Protein 3RAO (pdb70)

Radius of gyration: 28.13 Å; Cα contacts (8 Å, |Δi|>4): 1265; chains: 2; bounding box: 98×68×53 Å

Foldseek 3Di:
DLAFAAEEAEQDFQQAFFLADAHQDGNDLVVSLVLVQVCVVLRHAEYEYEAAPARPRDGRVGGGDHFPVSLQVSLQNHAGHAYGEDELQLDDLVVVLLLQVSLVNNVRRYAYEYELDDDPVRCVVRVGDDDPPVCSLVSSLQSLVSSQQQLQDQFDFDDDDPDTDGRDGHPDHGNPPNGHAYEYEDDDPSRVVCCLARHLAYEFDAELVVLLVVVVVLVSNVVYDDDGRPFYEYEAEAAADQFLVVLVVVLVSLLPHVPPDPVRSQVPQVSCCNGGPSSRCRLPNTGHLLVNLVSSLSSRVSPHRYYHYDYTVNSVVSVCSVRVVNNSVVVPDD/DDFAAEEAEQQFQQDFFQQDDHLPDNDLVVSLVQVQVCVVLRHAEYEYEAAPARPRHGRPGGGDHFPVSLLVSLQNHAGHQYYEDELQLDDLVVVLLLQVSLVSSVRRYAYEYELDDDPVRCVVRVRDDDDPLCSLVSVLQSLVSSQQQLADQFDFDDDDPDTDGRDGHPDHGNDNNGHAYEYEDDDPSRVLSCLQRHQAYEFAAELVVLLVVVVVLVSNVVPDPRGRPFYEYEAEAQADAFLVVLVVVLCVQLVNAPPVDCDPPNDADPVNSQPPQVSCCSGGDRSRCNLPNTGHLLVNLVSVVSSSVSGHHYYHYDYTVGSVVSVCSVRVVSNVVVVVVD

CATH classification: 3.20.20.30

InterPro domains:
  IPR011251 Luciferase-like domain [PF00296] (19-317)
  IPR036661 Luciferase-like domain superfamily [G3DSA:3.20.20.30] (1-350)
  IPR036661 Luciferase-like domain superfamily [SSF51679] (1-342)
  IPR050172 SsuD/RutA monooxygenase [PTHR42847] (2-346)

Nearest PDB structures (foldseek):
  3rao-assembly2_B  TM=1.003E+00  e=5.787E-72  Bacillus cereus ATCC 10987
  7jv3-assembly1_A  TM=8.880E-01  e=3.080E-25  Pseudomonas fluorescens Pf0-1
  1nqk-assembly1_A  TM=8.577E-01  e=1.229E-25  Escherichia coli
  7k64-assembly2_H  TM=8.560E-01  e=4.183E-25  Pseudomonas fluorescens Pf0-1
  7k64-assembly2_F  TM=8.497E-01  e=5.344E-25  Pseudomonas fluorescens Pf0-1

Structure (mmCIF, N/CA/C/O backbone):
data_3RAO
#
_entry.id   3RAO
#
_cell.length_a   126.807
_cell.length_b   126.807
_cell.length_c   124.234
_cell.angle_alpha   90.00
_cell.angle_beta   90.00
_cell.angle_gamma   120.00
#
_symmetry.space_group_name_H-M   'P 31 2 1'
#
loop_
_entity.id
_entity.type
_entity.pdbx_description
1 polymer 'Putative Luciferase-like Monooxygenase'
2 non-polymer 'SULFATE ION'
3 water water
#
loop_
_atom_site.group_PDB
_atom_site.id
_atom_site.type_symbol
_atom_site.label_atom_id
_atom_site.label_alt_id
_atom_site.label_comp_id
_atom_site.label_asym_id
_atom_site.label_entity_id
_atom_site.label_seq_id
_atom_site.pdbx_PDB_ins_code
_atom_site.Cartn_x
_atom_site.Cartn_y
_atom_site.Cartn_z
_atom_site.occupancy
_atom_site.B_iso_or_equiv
_atom_site.auth_seq_id
_atom_site.auth_comp_id
_atom_site.auth_asym_id
_atom_site.auth_atom_id
_atom_site.pdbx_PDB_model_num
ATOM 1 N N . TYR A 1 18 ? 13.263 68.646 -21.073 1.00 88.13 -3 TYR A N 1
ATOM 2 C CA . TYR A 1 18 ? 12.918 67.833 -19.878 1.00 101.86 -3 TYR A CA 1
ATOM 3 C C . TYR A 1 18 ? 11.775 68.447 -19.073 1.00 105.08 -3 TYR A C 1
ATOM 4 O O . TYR A 1 18 ? 11.367 69.588 -19.301 1.00 101.94 -3 TYR A O 1
ATOM 13 N N . PHE A 1 19 ? 11.266 67.660 -18.129 1.00 107.39 -2 PHE A N 1
ATOM 14 C CA . PHE A 1 19 ? 10.252 68.100 -17.174 1.00 95.40 -2 PHE A CA 1
ATOM 15 C C . PHE A 1 19 ? 10.959 68.430 -15.842 1.00 98.61 -2 PHE A C 1
ATOM 16 O O . PHE A 1 19 ? 10.587 67.901 -14.789 1.00 95.36 -2 PHE A O 1
ATOM 24 N N . GLN A 1 20 ? 11.980 69.300 -15.897 1.00 94.01 -1 GLN A N 1
ATOM 25 C CA . GLN A 1 20 ? 12.900 69.512 -14.763 1.00 89.84 -1 GLN A CA 1
ATOM 26 C C . GLN A 1 20 ? 13.307 70.982 -14.546 1.00 87.03 -1 GLN A C 1
ATOM 27 O O . GLN A 1 20 ? 14.484 71.326 -14.727 1.00 89.94 -1 GLN A O 1
ATOM 29 N N . GLY A 1 21 ? 12.349 71.819 -14.117 1.00 64.02 0 GLY A N 1
ATOM 30 C CA . GLY A 1 21 ? 12.580 73.255 -13.860 1.00 53.79 0 GLY A CA 1
ATOM 31 C C . GLY A 1 21 ? 12.675 73.710 -12.396 1.00 43.17 0 GLY A C 1
ATOM 32 O O . GLY A 1 21 ? 12.979 72.925 -11.499 1.00 39.45 0 GLY A O 1
ATOM 33 N N . VAL A 1 22 ? 12.425 74.997 -12.156 1.00 39.62 1 VAL A N 1
ATOM 34 C CA . VAL A 1 22 ? 12.749 75.635 -10.888 1.00 37.17 1 VAL A CA 1
ATOM 35 C C . VAL A 1 22 ? 11.920 75.009 -9.743 1.00 36.26 1 VAL A C 1
ATOM 36 O O . VAL A 1 22 ? 10.772 74.677 -9.940 1.00 34.54 1 VAL A O 1
ATOM 40 N N . GLU A 1 23 ? 12.527 74.779 -8.581 1.00 34.96 2 GLU A N 1
ATOM 41 C CA . GLU A 1 23 ? 11.779 74.303 -7.404 1.00 36.72 2 GLU A CA 1
ATOM 42 C C . GLU A 1 23 ? 11.173 75.521 -6.654 1.00 33.22 2 GLU A C 1
ATOM 43 O O . GLU A 1 23 ? 11.783 76.590 -6.589 1.00 32.32 2 GLU A O 1
ATOM 49 N N . TYR A 1 24 ? 9.999 75.366 -6.065 1.00 32.01 3 TYR A N 1
ATOM 50 C CA . TYR A 1 24 ? 9.420 76.457 -5.282 1.00 32.69 3 TYR A CA 1
ATOM 51 C C . TYR A 1 24 ? 9.625 76.209 -3.801 1.00 32.78 3 TYR A C 1
ATOM 52 O O . TYR A 1 24 ? 9.152 75.219 -3.263 1.00 35.96 3 TYR A O 1
ATOM 61 N N . GLY A 1 25 ? 10.395 77.074 -3.169 1.00 30.11 4 GLY A N 1
ATOM 62 C CA . GLY A 1 25 ? 10.606 77.014 -1.731 1.00 29.34 4 GLY A CA 1
ATOM 63 C C . GLY A 1 25 ? 9.911 78.241 -1.118 1.00 28.83 4 GLY A C 1
ATOM 64 O O . GLY A 1 25 ? 9.516 79.154 -1.842 1.00 27.69 4 GLY A O 1
ATOM 65 N N . PHE A 1 26 ? 9.717 78.228 0.198 1.00 28.35 5 PHE A N 1
ATOM 66 C CA . PHE A 1 26 ? 9.142 79.353 0.910 1.00 27.78 5 PHE A CA 1
ATOM 67 C C . PHE A 1 26 ? 9.826 79.530 2.256 1.00 27.09 5 PHE A C 1
ATOM 68 O O . PHE A 1 26 ? 10.283 78.552 2.835 1.00 28.25 5 PHE A O 1
ATOM 76 N N . TRP A 1 27 ? 9.920 80.761 2.756 1.00 25.72 6 TRP A N 1
ATOM 77 C CA . TRP A 1 27 ? 10.415 80.953 4.108 1.00 27.03 6 TRP A CA 1
ATOM 78 C C . TRP A 1 27 ? 9.309 80.585 5.127 1.00 27.49 6 TRP A C 1
ATOM 79 O O . TRP A 1 27 ? 8.154 81.034 5.001 1.00 27.33 6 TRP A O 1
ATOM 90 N N . LEU A 1 28 ? 9.663 79.783 6.121 1.00 26.03 7 LEU A N 1
ATOM 91 C CA . LEU A 1 28 ? 8.714 79.371 7.107 1.00 26.72 7 LEU A CA 1
ATOM 92 C C . LEU A 1 28 ? 8.376 80.597 7.918 1.00 27.04 7 LEU A C 1
ATOM 93 O O . LEU A 1 28 ? 9.263 81.306 8.331 1.00 27.06 7 LEU A O 1
ATOM 98 N N . PRO A 1 29 ? 7.081 80.875 8.104 1.00 28.16 8 PRO A N 1
ATOM 99 C CA . PRO A 1 29 ? 6.748 82.105 8.785 1.00 29.44 8 PRO A CA 1
ATOM 100 C C . PRO A 1 29 ? 6.959 81.928 10.299 1.00 31.30 8 PRO A C 1
ATOM 101 O O . PRO A 1 29 ? 6.266 81.156 10.891 1.00 31.56 8 PRO A O 1
ATOM 105 N N . ILE A 1 30 ? 7.947 82.617 10.864 1.00 31.79 9 ILE A N 1
ATOM 106 C CA . ILE A 1 30 ? 8.331 82.449 12.258 1.00 31.74 9 ILE A CA 1
ATOM 107 C C . ILE A 1 30 ? 8.387 83.754 13.027 1.00 30.92 9 ILE A C 1
ATOM 108 O O . ILE A 1 30 ? 8.608 83.735 14.233 1.00 31.47 9 ILE A O 1
ATOM 113 N N . PHE A 1 31 ? 8.080 84.864 12.356 1.00 29.46 10 PHE A N 1
ATOM 114 C CA . PHE A 1 31 ? 8.137 86.167 12.964 1.00 30.92 10 PHE A CA 1
ATOM 115 C C . PHE A 1 31 ? 6.816 86.878 13.091 1.00 30.66 10 PHE A C 1
ATOM 116 O O . PHE A 1 31 ? 6.791 88.018 13.495 1.00 30.81 10 PHE A O 1
ATOM 124 N N . GLY A 1 32 ? 5.706 86.228 12.783 1.00 30.51 11 GLY A N 1
ATOM 125 C CA . GLY A 1 32 ? 4.428 86.923 12.884 1.00 29.66 11 GLY A CA 1
ATOM 126 C C . GLY A 1 32 ? 4.154 87.823 11.691 1.00 30.93 11 GLY A C 1
ATOM 127 O O . GLY A 1 32 ? 3.299 88.710 11.758 1.00 32.86 11 GLY A O 1
ATOM 128 N N . GLY A 1 33 ? 4.849 87.579 10.584 1.00 30.97 12 GLY A N 1
ATOM 129 C CA . GLY A 1 33 ? 4.747 88.426 9.409 1.00 32.55 12 GLY A CA 1
ATOM 130 C C . GLY A 1 33 ? 6.112 88.626 8.770 1.00 33.86 12 GLY A C 1
ATOM 131 O O . GLY A 1 33 ? 7.122 88.165 9.300 1.00 36.75 12 GLY A O 1
ATOM 132 N N . TRP A 1 34 ? 6.109 89.265 7.608 1.00 32.21 13 TRP A N 1
ATOM 133 C CA . TRP A 1 34 ? 7.303 89.540 6.838 1.00 32.60 13 TRP A CA 1
ATOM 134 C C . TRP A 1 34 ? 7.525 91.029 6.643 1.00 32.42 13 TRP A C 1
ATOM 135 O O . TRP A 1 34 ? 8.526 91.398 6.057 1.00 33.44 13 TRP A O 1
ATOM 146 N N . LEU A 1 35 ? 6.627 91.885 7.141 1.00 32.18 14 LEU A N 1
ATOM 147 C CA . LEU A 1 35 ? 6.618 93.306 6.724 1.00 33.10 14 LEU A CA 1
ATOM 148 C C . LEU A 1 35 ? 6.875 94.237 7.890 1.00 33.19 14 LEU A C 1
ATOM 149 O O . LEU A 1 35 ? 6.041 94.323 8.793 1.00 34.28 14 LEU A O 1
ATOM 154 N N . ARG A 1 36 ? 8.005 94.927 7.861 1.00 34.24 15 ARG A N 1
ATOM 155 C CA . ARG A 1 36 ? 8.355 95.909 8.893 1.00 40.38 15 ARG A CA 1
ATOM 156 C C . ARG A 1 36 ? 7.326 97.047 8.989 1.00 41.00 15 ARG A C 1
ATOM 157 O O . ARG A 1 36 ? 7.090 97.562 10.076 1.00 42.10 15 ARG A O 1
ATOM 165 N N . ASN A 1 37 ? 6.706 97.428 7.874 1.00 39.91 16 ASN A N 1
ATOM 166 C CA . ASN A 1 37 ? 5.783 98.559 7.877 1.00 43.06 16 ASN A CA 1
ATOM 167 C C . ASN A 1 37 ? 4.304 98.278 8.158 1.00 45.76 16 ASN A C 1
ATOM 168 O O . ASN A 1 37 ? 3.507 99.205 8.133 1.00 47.00 16 ASN A O 1
ATOM 173 N N . VAL A 1 38 ? 3.931 97.031 8.406 1.00 46.91 17 VAL A N 1
ATOM 174 C CA . VAL A 1 38 ? 2.523 96.667 8.617 1.00 49.22 17 VAL A CA 1
ATOM 175 C C . VAL A 1 38 ? 2.441 96.032 9.996 1.00 53.79 17 VAL A C 1
ATOM 176 O O . VAL A 1 38 ? 3.391 95.383 10.434 1.00 63.29 17 VAL A O 1
ATOM 180 N N . ASN A 1 39 ? 1.346 96.233 10.720 1.00 60.27 18 ASN A N 1
ATOM 181 C CA . ASN A 1 39 ? 1.245 95.660 12.075 1.00 62.25 18 ASN A CA 1
ATOM 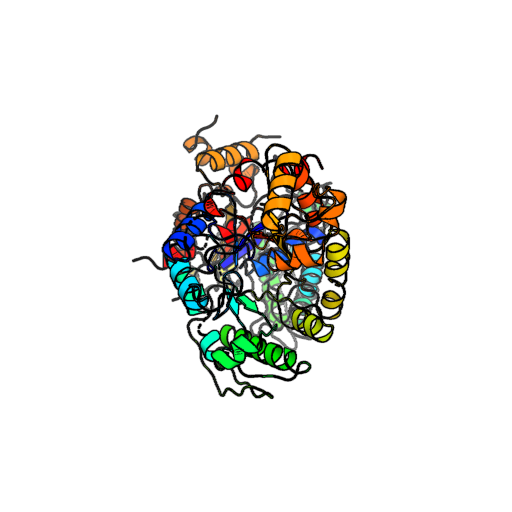182 C C . ASN A 1 39 ? 0.749 94.231 12.030 1.00 62.27 18 ASN A C 1
ATOM 183 O O . ASN A 1 39 ? 1.523 93.277 12.280 1.00 54.48 18 ASN A O 1
ATOM 188 N N . ASP A 1 40 ? -0.523 94.081 11.665 1.00 59.24 19 ASP A N 1
ATOM 189 C CA . ASP A 1 40 ? -1.139 92.773 11.635 1.00 60.43 19 ASP A CA 1
ATOM 190 C C . ASP A 1 40 ? -1.233 92.264 10.202 1.00 49.66 19 ASP A C 1
ATOM 191 O O . ASP A 1 40 ? -1.893 92.868 9.386 1.00 52.46 19 ASP A O 1
ATOM 196 N N . GLU A 1 41 ? -0.605 91.122 9.932 1.00 43.20 20 GLU A N 1
ATOM 197 C CA . GLU A 1 41 ? -0.678 90.470 8.635 1.00 40.76 20 GLU A CA 1
ATOM 198 C C . GLU A 1 41 ? -1.500 89.165 8.683 1.00 40.52 20 GLU A C 1
ATOM 199 O O . GLU A 1 41 ? -1.451 88.374 7.750 1.00 42.09 20 GLU A O 1
ATOM 205 N N . SER A 1 42 ? -2.244 88.919 9.758 1.00 39.60 21 SER A N 1
ATOM 206 C CA . SER A 1 42 ? -3.018 87.680 9.884 1.00 39.57 21 SER A CA 1
ATOM 207 C C . SER A 1 42 ? -2.079 86.501 9.802 1.00 38.20 21 SER A C 1
ATOM 208 O O . SER A 1 42 ? -2.385 85.509 9.141 1.00 35.22 21 SER A O 1
ATOM 219 N N . PRO A 1 44 ? -0.239 84.640 12.677 1.00 34.81 23 PRO A N 1
ATOM 220 C CA . PRO A 1 44 ? 0.184 84.532 14.074 1.00 34.36 23 PRO A CA 1
ATOM 221 C C . PRO A 1 44 ? 1.574 83.910 14.189 1.00 32.79 23 PRO A C 1
ATOM 222 O O . PRO A 1 44 ? 1.894 82.997 13.474 1.00 31.96 23 PRO A O 1
ATOM 226 N N . PRO A 1 45 ? 2.394 84.413 15.095 1.00 31.71 24 PRO A N 1
ATOM 227 C CA . PRO A 1 45 ? 3.721 83.883 15.338 1.00 31.04 24 PRO A CA 1
ATOM 228 C C . PRO A 1 45 ? 3.678 82.607 16.189 1.00 30.97 24 PRO A C 1
ATOM 229 O O . PRO A 1 45 ? 4.198 82.601 17.307 1.00 31.02 24 PRO A O 1
ATOM 233 N N . THR A 1 46 ? 3.019 81.565 15.702 1.00 29.45 25 THR A N 1
ATOM 234 C CA . THR A 1 46 ? 2.899 80.342 16.467 1.00 29.17 25 THR A CA 1
ATOM 235 C C . THR A 1 46 ? 3.381 79.191 15.604 1.00 29.21 25 THR A C 1
ATOM 236 O O . THR A 1 46 ? 3.337 79.243 14.348 1.00 27.04 25 THR A O 1
ATOM 240 N N . PHE A 1 47 ? 3.702 78.096 16.283 1.00 28.40 26 PHE A N 1
ATOM 241 C CA . PHE A 1 47 ? 4.024 76.884 15.604 1.00 28.55 26 PHE A CA 1
ATOM 242 C C . PHE A 1 47 ? 2.828 76.374 14.841 1.00 30.24 26 PHE A C 1
ATOM 243 O O . PHE A 1 47 ? 3.030 75.851 13.738 1.00 30.55 26 PHE A O 1
ATOM 251 N N . GLU A 1 48 ? 1.607 76.547 15.373 1.00 30.88 27 GLU A N 1
ATOM 252 C CA . GLU A 1 48 ? 0.431 76.083 14.639 1.00 32.77 27 GLU A CA 1
ATOM 253 C C . GLU A 1 48 ? 0.363 76.733 13.292 1.00 31.27 27 GLU A C 1
ATOM 254 O O . GLU A 1 48 ? 0.021 76.069 12.339 1.00 27.90 27 GLU A O 1
ATOM 260 N N . TYR A 1 49 ? 0.607 78.043 13.220 1.00 29.49 28 TYR A N 1
ATOM 261 C CA . TYR A 1 49 ? 0.521 78.702 11.916 1.00 30.12 28 TYR A CA 1
ATOM 262 C C . TYR A 1 49 ? 1.633 78.209 10.982 1.00 28.96 28 TYR A C 1
ATOM 263 O O . TYR A 1 49 ? 1.381 77.926 9.803 1.00 29.62 28 TYR A O 1
ATOM 272 N N . ALA A 1 50 ? 2.836 78.034 11.520 1.00 28.08 29 ALA A N 1
ATOM 273 C CA . ALA A 1 50 ? 3.951 77.516 10.722 1.00 28.61 29 ALA A CA 1
ATOM 274 C C . ALA A 1 50 ? 3.621 76.131 10.128 1.00 29.43 29 ALA A C 1
ATOM 275 O O . ALA A 1 50 ? 3.922 75.838 8.970 1.00 30.59 29 ALA A O 1
ATOM 277 N N . LYS A 1 51 ? 3.053 75.277 10.960 1.00 30.59 30 LYS A N 1
ATOM 278 C CA . LYS A 1 51 ? 2.756 73.915 10.603 1.00 31.23 30 LYS A CA 1
ATOM 279 C C . LYS A 1 51 ? 1.668 73.889 9.548 1.00 31.78 30 LYS A C 1
ATOM 280 O O . LYS A 1 51 ? 1.779 73.154 8.579 1.00 32.47 30 LYS A O 1
ATOM 286 N N . GLN A 1 52 ? 0.639 74.697 9.733 1.00 31.29 31 GLN A N 1
ATOM 287 C CA . GLN A 1 52 ? -0.446 74.756 8.785 1.00 34.70 31 GLN A CA 1
ATOM 288 C C . GLN A 1 52 ? 0.041 75.180 7.400 1.00 33.08 31 GLN A C 1
ATOM 289 O O . GLN A 1 52 ? -0.360 74.589 6.399 1.00 30.81 31 GLN A O 1
ATOM 295 N N . THR A 1 53 ? 0.863 76.230 7.385 1.00 30.90 32 THR A N 1
ATOM 296 C CA . THR A 1 53 ? 1.478 76.763 6.190 1.00 32.46 32 THR A CA 1
ATOM 297 C C . THR A 1 53 ? 2.350 75.695 5.546 1.00 32.78 32 THR A C 1
ATOM 298 O O . THR A 1 53 ? 2.269 75.492 4.351 1.00 30.99 32 THR A O 1
ATOM 302 N N . ALA A 1 54 ? 3.152 74.999 6.356 1.00 30.24 33 ALA A N 1
ATOM 303 C CA . ALA A 1 54 ? 4.042 73.972 5.830 1.00 29.71 33 ALA A CA 1
ATOM 304 C C . ALA A 1 54 ? 3.289 72.753 5.261 1.00 30.02 33 ALA A C 1
ATOM 305 O O . ALA A 1 54 ? 3.703 72.197 4.222 1.00 30.15 33 ALA A O 1
ATOM 307 N N . GLN A 1 55 ? 2.239 72.311 5.937 1.00 29.74 34 GLN A N 1
ATOM 308 C CA . GLN A 1 55 ? 1.491 71.160 5.452 1.00 30.89 34 GLN A CA 1
ATOM 309 C C . GLN A 1 55 ? 0.697 71.532 4.182 1.00 30.86 34 GLN A C 1
ATOM 310 O O . GLN A 1 55 ? 0.595 70.720 3.283 1.00 33.83 34 GLN A O 1
ATOM 316 N N . ALA A 1 56 ? 0.193 72.756 4.082 1.00 31.24 35 ALA A N 1
ATOM 317 C CA . ALA A 1 56 ? -0.497 73.189 2.866 1.00 32.14 35 ALA A CA 1
ATOM 318 C C . ALA A 1 56 ? 0.516 73.326 1.712 1.00 35.09 35 ALA A C 1
ATOM 319 O O . ALA A 1 56 ? 0.246 72.891 0.590 1.00 33.40 35 ALA A O 1
ATOM 321 N N . ALA A 1 57 ? 1.709 73.845 2.007 1.00 34.98 36 ALA A N 1
ATOM 322 C CA . ALA A 1 57 ? 2.723 74.041 0.976 1.00 33.90 36 ALA A CA 1
ATOM 323 C C . ALA A 1 57 ? 3.057 72.730 0.310 1.00 33.35 36 ALA A C 1
ATOM 324 O O . ALA A 1 57 ? 3.229 72.661 -0.905 1.00 34.86 36 ALA A O 1
ATOM 326 N N . GLU A 1 58 ? 3.172 71.679 1.095 1.00 34.12 37 GLU A N 1
ATOM 327 C CA . GLU A 1 58 ? 3.399 70.340 0.530 1.00 37.46 37 GLU A CA 1
ATOM 328 C C . GLU A 1 58 ? 2.274 69.921 -0.417 1.00 38.41 37 GLU A C 1
ATOM 329 O O . GLU A 1 58 ? 2.532 69.236 -1.348 1.00 43.41 37 GLU A O 1
ATOM 335 N N . GLN A 1 59 ? 1.023 70.295 -0.147 1.00 41.97 38 GLN A N 1
ATOM 336 C CA . GLN A 1 59 ? -0.108 69.924 -1.031 1.00 43.38 38 GLN A CA 1
ATOM 337 C C . GLN A 1 59 ? -0.115 70.797 -2.307 1.00 40.60 38 GLN A C 1
ATOM 338 O O . GLN A 1 59 ? -0.698 70.416 -3.315 1.00 36.62 38 GLN A O 1
ATOM 344 N N . LEU A 1 60 ? 0.497 71.982 -2.230 1.00 36.37 39 LEU A N 1
ATOM 345 C CA . LEU A 1 60 ? 0.403 72.986 -3.275 1.00 36.09 39 LEU A CA 1
ATOM 346 C C . LEU A 1 60 ? 1.620 72.970 -4.209 1.00 33.98 39 LEU A C 1
ATOM 347 O O . LEU A 1 60 ? 1.756 73.857 -5.034 1.00 32.17 39 LEU A O 1
ATOM 352 N N . GLY A 1 61 ? 2.554 72.051 -4.009 1.00 32.57 40 GLY A N 1
ATOM 353 C CA . GLY A 1 61 ? 3.707 71.951 -4.908 1.00 31.57 40 GLY A CA 1
ATOM 354 C C . GLY A 1 61 ? 4.982 72.640 -4.487 1.00 31.33 40 GLY A C 1
ATOM 355 O O . GLY A 1 61 ? 5.910 72.796 -5.307 1.00 32.80 40 GLY A O 1
ATOM 356 N N . PHE A 1 62 ? 5.065 73.082 -3.229 1.00 29.16 41 PHE A N 1
ATOM 357 C CA . PHE A 1 62 ? 6.325 73.638 -2.749 1.00 28.16 41 PHE A CA 1
ATOM 358 C C . PHE A 1 62 ? 7.156 72.476 -2.253 1.00 28.28 41 PHE A C 1
ATOM 359 O O . PHE A 1 62 ? 6.658 71.587 -1.573 1.00 30.33 41 PHE A O 1
ATOM 367 N N . SER A 1 63 ? 8.419 72.468 -2.599 1.00 28.43 42 SER A N 1
ATOM 368 C CA . SER A 1 63 ? 9.253 71.358 -2.266 1.00 30.72 42 SER A CA 1
ATOM 369 C C . SER A 1 63 ? 10.133 71.618 -1.045 1.00 30.92 42 SER A C 1
ATOM 370 O O . SER A 1 63 ? 10.607 70.658 -0.466 1.00 30.83 42 SER A O 1
ATOM 373 N N . THR A 1 64 ? 10.374 72.881 -0.678 1.00 29.86 43 THR A N 1
ATOM 374 C CA . THR A 1 64 ? 11.384 73.241 0.361 1.00 29.50 43 THR A CA 1
ATOM 375 C C . THR A 1 64 ? 10.957 74.421 1.233 1.00 29.31 43 THR A C 1
ATOM 376 O O . THR A 1 64 ? 10.394 75.394 0.716 1.00 29.34 43 THR A O 1
ATOM 380 N N . THR A 1 65 ? 11.194 74.335 2.552 1.00 28.24 44 THR A N 1
ATOM 381 C CA . THR A 1 65 ? 11.068 75.495 3.438 1.00 27.30 44 THR A CA 1
ATOM 382 C C . THR A 1 65 ? 12.406 75.906 4.012 1.00 27.21 44 THR A C 1
ATOM 383 O O . THR A 1 65 ? 13.233 75.055 4.263 1.00 27.66 44 THR A O 1
ATOM 387 N N . LEU A 1 66 ? 12.667 77.211 4.095 1.00 27.06 45 LEU A N 1
ATOM 388 C CA . LEU A 1 66 ? 13.863 77.722 4.787 1.00 27.37 45 LEU A CA 1
ATOM 389 C C . LEU A 1 66 ? 13.423 78.308 6.123 1.00 26.48 45 LEU A C 1
ATOM 390 O O . LEU A 1 66 ? 12.514 79.110 6.174 1.00 26.44 45 LEU A O 1
ATOM 395 N N . ILE A 1 67 ? 14.036 77.864 7.203 1.00 26.68 46 ILE A N 1
ATOM 396 C CA . ILE A 1 67 ? 13.724 78.345 8.535 1.00 27.40 46 ILE A CA 1
ATOM 397 C C . ILE A 1 67 ? 14.881 79.223 9.009 1.00 28.17 46 ILE A C 1
ATOM 398 O O . ILE A 1 67 ? 15.944 78.706 9.302 1.00 28.34 46 ILE A O 1
ATOM 403 N N . ALA A 1 68 ? 14.683 80.545 9.054 1.00 28.97 47 ALA A N 1
ATOM 404 C CA . ALA A 1 68 ? 15.726 81.486 9.492 1.00 29.60 47 ALA A CA 1
ATOM 405 C C . ALA A 1 68 ? 16.089 81.230 10.954 1.00 30.55 47 ALA A C 1
ATOM 406 O O . ALA A 1 68 ? 15.265 80.770 11.713 1.00 29.99 47 ALA A O 1
ATOM 408 N N . GLU A 1 69 ? 17.316 81.567 11.351 1.00 32.53 48 GLU A N 1
ATOM 409 C CA . GLU A 1 69 ? 17.721 81.449 12.726 1.00 32.81 48 GLU A CA 1
ATOM 410 C C . GLU A 1 69 ? 18.101 82.802 13.288 1.00 34.78 48 GLU A C 1
ATOM 411 O O . GLU A 1 69 ? 19.157 83.337 12.965 1.00 36.46 48 GLU A O 1
ATOM 417 N N . LEU A 1 70 ? 17.248 83.308 14.180 1.00 35.79 49 LEU A N 1
ATOM 418 C CA . LEU A 1 70 ? 17.521 84.485 14.973 1.00 36.24 49 LEU A CA 1
ATOM 419 C C . LEU A 1 70 ? 16.904 84.263 16.355 1.00 35.47 49 LEU A C 1
ATOM 420 O O . LEU A 1 70 ? 15.886 83.593 16.492 1.00 36.36 49 LEU A O 1
ATOM 425 N N . ASN A 1 71 ? 17.548 84.808 17.371 1.00 33.17 50 ASN A N 1
ATOM 426 C CA . ASN A 1 71 ? 17.076 84.753 18.744 1.00 33.80 50 ASN A CA 1
ATOM 427 C C . ASN A 1 71 ? 16.166 85.935 19.087 1.00 34.75 50 ASN A C 1
ATOM 428 O O . ASN A 1 71 ? 15.537 85.941 20.159 1.00 34.45 50 ASN A O 1
ATOM 433 N N . LEU A 1 72 ? 16.086 86.896 18.151 1.00 34.83 51 LEU A N 1
ATOM 434 C CA . LEU A 1 72 ? 15.301 88.120 18.258 1.00 36.00 51 LEU A CA 1
ATOM 435 C C . LEU A 1 72 ? 14.565 88.390 16.935 1.00 37.61 51 LEU A C 1
ATOM 436 O O . LEU A 1 72 ? 15.067 88.069 15.829 1.00 36.74 51 LEU A O 1
ATOM 441 N N . ASN A 1 73 ? 13.377 88.988 17.038 1.00 35.98 52 ASN A N 1
ATOM 442 C CA . ASN A 1 73 ? 12.526 89.202 15.886 1.00 34.02 52 ASN A CA 1
ATOM 443 C C . ASN A 1 73 ? 13.002 90.468 15.193 1.00 36.78 52 ASN A C 1
ATOM 444 O O . ASN A 1 73 ? 12.781 91.571 15.677 1.00 41.55 52 ASN A O 1
ATOM 449 N N . ASP A 1 74 ? 13.701 90.307 14.084 1.00 38.32 53 ASP A N 1
ATOM 450 C CA . ASP A 1 74 ? 14.204 91.441 13.323 1.00 42.12 53 ASP A CA 1
ATOM 451 C C . ASP A 1 74 ? 13.213 92.032 12.286 1.00 41.67 53 ASP A C 1
ATOM 452 O O . ASP A 1 74 ? 13.609 92.916 11.531 1.00 44.66 53 ASP A O 1
ATOM 457 N N . ILE A 1 75 ? 11.980 91.505 12.204 1.00 40.53 54 ILE A N 1
ATOM 458 C CA . ILE A 1 75 ? 10.904 92.085 11.373 1.00 37.78 54 ILE A CA 1
ATOM 459 C C . ILE A 1 75 ? 9.964 92.965 12.219 1.00 38.77 54 ILE A C 1
ATOM 460 O O . ILE A 1 75 ? 9.626 94.060 11.817 1.00 37.26 54 ILE A O 1
ATOM 465 N N . LYS A 1 76 ? 9.528 92.460 13.376 1.00 37.91 55 LYS A N 1
ATOM 466 C CA . LYS A 1 76 ? 8.546 93.138 14.200 1.00 38.07 55 LYS A CA 1
ATOM 467 C C . LYS A 1 76 ? 9.118 93.770 15.452 1.00 38.03 55 LYS A C 1
ATOM 468 O O . LYS A 1 76 ? 8.375 94.414 16.165 1.00 41.08 55 LYS A O 1
ATOM 474 N N . GLY A 1 77 ? 10.388 93.531 15.775 1.00 38.12 56 GLY A N 1
ATOM 475 C CA . GLY A 1 77 ? 11.006 94.149 16.953 1.00 39.07 56 GLY A CA 1
ATOM 476 C C . GLY A 1 77 ? 11.451 93.160 18.021 1.00 40.25 56 GLY A C 1
ATOM 477 O O . GLY A 1 77 ? 10.793 92.127 18.246 1.00 37.02 56 GLY A O 1
ATOM 478 N N . VAL A 1 78 ? 12.547 93.502 18.707 1.00 39.06 57 VAL A N 1
ATOM 479 C CA . VAL A 1 78 ? 13.201 92.584 19.611 1.00 39.89 57 VAL A CA 1
ATOM 480 C C . VAL A 1 78 ? 12.276 92.013 20.688 1.00 41.63 57 VAL A C 1
ATOM 481 O O . VAL A 1 78 ? 12.538 90.941 21.199 1.00 45.74 57 VAL A O 1
ATOM 485 N N . SER A 1 79 ? 11.196 92.693 21.034 1.00 39.94 58 SER A N 1
ATOM 486 C CA . SER A 1 79 ? 10.307 92.131 22.041 1.00 41.92 58 SER A CA 1
ATOM 487 C C . SER A 1 79 ? 9.101 91.427 21.422 1.00 37.90 58 SER A C 1
ATOM 488 O O . SER A 1 79 ? 8.274 90.896 22.134 1.00 39.56 58 SER A O 1
ATOM 491 N N . ALA A 1 80 ? 9.043 91.341 20.096 1.00 37.23 59 ALA A N 1
ATOM 492 C CA . ALA A 1 80 ? 7.951 90.657 19.423 1.00 36.93 59 ALA A CA 1
ATOM 493 C C . ALA A 1 80 ? 8.233 89.125 19.327 1.00 35.93 59 ALA A C 1
ATOM 494 O O . ALA A 1 80 ? 9.383 88.696 19.194 1.00 35.30 59 ALA A O 1
ATOM 496 N N . PRO A 1 81 ? 7.186 88.304 19.471 1.00 34.49 60 PRO A N 1
ATOM 497 C CA . PRO A 1 81 ? 7.380 86.857 19.543 1.00 33.08 60 PRO A CA 1
ATOM 498 C C . PRO A 1 81 ? 7.994 86.278 18.267 1.00 32.21 60 PRO A C 1
ATOM 499 O O . PRO A 1 81 ? 7.666 86.742 17.181 1.00 30.36 60 PRO A O 1
ATOM 503 N N . SER A 1 82 ? 8.885 85.301 18.400 1.00 31.28 61 SER A N 1
ATOM 504 C CA . SER A 1 82 ? 9.472 84.646 17.240 1.00 32.36 61 SER A CA 1
ATOM 505 C C . SER A 1 82 ? 9.771 83.212 17.578 1.00 31.79 61 SER A C 1
ATOM 506 O O . SER A 1 82 ? 10.060 82.907 18.708 1.00 31.84 61 SER A O 1
ATOM 509 N N . LEU A 1 83 ? 9.641 82.329 16.594 1.00 30.34 62 LEU A N 1
AT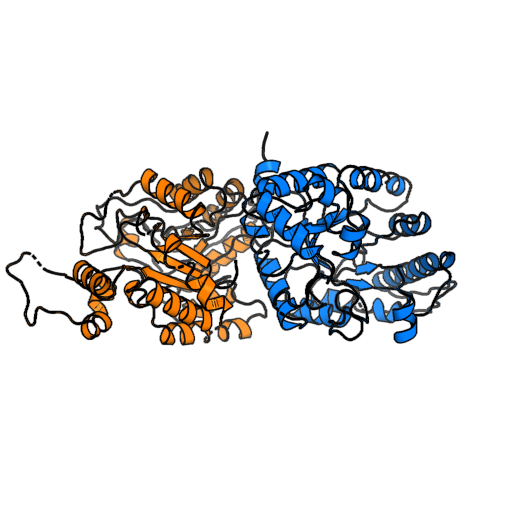OM 510 C CA . LEU A 1 83 ? 9.849 80.919 16.805 1.00 30.14 62 LEU A CA 1
ATOM 511 C C . LEU A 1 83 ? 11.354 80.615 16.741 1.00 30.20 62 LEU A C 1
ATOM 512 O O . LEU A 1 83 ? 12.038 81.182 15.953 1.00 32.06 62 LEU A O 1
ATOM 517 N N . GLU A 1 84 ? 11.840 79.685 17.545 1.00 31.77 63 GLU A N 1
ATOM 518 C CA . GLU A 1 84 ? 13.247 79.257 17.495 1.00 31.85 63 GLU A CA 1
ATOM 519 C C . GLU A 1 84 ? 13.531 78.226 16.374 1.00 31.22 63 GLU A C 1
ATOM 520 O O . GLU A 1 84 ? 12.739 77.310 16.159 1.00 33.01 63 GLU A O 1
ATOM 526 N N . ALA A 1 85 ? 14.635 78.381 15.646 1.00 29.28 64 ALA A N 1
ATOM 527 C CA . ALA A 1 85 ? 14.831 77.629 14.409 1.00 29.19 64 ALA A CA 1
ATOM 528 C C . ALA A 1 85 ? 14.968 76.115 14.578 1.00 29.43 64 ALA A C 1
ATOM 529 O O . ALA A 1 85 ? 14.191 75.362 13.964 1.00 29.71 64 ALA A O 1
ATOM 531 N N . 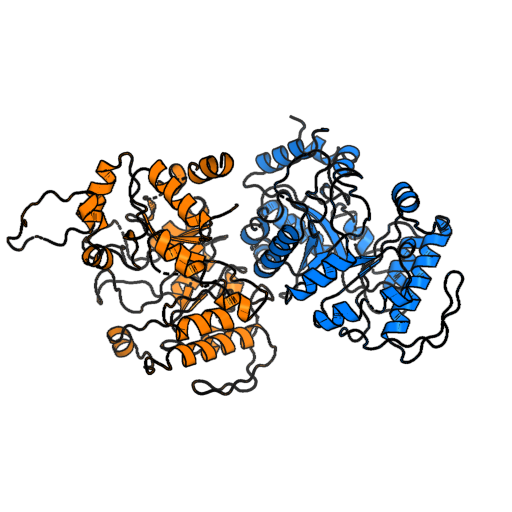TRP A 1 86 ? 15.907 75.653 15.404 1.00 28.44 65 TRP A N 1
ATOM 532 C CA . TRP A 1 86 ? 16.182 74.228 15.474 1.00 29.12 65 TRP A CA 1
ATOM 533 C C . TRP A 1 86 ? 15.081 73.383 16.078 1.00 29.37 65 TRP A C 1
ATOM 534 O O . TRP A 1 86 ? 14.788 72.298 15.552 1.00 30.92 65 TRP A O 1
ATOM 545 N N . THR A 1 87 ? 14.448 73.863 17.132 1.00 27.57 66 THR A N 1
ATOM 546 C CA . THR A 1 87 ? 13.344 73.142 17.719 1.00 27.39 66 THR A CA 1
ATOM 547 C C . THR A 1 87 ? 12.084 73.200 16.826 1.00 27.52 66 THR A C 1
ATOM 548 O O . THR A 1 87 ? 11.331 72.242 16.789 1.00 27.52 66 THR A O 1
ATOM 552 N N . THR A 1 88 ? 11.870 74.297 16.103 1.00 26.61 67 THR A N 1
ATOM 553 C CA . THR A 1 88 ? 10.807 74.378 15.134 1.00 26.05 67 THR A CA 1
ATOM 554 C C . THR A 1 88 ? 11.067 73.374 13.975 1.00 26.44 67 THR A C 1
ATOM 555 O O . THR A 1 88 ? 10.151 72.634 13.551 1.00 25.47 67 THR A O 1
ATOM 559 N N . ALA A 1 89 ? 12.317 73.290 13.526 1.00 25.75 68 ALA A N 1
ATOM 560 C CA . ALA A 1 89 ? 12.663 72.350 12.458 1.00 25.28 68 ALA A CA 1
ATOM 561 C C . ALA A 1 89 ? 12.386 70.899 12.839 1.00 25.69 68 ALA A C 1
ATOM 562 O O . ALA A 1 89 ? 11.828 70.147 12.064 1.00 26.09 68 ALA A O 1
ATOM 564 N N . ALA A 1 90 ? 12.758 70.525 14.054 1.00 25.52 69 ALA A N 1
ATOM 565 C CA . ALA A 1 90 ? 12.548 69.199 14.549 1.00 26.09 69 ALA A CA 1
ATOM 566 C C . ALA A 1 90 ? 11.060 68.900 14.669 1.00 26.89 69 ALA A C 1
ATOM 567 O O . ALA A 1 90 ? 10.610 67.842 14.227 1.00 28.46 69 ALA A O 1
ATOM 569 N N . ALA A 1 91 ? 10.296 69.821 15.249 1.00 26.16 70 ALA A N 1
ATOM 570 C CA . ALA A 1 91 ? 8.866 69.596 15.387 1.00 26.55 70 ALA A CA 1
ATOM 571 C C . ALA A 1 91 ? 8.180 69.510 14.008 1.00 26.94 70 ALA A C 1
ATOM 572 O O . ALA A 1 91 ? 7.329 68.648 13.800 1.00 27.98 70 ALA A O 1
ATOM 574 N N . LEU A 1 92 ? 8.548 70.393 13.088 1.00 27.07 71 LEU A N 1
ATOM 575 C CA . LEU A 1 92 ? 8.007 70.363 11.727 1.00 28.68 71 LEU A CA 1
ATOM 576 C C . LEU A 1 92 ? 8.362 69.091 10.927 1.00 29.82 71 LEU A C 1
ATOM 577 O O . LEU A 1 92 ? 7.524 68.563 10.208 1.00 29.55 71 LEU A O 1
ATOM 582 N N . ALA A 1 93 ? 9.602 68.610 11.080 1.00 30.17 72 ALA A N 1
ATOM 583 C CA . ALA A 1 93 ? 10.030 67.321 10.507 1.00 29.37 72 ALA A CA 1
ATOM 584 C C . ALA A 1 93 ? 9.107 66.196 10.932 1.00 29.23 72 ALA A C 1
ATOM 585 O O . ALA A 1 93 ? 8.768 65.343 10.129 1.00 29.81 72 ALA A O 1
ATOM 587 N N . ALA A 1 94 ? 8.665 66.217 12.179 1.00 29.53 73 ALA A N 1
ATOM 588 C CA . ALA A 1 94 ? 7.841 65.121 12.712 1.00 29.84 73 ALA A CA 1
ATOM 589 C C . ALA A 1 94 ? 6.397 65.085 12.178 1.00 29.32 73 ALA A C 1
ATOM 590 O O . ALA A 1 94 ? 5.732 64.042 12.266 1.00 28.75 73 ALA A O 1
ATOM 592 N N . VAL A 1 95 ? 5.902 66.237 11.729 1.00 29.11 74 VAL A N 1
ATOM 593 C CA . VAL A 1 95 ? 4.533 66.373 11.242 1.00 30.50 74 VAL A CA 1
ATOM 594 C C . VAL A 1 95 ? 4.400 66.612 9.723 1.00 31.12 74 VAL A C 1
ATOM 595 O O . VAL A 1 95 ? 3.313 66.901 9.238 1.00 34.03 74 VAL A O 1
ATOM 599 N N . THR A 1 96 ? 5.496 66.489 8.982 1.00 30.86 75 THR A N 1
ATOM 600 C CA . THR A 1 96 ? 5.472 66.536 7.540 1.00 31.63 75 THR A CA 1
ATOM 601 C C . THR A 1 96 ? 6.053 65.222 7.030 1.00 34.06 75 THR A C 1
ATOM 602 O O . THR A 1 96 ? 6.595 64.426 7.821 1.00 37.01 75 THR A O 1
ATOM 606 N N . ASP A 1 97 ? 5.926 64.968 5.739 1.00 37.42 76 ASP A N 1
ATOM 607 C CA . ASP A 1 97 ? 6.478 63.736 5.145 1.00 42.09 76 ASP A CA 1
ATOM 608 C C . ASP A 1 97 ? 7.267 63.877 3.845 1.00 39.40 76 ASP A C 1
ATOM 609 O O . ASP A 1 97 ? 8.029 62.971 3.516 1.00 41.91 76 ASP A O 1
ATOM 614 N N . ARG A 1 98 ? 7.141 64.991 3.131 1.00 36.85 77 ARG A N 1
ATOM 615 C CA . ARG A 1 98 ? 7.920 65.191 1.897 1.00 37.61 77 ARG A CA 1
ATOM 616 C C . ARG A 1 98 ? 8.657 66.524 1.810 1.00 35.55 77 ARG A C 1
ATOM 617 O O . ARG A 1 98 ? 9.626 66.637 1.070 1.00 38.86 77 ARG A O 1
ATOM 625 N N . LEU A 1 99 ? 8.256 67.521 2.592 1.00 31.71 78 LEU A N 1
ATOM 626 C CA . LEU A 1 99 ? 8.927 68.813 2.575 1.00 30.15 78 LEU A CA 1
ATOM 627 C C . LEU A 1 99 ? 10.401 68.737 2.977 1.00 30.06 78 LEU A C 1
ATOM 628 O O . LEU A 1 99 ? 10.778 68.130 4.007 1.00 27.80 78 LEU A O 1
ATOM 633 N N . GLU A 1 100 ? 11.242 69.376 2.181 1.00 29.09 79 GLU A N 1
ATOM 634 C CA . GLU A 1 100 ? 12.631 69.541 2.579 1.00 29.61 79 GLU A CA 1
ATOM 635 C C . GLU A 1 100 ? 12.745 70.696 3.599 1.00 28.73 79 GLU A C 1
ATOM 636 O O . GLU A 1 100 ? 12.255 71.798 3.365 1.00 27.93 79 GLU A O 1
ATOM 642 N N . ILE A 1 101 ? 13.432 70.456 4.706 1.00 28.77 80 ILE A N 1
ATOM 643 C CA . ILE A 1 101 ? 13.474 71.437 5.785 1.00 28.82 80 ILE A CA 1
ATOM 644 C C . ILE A 1 101 ? 14.866 71.960 5.961 1.00 30.20 80 ILE A C 1
ATOM 645 O O . ILE A 1 101 ? 15.704 71.345 6.612 1.00 32.06 80 ILE A O 1
ATOM 658 N N . THR A 1 103 ? 17.422 74.559 7.387 1.00 30.56 82 THR A N 1
ATOM 659 C CA . THR A 1 103 ? 17.472 75.282 8.647 1.00 30.07 82 THR A CA 1
ATOM 660 C C . THR A 1 103 ? 18.746 76.091 8.705 1.00 30.16 82 THR A C 1
ATOM 661 O O . THR A 1 103 ? 19.785 75.573 8.424 1.00 32.18 82 THR A O 1
ATOM 665 N N . ALA A 1 104 ? 18.646 77.373 9.016 1.00 30.52 83 ALA A N 1
ATOM 666 C CA . ALA A 1 104 ? 19.810 78.242 9.136 1.00 30.78 83 ALA A CA 1
ATOM 667 C C . ALA A 1 104 ? 20.623 77.891 10.381 1.00 31.22 83 ALA A C 1
ATOM 668 O O . ALA A 1 104 ? 20.063 77.459 11.390 1.00 30.61 83 ALA A O 1
ATOM 670 N N . VAL A 1 105 ? 21.949 78.047 10.299 1.00 31.71 84 VAL A N 1
ATOM 671 C CA . VAL A 1 105 ? 22.804 77.837 11.444 1.00 31.47 84 VAL A CA 1
ATOM 672 C C . VAL A 1 105 ? 23.950 78.863 11.376 1.00 33.97 84 VAL A C 1
ATOM 673 O O . VAL A 1 105 ? 24.617 78.965 10.336 1.00 32.85 84 VAL A O 1
ATOM 677 N N . ARG A 1 106 ? 24.164 79.602 12.474 1.00 34.30 85 ARG A N 1
ATOM 678 C CA . ARG A 1 106 ? 25.309 80.530 12.616 1.00 36.32 85 ARG A CA 1
ATOM 679 C C . ARG A 1 106 ? 26.378 79.887 13.501 1.00 36.48 85 ARG A C 1
ATOM 680 O O . ARG A 1 106 ? 26.117 79.604 14.659 1.00 35.16 85 ARG A O 1
ATOM 688 N N . PRO A 1 107 ? 27.592 79.697 12.977 1.00 36.03 86 PRO A N 1
ATOM 689 C CA . PRO A 1 107 ? 28.606 79.001 13.755 1.00 36.96 86 PRO A CA 1
ATOM 690 C C . PRO A 1 107 ? 28.829 79.595 15.147 1.00 39.47 86 PRO A C 1
ATOM 691 O O . PRO A 1 107 ? 28.915 78.847 16.125 1.00 40.66 86 PRO A O 1
ATOM 695 N N . GLY A 1 108 ? 28.818 80.923 15.254 1.00 40.37 87 GLY A N 1
ATOM 696 C CA . GLY A 1 108 ? 29.062 81.595 16.521 1.00 38.43 87 GLY A CA 1
ATOM 697 C C . GLY A 1 108 ? 27.993 81.409 17.586 1.00 41.62 87 GLY A C 1
ATOM 698 O O . GLY A 1 108 ? 28.206 81.799 18.748 1.00 41.06 87 GLY A O 1
ATOM 699 N N . PHE A 1 109 ? 26.833 80.847 17.233 1.00 38.97 88 PHE A N 1
ATOM 700 C CA . PHE A 1 109 ? 25.835 80.555 18.261 1.00 38.17 88 PHE A CA 1
ATOM 701 C C . PHE A 1 109 ? 25.737 79.079 18.576 1.00 38.80 88 PHE A C 1
ATOM 702 O O . PHE A 1 109 ? 24.874 78.653 19.345 1.00 40.21 88 PHE A O 1
ATOM 710 N N . HIS A 1 110 ? 26.618 78.291 17.988 1.00 39.21 89 HIS A N 1
ATOM 711 C CA . HIS A 1 110 ? 26.497 76.858 18.056 1.00 40.50 89 HIS A CA 1
ATOM 712 C C . HIS A 1 110 ? 27.817 76.168 18.397 1.00 41.67 89 HIS A C 1
ATOM 713 O O . HIS A 1 110 ? 28.907 76.647 18.066 1.00 43.01 89 HIS A O 1
ATOM 720 N N . ASN A 1 111 ? 27.685 75.014 19.023 1.00 40.50 90 ASN A N 1
ATOM 721 C CA . ASN A 1 111 ? 28.779 74.080 19.187 1.00 38.44 90 ASN A CA 1
ATOM 722 C C . ASN A 1 111 ? 28.726 73.073 18.016 1.00 38.74 90 ASN A C 1
ATOM 723 O O . ASN A 1 111 ? 27.729 72.377 17.826 1.00 38.42 90 ASN A O 1
ATOM 728 N N . PRO A 1 112 ? 29.805 72.978 17.219 1.00 38.66 91 PRO A N 1
ATOM 729 C CA . PRO A 1 112 ? 29.704 72.186 16.001 1.00 37.18 91 PRO A CA 1
ATOM 730 C C . PRO A 1 112 ? 29.451 70.700 16.190 1.00 35.71 91 PRO A C 1
ATOM 731 O O . PRO A 1 112 ? 28.828 70.102 15.334 1.00 35.36 91 PRO A O 1
ATOM 735 N N . ALA A 1 113 ? 29.947 70.105 17.266 1.00 36.05 92 ALA A N 1
ATOM 736 C CA . ALA A 1 113 ? 29.758 68.672 17.459 1.00 35.18 92 ALA A CA 1
ATOM 737 C C . ALA A 1 113 ? 28.317 68.423 17.922 1.00 33.74 92 ALA A C 1
ATOM 738 O O . ALA A 1 113 ? 27.662 67.557 17.381 1.00 32.64 92 ALA A O 1
ATOM 740 N N . VAL A 1 114 ? 27.804 69.204 18.887 1.00 33.73 93 VAL A N 1
ATOM 741 C CA . VAL A 1 114 ? 26.383 69.075 19.232 1.00 33.54 93 VAL A CA 1
ATOM 742 C C . VAL A 1 114 ? 25.482 69.312 17.995 1.00 34.98 93 VAL A C 1
ATOM 743 O O . VAL A 1 114 ? 24.540 68.549 17.731 1.00 35.78 93 VAL A O 1
ATOM 747 N N . THR A 1 115 ? 25.806 70.323 17.192 1.00 35.32 94 THR A N 1
ATOM 748 C CA . THR A 1 115 ? 25.013 70.627 16.003 1.00 33.45 94 THR A CA 1
ATOM 749 C C . THR A 1 115 ? 25.021 69.513 14.972 1.00 33.46 94 THR A C 1
ATOM 750 O O . THR A 1 115 ? 23.986 69.215 14.355 1.00 31.93 94 THR A O 1
ATOM 754 N N . ALA A 1 116 ? 26.172 68.873 14.783 1.00 33.98 95 ALA A N 1
ATOM 755 C CA . ALA A 1 116 ? 26.251 67.744 13.846 1.00 33.13 95 ALA A CA 1
ATOM 756 C C . ALA A 1 116 ? 25.337 66.604 14.309 1.00 32.05 95 ALA A C 1
ATOM 757 O O . ALA A 1 116 ? 24.677 65.948 13.514 1.00 32.94 95 ALA A O 1
ATOM 759 N N . LYS A 1 117 ? 25.268 66.415 15.604 1.00 33.13 96 LYS A N 1
ATOM 760 C CA . LYS A 1 117 ? 24.416 65.379 16.204 1.00 34.39 96 LYS A CA 1
ATOM 761 C C . LYS A 1 117 ? 22.928 65.743 16.088 1.00 32.19 96 LYS A C 1
ATOM 762 O O . LYS A 1 117 ? 22.120 64.951 15.644 1.00 31.51 96 LYS A O 1
ATOM 776 N N . ALA A 1 119 ? 21.644 67.618 13.926 1.00 30.02 98 ALA A N 1
ATOM 777 C CA . ALA A 1 119 ? 21.365 67.525 12.510 1.00 29.84 98 ALA A CA 1
ATOM 778 C C . ALA A 1 119 ? 21.129 66.098 12.091 1.00 29.63 98 ALA A C 1
ATOM 779 O O . ALA A 1 119 ? 20.153 65.820 11.383 1.00 28.78 98 ALA A O 1
ATOM 781 N N . ALA A 1 120 ? 22.001 65.178 12.502 1.00 30.41 99 ALA A N 1
ATOM 782 C CA . ALA A 1 120 ? 21.815 63.767 12.086 1.00 30.63 99 ALA A CA 1
ATOM 783 C C . ALA A 1 120 ? 20.454 63.260 12.614 1.00 30.19 99 ALA A C 1
ATOM 784 O O . ALA A 1 120 ? 19.691 62.586 11.912 1.00 30.71 99 ALA A O 1
ATOM 786 N N . ASN A 1 121 ? 20.136 63.647 13.838 1.00 30.54 100 ASN A N 1
ATOM 787 C CA . ASN A 1 121 ? 18.900 63.205 14.490 1.00 31.34 100 ASN A CA 1
ATOM 788 C C . ASN A 1 121 ? 17.640 63.605 13.728 1.00 30.10 100 ASN A C 1
ATOM 789 O O . ASN A 1 121 ? 16.744 62.773 13.501 1.00 30.50 100 ASN A O 1
ATOM 794 N N . ILE A 1 122 ? 17.584 64.865 13.329 1.00 28.39 101 ILE A N 1
ATOM 795 C CA . ILE A 1 122 ? 16.468 65.349 12.530 1.00 28.75 101 ILE A CA 1
ATOM 796 C C . ILE A 1 122 ? 16.453 64.709 11.150 1.00 29.60 101 ILE A C 1
ATOM 797 O O . ILE A 1 122 ? 15.380 64.351 10.604 1.00 29.53 101 ILE A O 1
ATOM 802 N N . ASP A 1 123 ? 17.634 64.499 10.568 1.00 29.98 102 ASP A N 1
ATOM 803 C CA . ASP A 1 123 ? 17.659 63.839 9.269 1.00 29.86 102 ASP A CA 1
ATOM 804 C C . ASP A 1 123 ? 17.126 62.431 9.391 1.00 30.31 102 ASP A C 1
ATOM 805 O O . ASP A 1 123 ? 16.395 61.958 8.509 1.00 30.89 102 ASP A O 1
ATOM 810 N N . GLN A 1 124 ? 17.488 61.752 10.485 1.00 31.11 103 GLN A N 1
ATOM 811 C CA . GLN A 1 124 ? 17.032 60.390 10.700 1.00 31.98 103 GLN A CA 1
ATOM 812 C C . GLN A 1 124 ? 15.514 60.363 10.916 1.00 32.18 103 GLN A C 1
ATOM 813 O O . GLN A 1 124 ? 14.823 59.603 10.270 1.00 33.07 103 GLN A O 1
ATOM 819 N N . LEU A 1 125 ? 14.984 61.211 11.791 1.00 31.68 104 LEU A N 1
ATOM 820 C CA . LEU A 1 125 ? 13.547 61.161 12.062 1.00 32.00 104 LEU A CA 1
ATOM 821 C C . LEU A 1 125 ? 12.685 61.664 10.895 1.00 31.57 104 LEU A C 1
ATOM 822 O O . LEU A 1 125 ? 11.542 61.291 10.792 1.00 31.34 104 LEU A O 1
ATOM 827 N N . SER A 1 126 ? 13.248 62.479 10.017 1.00 32.73 105 SER A N 1
ATOM 828 C CA . SER A 1 126 ? 12.575 62.903 8.769 1.00 33.11 105 SER A CA 1
ATOM 829 C C . SER A 1 126 ? 12.866 62.035 7.557 1.00 35.07 105 SER A C 1
ATOM 830 O O . SER A 1 126 ? 12.381 62.319 6.431 1.00 35.55 105 SER A O 1
ATOM 833 N N . ASN A 1 127 ? 13.674 61.000 7.738 1.00 34.72 106 ASN A N 1
ATOM 834 C CA . ASN A 1 127 ? 14.067 60.163 6.597 1.00 35.32 106 ASN A CA 1
ATOM 835 C C . ASN A 1 127 ? 14.701 60.930 5.428 1.00 33.44 106 ASN A C 1
ATOM 836 O O . ASN A 1 127 ? 14.296 60.802 4.272 1.00 32.10 106 ASN A O 1
ATOM 841 N N . GLY A 1 128 ? 15.712 61.723 5.744 1.00 32.37 107 GLY A N 1
ATOM 842 C CA . GLY A 1 128 ? 16.518 62.362 4.717 1.00 31.61 107 GLY A CA 1
ATOM 843 C C . GLY A 1 128 ? 16.109 63.750 4.238 1.00 30.99 107 GLY A C 1
ATOM 844 O O . GLY A 1 128 ? 16.599 64.197 3.227 1.00 31.16 107 GLY A O 1
ATOM 845 N N . ARG A 1 129 ? 15.267 64.463 4.982 1.00 30.99 108 ARG A N 1
ATOM 846 C CA . ARG A 1 129 ? 14.751 65.751 4.522 1.00 29.55 108 ARG A CA 1
ATOM 847 C C . ARG A 1 129 ? 15.374 66.989 5.188 1.00 29.85 108 ARG A C 1
ATOM 848 O O . ARG A 1 129 ? 14.970 68.107 4.890 1.00 30.34 108 ARG A O 1
ATOM 856 N N . PHE A 1 130 ? 16.386 66.817 6.035 1.00 29.35 109 PHE A N 1
ATOM 857 C CA . PHE A 1 130 ? 16.938 67.942 6.769 1.00 29.63 109 PHE A CA 1
ATOM 858 C C . PHE A 1 130 ? 18.155 68.525 6.095 1.00 29.72 109 PHE A C 1
ATOM 859 O O . PHE A 1 130 ? 19.105 67.822 5.853 1.00 33.09 109 PHE A O 1
ATOM 867 N N . THR A 1 131 ? 18.142 69.822 5.808 1.00 29.72 110 THR A N 1
ATOM 868 C CA . THR A 1 131 ? 19.309 70.480 5.248 1.00 30.14 110 THR A CA 1
ATOM 869 C C . THR A 1 131 ? 19.624 71.760 5.996 1.00 31.11 110 THR A C 1
ATOM 870 O O . THR A 1 131 ? 18.835 72.222 6.817 1.00 32.32 110 THR A O 1
ATOM 874 N N . LEU A 1 132 ? 20.804 72.295 5.736 1.00 32.00 111 LEU A N 1
ATOM 875 C CA . LEU A 1 132 ? 21.336 73.422 6.480 1.00 32.45 111 LEU A CA 1
ATOM 876 C C . LEU A 1 132 ? 21.659 74.584 5.581 1.00 33.00 111 LEU A C 1
ATOM 877 O O . LEU A 1 132 ? 22.129 74.386 4.448 1.00 32.16 111 LEU A O 1
ATOM 882 N N . ASN A 1 133 ? 21.368 75.788 6.072 1.00 32.38 112 ASN A N 1
ATOM 883 C CA . ASN A 1 133 ? 21.813 77.032 5.411 1.00 32.34 112 ASN A CA 1
ATOM 884 C C . ASN A 1 133 ? 22.830 77.693 6.333 1.00 32.13 112 ASN A C 1
ATOM 885 O O . ASN A 1 133 ? 22.466 78.199 7.359 1.00 30.63 112 ASN A O 1
ATOM 890 N N . VAL A 1 134 ? 24.113 77.622 5.987 1.00 33.26 113 VAL A N 1
ATOM 891 C CA . VAL A 1 134 ? 25.161 78.115 6.864 1.00 33.12 113 VAL A CA 1
ATOM 892 C C . VAL A 1 134 ? 25.316 79.635 6.712 1.00 33.88 113 VAL A C 1
ATOM 893 O O . VAL A 1 134 ? 25.734 80.109 5.659 1.00 35.03 113 VAL A O 1
ATOM 897 N N . VAL A 1 135 ? 24.973 80.373 7.766 1.00 33.44 114 VAL A N 1
ATOM 898 C CA . VAL A 1 135 ? 24.918 81.821 7.770 1.00 34.60 114 VAL A CA 1
ATOM 899 C C . VAL A 1 135 ? 26.095 82.352 8.564 1.00 38.27 114 VAL A C 1
ATOM 900 O O . VAL A 1 135 ? 26.288 81.986 9.736 1.00 36.36 114 VAL A O 1
ATOM 904 N N . SER A 1 136 ? 26.876 83.223 7.932 1.00 42.85 115 SER A N 1
ATOM 905 C CA . SER A 1 136 ? 28.056 83.827 8.566 1.00 46.93 115 SER A CA 1
ATOM 906 C C . SER A 1 136 ? 27.866 85.300 8.797 1.00 47.74 115 SER A C 1
ATOM 907 O O . SER A 1 136 ? 28.782 85.968 9.264 1.00 56.12 115 SER A O 1
ATOM 910 N N . ALA A 1 137 ? 26.678 85.805 8.509 1.00 49.93 116 ALA A N 1
ATOM 911 C CA . ALA A 1 137 ? 26.319 87.163 8.904 1.00 53.67 116 ALA A CA 1
ATOM 912 C C . ALA A 1 137 ? 26.185 87.207 10.420 1.00 56.50 116 ALA A C 1
ATOM 913 O O . ALA A 1 137 ? 26.060 86.162 11.097 1.00 56.99 116 ALA A O 1
ATOM 915 N N . TRP A 1 138 ? 26.194 88.438 10.923 1.00 56.30 117 TRP A N 1
ATOM 916 C CA . TRP A 1 138 ? 26.299 88.724 12.335 1.00 56.53 117 TRP A CA 1
ATOM 917 C C . TRP A 1 138 ? 25.519 90.010 12.648 1.00 56.69 117 TRP A C 1
ATOM 918 O O . TRP A 1 138 ? 25.663 91.040 11.995 1.00 57.21 117 TRP A O 1
ATOM 929 N N . TRP A 1 139 ? 24.660 89.914 13.641 1.00 56.97 118 TRP A N 1
ATOM 930 C CA . TRP A 1 139 ? 23.907 91.034 14.158 1.00 51.47 118 TRP A CA 1
ATOM 931 C C . TRP A 1 139 ? 24.466 91.249 15.557 1.00 50.31 118 TRP A C 1
ATOM 932 O O . TRP A 1 139 ? 24.208 90.462 16.477 1.00 47.30 118 TRP A O 1
ATOM 943 N N . GLU A 1 140 ? 25.280 92.289 15.694 1.00 52.58 119 GLU A N 1
ATOM 944 C CA . GLU A 1 140 ? 25.983 92.584 16.943 1.00 52.74 119 GLU A CA 1
ATOM 945 C C . GLU A 1 140 ? 25.076 92.651 18.150 1.00 46.13 119 GLU A C 1
ATOM 946 O O . GLU A 1 140 ? 25.368 92.084 19.173 1.00 44.44 119 GLU A O 1
ATOM 952 N N . GLU A 1 141 ? 23.972 93.355 18.028 1.00 45.16 120 GLU A N 1
ATOM 953 C CA . GLU A 1 141 ? 23.043 93.473 19.134 1.00 45.67 120 GLU A CA 1
ATOM 954 C C . GLU A 1 141 ? 22.546 92.086 19.572 1.00 45.47 120 GLU A C 1
ATOM 955 O O . GLU A 1 141 ? 22.453 91.791 20.791 1.00 41.01 120 GLU A O 1
ATOM 961 N N . GLU A 1 142 ? 22.265 91.211 18.599 1.00 43.06 121 GLU A N 1
ATOM 962 C CA . GLU A 1 142 ? 21.790 89.873 18.957 1.00 43.30 121 GLU A CA 1
ATOM 963 C C . GLU A 1 142 ? 22.877 89.079 19.691 1.00 44.08 121 GLU A C 1
ATOM 964 O O . GLU A 1 142 ? 22.593 88.452 20.713 1.00 47.19 121 GLU A O 1
ATOM 970 N N . ALA A 1 143 ? 24.114 89.160 19.202 1.00 44.48 122 ALA A N 1
ATOM 971 C CA . ALA A 1 143 ? 25.276 88.529 19.846 1.00 44.65 122 ALA A CA 1
ATOM 972 C C . ALA A 1 143 ? 25.446 88.964 21.299 1.00 47.51 122 ALA A C 1
ATOM 973 O O . ALA A 1 143 ? 25.772 88.144 22.146 1.00 49.78 122 ALA A O 1
ATOM 975 N N . LYS A 1 144 ? 25.220 90.239 21.591 1.00 48.24 123 LYS A N 1
ATOM 976 C CA . LYS A 1 144 ? 25.404 90.736 22.952 1.00 54.25 123 LYS A CA 1
ATOM 977 C C . LYS A 1 144 ? 24.275 90.274 23.872 1.00 51.43 123 LYS A C 1
ATOM 978 O O . LYS A 1 144 ? 24.482 90.071 25.077 1.00 49.23 123 LYS A O 1
ATOM 984 N N . GLN A 1 145 ? 23.072 90.153 23.314 1.00 46.06 124 GLN A N 1
ATOM 985 C CA . GLN A 1 145 ? 21.955 89.641 24.087 1.00 42.17 124 GLN A CA 1
ATOM 986 C C . GLN A 1 145 ? 22.019 88.126 24.294 1.00 39.60 124 GLN A C 1
ATOM 987 O O . GLN A 1 145 ? 21.653 87.649 25.340 1.00 39.96 124 GLN A O 1
ATOM 993 N N . TYR A 1 146 ? 22.496 87.383 23.306 1.00 38.91 125 TYR A N 1
ATOM 994 C CA . TYR A 1 146 ? 22.468 85.915 23.359 1.00 38.36 125 TYR A CA 1
ATOM 995 C C . TYR A 1 146 ? 23.824 85.206 23.445 1.00 40.24 125 TYR A C 1
ATOM 996 O O . TYR A 1 146 ? 23.888 83.981 23.314 1.00 39.92 125 TYR A O 1
ATOM 1005 N N . GLY A 1 147 ? 24.896 85.952 23.726 1.00 42.50 126 GLY A N 1
ATOM 1006 C CA . GLY A 1 147 ? 26.187 85.323 24.027 1.00 43.74 126 GLY A CA 1
ATOM 1007 C C . GLY A 1 147 ? 26.822 84.706 22.805 1.00 45.34 126 GLY A C 1
ATOM 1008 O O . GLY A 1 147 ? 27.473 83.682 22.891 1.00 44.56 126 GLY A O 1
ATOM 1009 N N . GLY A 1 148 ? 26.627 85.327 21.650 1.00 50.08 127 GLY A N 1
ATOM 1010 C CA . GLY A 1 148 ? 27.384 84.941 20.456 1.00 52.00 127 GLY A CA 1
ATOM 1011 C C . GLY A 1 148 ? 28.867 85.192 20.664 1.00 56.91 127 GLY A C 1
ATOM 1012 O O . GLY A 1 148 ? 29.253 86.169 21.296 1.00 58.73 127 GLY A O 1
ATOM 1013 N N . VAL A 1 149 ? 29.706 84.287 20.180 1.00 73.66 128 VAL A N 1
ATOM 1014 C CA . VAL A 1 149 ? 31.139 84.501 20.235 1.00 79.67 128 VAL A CA 1
ATOM 1015 C C . VAL A 1 149 ? 31.517 85.349 19.032 1.00 89.83 128 VAL A C 1
ATOM 1016 O O . VAL A 1 149 ? 31.376 84.916 17.884 1.00 88.68 128 VAL A O 1
ATOM 1020 N N . PHE A 1 150 ? 31.972 86.571 19.294 1.00 101.67 129 PHE A N 1
ATOM 1021 C CA . PHE A 1 150 ? 32.388 87.457 18.222 1.00 102.86 129 PHE A CA 1
ATOM 1022 C C . PHE A 1 150 ? 33.715 87.000 17.602 1.00 97.34 129 PHE A C 1
ATOM 1023 O O . PHE A 1 150 ? 34.619 86.525 18.296 1.00 81.56 129 PHE A O 1
ATOM 1031 N N . THR A 1 151 ? 33.805 87.139 16.284 1.00 93.90 130 THR A N 1
ATOM 1032 C CA . THR A 1 151 ? 35.053 86.968 15.566 1.00 96.09 130 THR A CA 1
ATOM 1033 C C . THR A 1 151 ? 35.239 88.212 14.689 1.00 98.39 130 THR A C 1
ATOM 1034 O O . THR A 1 151 ? 34.262 88.738 14.131 1.00 89.63 130 THR A O 1
ATOM 1038 N N . ALA A 1 152 ? 36.480 88.689 14.576 1.00 99.06 131 ALA A N 1
ATOM 1039 C CA . ALA A 1 152 ? 36.795 89.815 13.684 1.00 103.57 131 ALA A CA 1
ATOM 1040 C C . ALA A 1 152 ? 36.311 89.522 12.255 1.00 103.70 131 ALA A C 1
ATOM 1041 O O . ALA A 1 152 ? 36.436 88.393 11.775 1.00 106.45 131 ALA A O 1
ATOM 1043 N N . HIS A 1 153 ? 35.761 90.534 11.584 1.00 101.25 132 HIS A N 1
ATOM 1044 C CA . HIS A 1 153 ? 35.176 90.355 10.251 1.00 101.49 132 HIS A CA 1
ATOM 1045 C C . HIS A 1 153 ? 36.012 89.459 9.325 1.00 95.63 132 HIS A C 1
ATOM 1046 O O . HIS A 1 153 ? 35.459 88.627 8.612 1.00 83.52 132 HIS A O 1
ATOM 1053 N N . ASP A 1 154 ? 37.333 89.634 9.334 1.00 99.54 133 ASP A N 1
ATOM 1054 C CA . ASP A 1 154 ? 38.232 88.796 8.529 1.00 101.18 133 ASP A CA 1
ATOM 1055 C C . ASP A 1 154 ? 38.087 87.326 8.904 1.00 94.97 133 ASP A C 1
ATOM 1056 O O . ASP A 1 154 ? 37.801 86.471 8.059 1.00 98.24 133 ASP A O 1
ATOM 1061 N N . GLU A 1 155 ? 38.248 87.056 10.194 1.00 85.74 134 GLU A N 1
ATOM 1062 C CA . GLU A 1 155 ? 38.314 85.695 10.705 1.00 81.25 134 GLU A CA 1
ATOM 1063 C C . GLU A 1 155 ? 36.933 84.999 10.834 1.00 79.26 134 GLU A C 1
ATOM 1064 O O . GLU A 1 155 ? 36.855 83.840 11.240 1.00 76.10 134 GLU A O 1
ATOM 1067 N N . ARG A 1 156 ? 35.849 85.686 10.489 1.00 73.09 135 ARG A N 1
ATOM 1068 C CA . ARG A 1 156 ? 34.511 85.126 10.686 1.00 66.09 135 ARG A CA 1
ATOM 1069 C C . ARG A 1 156 ? 34.282 83.933 9.770 1.00 61.77 135 ARG A C 1
ATOM 1070 O O . ARG A 1 156 ? 33.739 82.919 10.193 1.00 56.03 135 ARG A O 1
ATOM 1078 N N . TYR A 1 157 ? 34.689 84.088 8.509 1.00 57.41 136 TYR A N 1
ATOM 1079 C CA . TYR A 1 157 ? 34.602 83.040 7.507 1.00 57.07 136 TYR A CA 1
ATOM 1080 C C . TYR A 1 157 ? 35.631 81.915 7.747 1.00 55.30 136 TYR A C 1
ATOM 1081 O O . TYR A 1 157 ? 35.437 80.779 7.291 1.00 52.62 136 TYR A O 1
ATOM 1090 N N . ASP A 1 158 ? 36.694 82.216 8.486 1.00 53.45 137 ASP A N 1
ATOM 1091 C CA . ASP A 1 158 ? 37.602 81.174 8.933 1.00 54.90 137 ASP A CA 1
ATOM 1092 C C . ASP A 1 158 ? 36.838 80.228 9.860 1.00 52.98 137 ASP A C 1
ATOM 1093 O O . ASP A 1 158 ? 36.924 79.014 9.702 1.00 50.74 137 ASP A O 1
ATOM 1098 N N . ARG A 1 159 ? 36.092 80.789 10.815 1.00 50.14 138 ARG A N 1
ATOM 1099 C CA . ARG A 1 159 ? 35.338 79.981 11.764 1.00 48.95 138 ARG A CA 1
ATOM 1100 C C . ARG A 1 159 ? 34.294 79.131 11.038 1.00 46.00 138 ARG A C 1
ATOM 1101 O O . ARG A 1 159 ? 34.169 77.937 11.300 1.00 43.02 138 ARG A O 1
ATOM 1109 N N . THR A 1 160 ? 33.565 79.747 10.121 1.00 43.85 139 THR A N 1
ATOM 1110 C CA . THR A 1 160 ? 32.622 79.012 9.331 1.00 44.30 139 THR A CA 1
ATOM 1111 C C . THR A 1 160 ? 33.313 77.834 8.645 1.00 46.12 139 THR A C 1
ATOM 1112 O O . THR A 1 160 ? 32.774 76.730 8.590 1.00 44.27 139 THR A O 1
ATOM 1116 N N . GLU A 1 161 ? 34.521 78.064 8.149 1.00 48.73 140 GLU A N 1
ATOM 1117 C CA . GLU A 1 161 ? 35.231 77.018 7.437 1.00 50.28 140 GLU A CA 1
ATOM 1118 C C . GLU A 1 161 ? 35.459 75.816 8.348 1.00 45.22 140 GLU A C 1
ATOM 1119 O O . GLU A 1 161 ? 35.231 74.678 7.959 1.00 41.60 140 GLU A O 1
ATOM 1125 N N . GLU A 1 162 ? 35.908 76.091 9.561 1.00 43.31 141 GLU A N 1
ATOM 1126 C CA . GLU A 1 162 ? 36.204 75.039 10.522 1.00 43.55 141 GLU A CA 1
ATOM 1127 C C . GLU A 1 162 ? 34.963 74.315 10.940 1.00 40.97 141 GLU A C 1
ATOM 1128 O O . GLU A 1 162 ? 34.928 73.092 10.969 1.00 40.28 141 GLU A O 1
ATOM 1134 N N . PHE A 1 163 ? 33.938 75.098 11.234 1.00 40.00 142 PHE A N 1
ATOM 1135 C CA . PHE A 1 163 ? 32.684 74.586 11.693 1.00 39.20 142 PHE A CA 1
ATOM 1136 C C . PHE A 1 163 ? 32.141 73.585 10.677 1.00 39.12 142 PHE A C 1
ATOM 1137 O O . PHE A 1 163 ? 31.743 72.497 11.011 1.00 38.15 142 PHE A O 1
ATOM 1145 N N . VAL A 1 164 ? 32.162 73.971 9.419 1.00 39.54 143 VAL A N 1
ATOM 1146 C CA . VAL A 1 164 ? 31.631 73.156 8.357 1.00 40.92 143 VAL A CA 1
ATOM 1147 C C . VAL A 1 164 ? 32.483 71.902 8.112 1.00 43.55 143 VAL A C 1
ATOM 1148 O O . VAL A 1 164 ? 31.942 70.830 7.763 1.00 40.85 143 VAL A O 1
ATOM 1152 N N . THR A 1 165 ? 33.798 72.037 8.304 1.00 43.57 144 THR A N 1
ATOM 1153 C CA . THR A 1 165 ? 34.704 70.915 8.172 1.00 44.13 144 THR A CA 1
ATOM 1154 C C . THR A 1 165 ? 34.398 69.867 9.246 1.00 43.55 144 THR A C 1
ATOM 1155 O O . THR A 1 165 ? 34.409 68.658 8.982 1.00 44.15 144 THR A O 1
ATOM 1159 N N . ILE A 1 166 ? 34.092 70.340 10.448 1.00 42.61 145 ILE A N 1
ATOM 1160 C CA . ILE A 1 166 ? 33.725 69.465 11.543 1.00 40.55 145 ILE A CA 1
ATOM 1161 C C . ILE A 1 166 ? 32.402 68.747 11.253 1.00 39.64 145 ILE A C 1
ATOM 1162 O O . ILE A 1 166 ? 32.305 67.547 11.442 1.00 38.50 145 ILE A O 1
ATOM 1167 N N . LEU A 1 167 ? 31.391 69.461 10.782 1.00 38.41 146 LEU A N 1
ATOM 1168 C CA . LEU A 1 167 ? 30.113 68.811 10.514 1.00 39.06 146 LEU A CA 1
ATOM 1169 C C . LEU A 1 167 ? 30.316 67.644 9.549 1.00 39.79 146 LEU A C 1
ATOM 1170 O O . LEU A 1 167 ? 29.823 66.526 9.765 1.00 38.12 146 LEU A O 1
ATOM 1175 N N . LYS A 1 168 ? 31.016 67.933 8.463 1.00 39.02 147 LYS A N 1
ATOM 1176 C CA . LYS A 1 168 ? 31.149 66.967 7.399 1.00 44.25 147 LYS A CA 1
ATOM 1177 C C . LYS A 1 168 ? 31.935 65.755 7.880 1.00 43.23 147 LYS A C 1
ATOM 1178 O O . LYS A 1 168 ? 31.622 64.626 7.536 1.00 44.79 147 LYS A O 1
ATOM 1184 N N . GLY A 1 169 ? 32.930 66.003 8.700 1.00 42.91 148 GLY A N 1
ATOM 1185 C CA . GLY A 1 169 ? 33.743 64.932 9.230 1.00 45.85 148 GLY A CA 1
ATOM 1186 C C . GLY A 1 169 ? 32.999 63.997 10.153 1.00 43.18 148 GLY A C 1
ATOM 1187 O O . GLY A 1 169 ? 33.157 62.774 10.075 1.00 44.13 148 GLY A O 1
ATOM 1188 N N . LEU A 1 170 ? 32.221 64.578 11.055 1.00 41.60 149 LEU A N 1
ATOM 1189 C CA . LEU A 1 170 ? 31.419 63.809 11.979 1.00 39.54 149 LEU A CA 1
ATOM 1190 C C . LEU A 1 170 ? 30.352 62.989 11.265 1.00 39.75 149 LEU A C 1
ATOM 1191 O O . LEU A 1 170 ? 29.983 61.896 11.726 1.00 40.09 149 LEU A O 1
ATOM 1196 N N . TRP A 1 171 ? 29.843 63.504 10.157 1.00 38.01 150 TRP A N 1
ATOM 1197 C CA . TRP A 1 171 ? 28.821 62.775 9.437 1.00 39.65 150 TRP A CA 1
ATOM 1198 C C . TRP A 1 171 ? 29.369 61.580 8.653 1.00 41.55 150 TRP A C 1
ATOM 1199 O O . TRP A 1 171 ? 28.613 60.662 8.326 1.00 41.81 150 TRP A O 1
ATOM 1210 N N . LYS A 1 172 ? 30.662 61.605 8.364 1.00 43.63 151 LYS A N 1
ATOM 1211 C CA . LYS A 1 172 ? 31.300 60.646 7.455 1.00 47.31 151 LYS A CA 1
ATOM 1212 C C . LYS A 1 172 ? 32.126 59.581 8.185 1.00 48.19 151 LYS A C 1
ATOM 1213 O O . LYS A 1 172 ? 32.058 58.391 7.835 1.00 46.56 151 LYS A O 1
ATOM 1219 N N . GLU A 1 173 ? 32.917 60.020 9.166 1.00 45.68 152 GLU A N 1
ATOM 1220 C CA . GLU A 1 173 ? 33.920 59.160 9.773 1.00 51.56 152 GLU A CA 1
ATOM 1221 C C . GLU A 1 173 ? 33.397 58.451 11.031 1.00 50.74 152 GLU A C 1
ATOM 1222 O O . GLU A 1 173 ? 32.691 59.036 11.827 1.00 46.86 152 GLU A O 1
ATOM 1228 N N . GLU A 1 174 ? 33.772 57.186 11.184 1.00 54.09 153 GLU A N 1
ATOM 1229 C CA . GLU A 1 174 ? 33.575 56.426 12.407 1.00 57.62 153 GLU A CA 1
ATOM 1230 C C . GLU A 1 174 ? 34.199 57.139 13.619 1.00 54.10 153 GLU A C 1
ATOM 1231 O O . GLU A 1 174 ? 33.639 57.137 14.701 1.00 53.87 153 GLU A O 1
ATOM 1237 N N . GLU A 1 175 ? 35.344 57.770 13.420 1.00 54.18 154 GLU A N 1
ATOM 1238 C CA . GLU A 1 175 ? 36.066 58.452 14.481 1.00 56.10 154 GLU A CA 1
ATOM 1239 C C . GLU A 1 175 ? 36.678 59.701 13.858 1.00 52.88 154 GLU A C 1
ATOM 1240 O O . GLU A 1 175 ? 37.349 59.598 12.852 1.00 51.40 154 GLU A O 1
ATOM 1246 N N . PHE A 1 176 ? 36.436 60.875 14.430 1.00 51.35 155 PHE A N 1
ATOM 1247 C CA . PHE A 1 176 ? 36.911 62.121 13.840 1.00 49.59 155 PHE A CA 1
ATOM 1248 C C . PHE A 1 176 ? 37.676 62.957 14.853 1.00 50.06 155 PHE A C 1
ATOM 1249 O O . PHE A 1 176 ? 37.218 63.179 15.965 1.00 47.59 155 PHE A O 1
ATOM 1257 N N . SER A 1 177 ? 38.876 63.378 14.454 1.00 52.23 156 SER A N 1
ATOM 1258 C CA . SER A 1 177 ? 39.699 64.296 15.224 1.00 50.35 156 SER A CA 1
ATOM 1259 C C . SER A 1 177 ? 39.864 65.547 14.401 1.00 51.49 156 SER A C 1
ATOM 1260 O O . SER A 1 177 ? 39.825 65.489 13.161 1.00 50.50 156 SER A O 1
ATOM 1263 N N . TYR A 1 178 ? 40.059 66.669 15.080 1.00 50.97 157 TYR A N 1
ATOM 1264 C CA . TYR A 1 178 ? 40.208 67.949 14.409 1.00 53.15 157 TYR A CA 1
ATOM 1265 C C . TYR A 1 178 ? 40.980 68.968 15.247 1.00 56.27 157 TYR A C 1
ATOM 1266 O O . TYR A 1 178 ? 40.703 69.143 16.427 1.00 58.03 157 TYR A O 1
ATOM 1275 N N . LYS A 1 179 ? 41.903 69.672 14.600 1.00 61.97 158 LYS A N 1
ATOM 1276 C CA . LYS A 1 179 ? 42.721 70.689 15.250 1.00 66.54 158 LYS A CA 1
ATOM 1277 C C . LYS A 1 179 ? 42.733 71.924 14.372 1.00 61.51 158 LYS A C 1
ATOM 1278 O O . LYS A 1 179 ? 43.295 71.916 13.295 1.00 63.08 158 LYS A O 1
ATOM 1284 N N . GLY A 1 180 ? 42.094 72.981 14.831 1.00 60.50 159 GLY A N 1
ATOM 1285 C CA . GLY A 1 180 ? 42.131 74.239 14.108 1.00 60.59 159 GLY A CA 1
ATOM 1286 C C . GLY A 1 180 ? 42.199 75.393 15.080 1.00 60.78 159 GLY A C 1
ATOM 1287 O O . GLY A 1 180 ? 42.381 75.200 16.277 1.00 54.53 159 GLY A O 1
ATOM 1288 N N . ASN A 1 181 ? 42.004 76.594 14.549 1.00 65.52 160 ASN A N 1
ATOM 1289 C CA . ASN A 1 181 ? 42.149 77.816 15.325 1.00 66.62 160 ASN A CA 1
ATOM 1290 C C . ASN A 1 181 ? 41.006 78.071 16.283 1.00 62.78 160 ASN A C 1
ATOM 1291 O O . ASN A 1 181 ? 41.205 78.750 17.270 1.00 61.47 160 ASN A O 1
ATOM 1296 N N . PHE A 1 182 ? 39.820 77.516 16.005 1.00 60.68 161 PHE A N 1
ATOM 1297 C CA . PHE A 1 182 ? 38.630 77.751 16.850 1.00 54.71 161 PHE A CA 1
ATOM 1298 C C . PHE A 1 182 ? 38.072 76.517 17.571 1.00 52.16 161 PHE A C 1
ATOM 1299 O O . PHE A 1 182 ? 37.352 76.615 18.579 1.00 50.29 161 PHE A O 1
ATOM 1307 N N . TYR A 1 183 ? 38.388 75.346 17.051 1.00 51.04 162 TYR A N 1
ATOM 1308 C CA . TYR A 1 183 ? 37.852 74.125 17.604 1.00 48.17 162 TYR A CA 1
ATOM 1309 C C . TYR A 1 183 ? 38.919 73.078 17.600 1.00 48.29 162 TYR A C 1
ATOM 1310 O O . TYR A 1 183 ? 39.859 73.125 16.808 1.00 50.70 162 TYR A O 1
ATOM 1319 N N . GLU A 1 184 ? 38.706 72.108 18.470 1.00 52.35 163 GLU A N 1
ATOM 1320 C CA . GLU A 1 184 ? 39.600 71.009 18.695 1.00 57.84 163 GLU A CA 1
ATOM 1321 C C . GLU A 1 184 ? 38.736 69.854 19.156 1.00 54.40 163 GLU A C 1
ATOM 1322 O O . GLU A 1 184 ? 37.968 69.992 20.115 1.00 51.10 163 GLU A O 1
ATOM 1328 N N . LEU A 1 185 ? 38.838 68.724 18.464 1.00 54.50 164 LEU A N 1
ATOM 1329 C CA . LEU A 1 185 ? 38.100 67.533 18.876 1.00 57.01 164 LEU A CA 1
ATOM 1330 C C . LEU A 1 185 ? 38.991 66.303 18.701 1.00 58.95 164 LEU A C 1
ATOM 1331 O O . LEU A 1 185 ? 39.777 66.218 17.740 1.00 59.29 164 LEU A O 1
ATOM 1336 N N . HIS A 1 186 ? 38.829 65.350 19.619 1.00 58.63 165 HIS A N 1
ATOM 1337 C CA . HIS A 1 186 ? 39.636 64.143 19.646 1.00 60.71 165 HIS A CA 1
ATOM 1338 C C . HIS A 1 186 ? 38.769 62.888 19.607 1.00 55.03 165 HIS A C 1
ATOM 1339 O O . HIS A 1 186 ? 37.956 62.667 20.485 1.00 51.74 165 HIS A O 1
ATOM 1346 N N . HIS A 1 187 ? 38.963 62.061 18.586 1.00 56.75 166 HIS A N 1
ATOM 1347 C CA . HIS A 1 187 ? 38.349 60.728 18.519 1.00 57.89 166 HIS A CA 1
ATOM 1348 C C . HIS A 1 187 ? 36.831 60.756 18.787 1.00 51.95 166 HIS A C 1
ATOM 1349 O O . HIS A 1 187 ? 36.283 59.837 19.383 1.00 49.34 166 HIS A O 1
ATOM 1356 N N . THR A 1 188 ? 36.168 61.804 18.313 1.00 48.60 167 THR A N 1
ATOM 1357 C CA . THR A 1 188 ? 34.740 61.969 18.468 1.00 44.15 167 THR A CA 1
ATOM 1358 C C . THR A 1 188 ? 34.002 60.948 17.639 1.00 43.38 167 THR A C 1
ATOM 1359 O O . THR A 1 188 ? 34.324 60.735 16.473 1.00 41.27 167 THR A O 1
ATOM 1363 N N . HIS A 1 189 ? 33.052 60.274 18.273 1.00 42.61 168 HIS A N 1
ATOM 1364 C CA . HIS A 1 189 ? 32.120 59.385 17.582 1.00 42.11 168 HIS A CA 1
ATOM 1365 C C . HIS A 1 189 ? 30.731 60.018 17.504 1.00 39.99 168 HIS A C 1
ATOM 1366 O O . HIS A 1 189 ? 30.346 60.767 18.388 1.00 41.18 168 HIS A O 1
ATOM 1373 N N . LEU A 1 190 ? 29.981 59.696 16.455 1.00 38.13 169 LEU A N 1
ATOM 1374 C CA . LEU A 1 190 ? 28.632 60.190 16.292 1.00 37.77 169 LEU A CA 1
ATOM 1375 C C . LEU A 1 190 ? 27.836 59.085 15.634 1.00 37.87 169 LEU A C 1
ATOM 1376 O O . LEU A 1 190 ? 28.221 58.608 14.549 1.00 37.69 169 LEU A O 1
ATOM 1381 N N . SER A 1 191 ? 26.726 58.687 16.260 1.00 36.55 170 SER A N 1
ATOM 1382 C CA . SER A 1 191 ? 25.896 57.637 15.690 1.00 37.78 170 SER A CA 1
ATOM 1383 C C . SER A 1 191 ? 24.447 57.815 16.111 1.00 36.92 170 SER A C 1
ATOM 1384 O O . SER A 1 191 ? 24.153 58.146 17.254 1.00 38.28 170 SER A O 1
ATOM 1387 N N . PRO A 1 192 ? 23.525 57.627 15.190 1.00 36.29 171 PRO A N 1
ATOM 1388 C CA . PRO A 1 192 ? 23.689 57.315 13.777 1.00 35.33 171 PRO A CA 1
A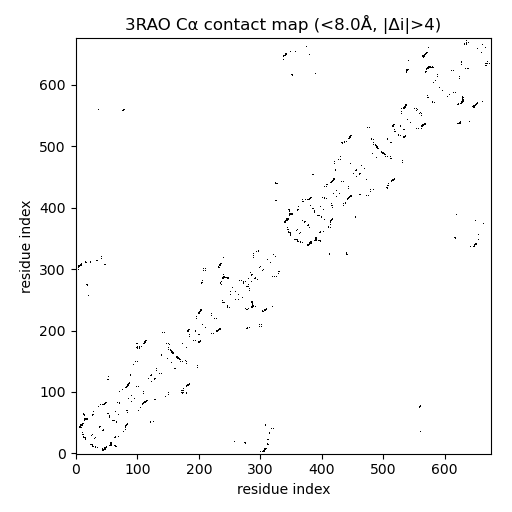TOM 1389 C C . PRO A 1 192 ? 24.147 58.515 12.925 1.00 35.75 171 PRO A C 1
ATOM 1390 O O . PRO A 1 192 ? 24.087 59.675 13.369 1.00 36.55 171 PRO A O 1
ATOM 1394 N N . LYS A 1 193 ? 24.611 58.217 11.715 1.00 34.71 172 LYS A N 1
ATOM 1395 C CA . LYS A 1 193 ? 24.938 59.229 10.733 1.00 34.44 172 LYS A CA 1
ATOM 1396 C C . LYS A 1 193 ? 23.656 59.670 10.080 1.00 33.70 172 LYS A C 1
ATOM 1397 O O . LYS A 1 193 ? 22.603 59.061 10.320 1.00 33.93 172 LYS A O 1
ATOM 1403 N N . PRO A 1 194 ? 23.713 60.746 9.271 1.00 32.95 173 PRO A N 1
ATOM 1404 C CA . PRO A 1 194 ? 22.530 61.144 8.576 1.00 33.51 173 PRO A CA 1
ATOM 1405 C C . PRO A 1 194 ? 22.012 60.080 7.603 1.00 35.25 173 PRO A C 1
ATOM 1406 O O . PRO A 1 194 ? 22.701 59.122 7.316 1.00 34.37 173 PRO A O 1
ATOM 1410 N N . VAL A 1 195 ? 20.781 60.259 7.131 1.00 36.24 174 VAL A N 1
ATOM 1411 C CA . VAL A 1 195 ? 20.255 59.430 6.063 1.00 36.50 174 VAL A CA 1
ATOM 1412 C C . VAL A 1 195 ? 20.907 59.812 4.730 1.00 38.70 174 VAL A C 1
ATOM 1413 O O . VAL A 1 195 ? 21.227 58.930 3.949 1.00 40.57 174 VAL A O 1
ATOM 1417 N N . GLN A 1 196 ? 21.087 61.113 4.466 1.00 40.17 175 GLN A N 1
ATOM 1418 C CA . GLN A 1 196 ? 21.760 61.578 3.242 1.00 42.62 175 GLN A CA 1
ATOM 1419 C C . GLN A 1 196 ? 23.156 60.982 3.154 1.00 46.56 175 GLN A C 1
ATOM 1420 O O . GLN A 1 196 ? 23.975 61.171 4.053 1.00 45.38 175 GLN A O 1
ATOM 1426 N N . LYS A 1 197 ? 23.430 60.261 2.072 1.00 57.06 176 LYS A N 1
ATOM 1427 C CA . LYS A 1 197 ? 24.631 59.406 2.015 1.00 64.16 176 LYS A CA 1
ATOM 1428 C C . LYS A 1 197 ? 25.922 60.217 2.029 1.00 62.10 176 LYS A C 1
ATOM 1429 O O . LYS A 1 197 ? 26.926 59.746 2.543 1.00 65.31 176 LYS A O 1
ATOM 1435 N N . GLN A 1 198 ? 25.902 61.429 1.474 1.00 58.21 177 GLN A N 1
ATOM 1436 C CA . GLN A 1 198 ? 27.119 62.244 1.377 1.00 59.73 177 GLN A CA 1
ATOM 1437 C C . GLN A 1 198 ? 27.185 63.344 2.432 1.00 54.95 177 GLN A C 1
ATOM 1438 O O . GLN A 1 198 ? 27.850 64.352 2.224 1.00 50.26 177 GLN A O 1
ATOM 1444 N N . GLY A 1 199 ? 26.489 63.156 3.551 1.00 49.70 178 GLY A N 1
ATOM 1445 C CA . GLY A 1 199 ? 26.330 64.207 4.532 1.00 46.83 178 GLY A CA 1
ATOM 1446 C C . GLY A 1 199 ? 25.084 65.026 4.238 1.00 41.87 178 GLY A C 1
ATOM 1447 O O . GLY A 1 199 ? 24.474 64.885 3.192 1.00 43.71 178 GLY A O 1
ATOM 1448 N N . ILE A 1 200 ? 24.689 65.841 5.195 1.00 38.02 179 ILE A N 1
ATOM 1449 C CA . ILE A 1 200 ? 23.566 66.755 5.045 1.00 35.63 179 ILE A CA 1
ATOM 1450 C C . ILE A 1 200 ? 23.931 67.883 4.073 1.00 34.18 179 ILE A C 1
ATOM 1451 O O . ILE A 1 200 ? 24.966 68.530 4.188 1.00 32.97 179 ILE A O 1
ATOM 1456 N N . LYS A 1 201 ? 23.064 68.114 3.099 1.00 32.67 180 LYS A N 1
ATOM 1457 C CA . LYS A 1 201 ? 23.282 69.155 2.117 1.00 32.38 180 LYS A CA 1
ATOM 1458 C C . LYS A 1 201 ? 23.454 70.541 2.784 1.00 33.00 180 LYS A C 1
ATOM 1459 O O . LYS A 1 201 ? 22.628 70.965 3.610 1.00 32.46 180 LYS A O 1
ATOM 1465 N N . LEU A 1 202 ? 24.563 71.204 2.449 1.00 33.97 181 LEU A N 1
ATOM 1466 C CA . LEU A 1 202 ? 24.898 72.549 2.923 1.00 33.96 181 LEU A CA 1
ATOM 1467 C C . LEU A 1 202 ? 24.689 73.634 1.879 1.00 34.27 181 LEU A C 1
ATOM 1468 O O . LEU A 1 202 ? 25.403 73.691 0.859 1.00 36.07 181 LEU A O 1
ATOM 1473 N N . TYR A 1 203 ? 23.698 74.490 2.130 1.00 33.24 182 TYR A N 1
ATOM 1474 C CA . TYR A 1 203 ? 23.492 75.690 1.355 1.00 33.79 182 TYR A CA 1
ATOM 1475 C C . TYR A 1 203 ? 24.283 76.791 2.021 1.00 33.93 182 TYR A C 1
ATOM 1476 O O . TYR A 1 203 ? 24.495 76.766 3.198 1.00 34.94 182 TYR A O 1
ATOM 1485 N N . ALA A 1 204 ? 24.688 77.786 1.277 1.00 36.20 183 ALA A N 1
ATOM 1486 C CA . ALA A 1 204 ? 25.357 78.925 1.872 1.00 36.95 183 ALA A CA 1
ATOM 1487 C C . ALA A 1 204 ? 25.286 80.125 0.963 1.00 38.24 183 ALA A C 1
ATOM 1488 O O . ALA A 1 204 ? 25.233 80.005 -0.277 1.00 37.96 183 ALA A O 1
ATOM 1490 N N . GLY A 1 205 ? 25.275 81.286 1.601 1.00 39.98 184 GLY A N 1
ATOM 1491 C CA . GLY A 1 205 ? 25.308 82.560 0.912 1.00 43.95 184 GLY A CA 1
ATOM 1492 C C . GLY A 1 205 ? 26.372 83.481 1.478 1.00 45.52 184 GLY A C 1
ATOM 1493 O O . GLY A 1 205 ? 26.997 83.188 2.479 1.00 46.48 184 GLY A O 1
ATOM 1494 N N . GLY A 1 206 ? 26.546 84.615 0.820 1.00 50.71 185 GLY A N 1
ATOM 1495 C CA . GLY A 1 206 ? 27.541 85.601 1.206 1.00 56.00 185 GLY A CA 1
ATOM 1496 C C . GLY A 1 206 ? 28.062 86.314 -0.022 1.00 57.13 185 GLY A C 1
ATOM 1497 O O . GLY A 1 206 ? 28.290 85.685 -1.046 1.00 59.47 185 GLY A O 1
ATOM 1498 N N . GLU A 1 207 ? 28.250 87.624 0.084 1.00 63.26 186 GLU A N 1
ATOM 1499 C CA . GLU A 1 207 ? 28.645 88.450 -1.048 1.00 70.46 186 GLU A CA 1
ATOM 1500 C C . GLU A 1 207 ? 30.131 88.766 -1.090 1.00 67.54 186 GLU A C 1
ATOM 1501 O O . GLU A 1 207 ? 30.654 89.059 -2.152 1.00 67.74 186 GLU A O 1
ATOM 1507 N N . SER A 1 208 ? 30.810 88.721 0.054 1.00 64.13 187 SER A N 1
ATOM 1508 C CA . SER A 1 208 ? 32.218 89.113 0.116 1.00 64.20 187 SER A CA 1
ATOM 1509 C C . SER A 1 208 ? 33.083 88.104 -0.633 1.00 64.91 187 SER A C 1
ATOM 1510 O O . SER A 1 208 ? 32.631 86.991 -0.925 1.00 64.18 187 SER A O 1
ATOM 1513 N N . LYS A 1 209 ? 34.316 88.495 -0.949 1.00 67.37 188 LYS A N 1
ATOM 1514 C CA . LYS A 1 209 ? 35.271 87.608 -1.645 1.00 68.25 188 LYS A CA 1
ATOM 1515 C C . LYS A 1 209 ? 35.562 86.391 -0.775 1.00 65.19 188 LYS A C 1
ATOM 1516 O O . LYS A 1 209 ? 35.614 85.255 -1.246 1.00 64.59 188 LYS A O 1
ATOM 1518 N N . ARG A 1 210 ? 35.741 86.656 0.508 1.00 65.01 189 ARG A N 1
ATOM 1519 C CA . ARG A 1 210 ? 35.994 85.618 1.481 1.00 67.51 189 ARG A CA 1
ATOM 1520 C C . ARG A 1 210 ? 34.753 84.728 1.638 1.00 61.40 189 ARG A C 1
ATOM 1521 O O . ARG A 1 210 ? 34.842 83.507 1.622 1.00 60.58 189 ARG A O 1
ATOM 1529 N N . GLY A 1 211 ? 33.590 85.347 1.747 1.00 59.27 190 GLY A N 1
ATOM 1530 C CA . GLY A 1 211 ? 32.342 84.606 1.806 1.00 59.31 190 GLY A CA 1
ATOM 1531 C C . GLY A 1 211 ? 32.110 83.674 0.631 1.00 59.07 190 GLY A C 1
ATOM 1532 O O . GLY A 1 211 ? 31.644 82.556 0.824 1.00 55.54 190 GLY A O 1
ATOM 1533 N N . LYS A 1 212 ? 32.465 84.125 -0.575 1.00 59.25 191 LYS A N 1
ATOM 1534 C CA . LYS A 1 212 ? 32.268 83.334 -1.777 1.00 60.30 191 LYS A CA 1
ATOM 1535 C C . LYS A 1 212 ? 33.256 82.175 -1.849 1.00 59.80 191 LYS A C 1
ATOM 1536 O O . LYS A 1 212 ? 32.906 81.115 -2.368 1.00 54.80 191 LYS A O 1
ATOM 1542 N N . GLU A 1 213 ? 34.477 82.373 -1.344 1.00 61.17 192 GLU A N 1
ATOM 1543 C CA . GLU A 1 213 ? 35.474 81.284 -1.255 1.00 63.56 192 GLU A CA 1
ATOM 1544 C C . GLU A 1 213 ? 34.955 80.133 -0.406 1.00 59.18 192 GLU A C 1
ATOM 1545 O O . GLU A 1 213 ? 35.131 78.977 -0.741 1.00 60.58 192 GLU A O 1
ATOM 1551 N N . VAL A 1 214 ? 34.306 80.446 0.700 1.00 57.78 193 VAL A N 1
ATOM 1552 C CA . VAL A 1 214 ? 33.723 79.379 1.518 1.00 57.93 193 VAL A CA 1
ATOM 1553 C C . VAL A 1 214 ? 32.601 78.615 0.787 1.00 54.06 193 VAL A C 1
ATOM 15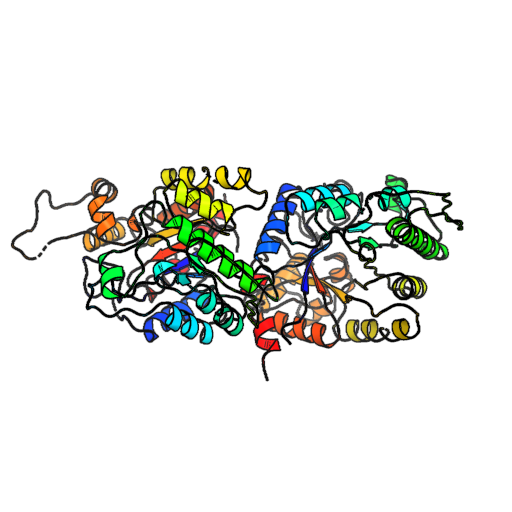54 O O . VAL A 1 214 ? 32.511 77.394 0.864 1.00 51.14 193 VAL A O 1
ATOM 1558 N N . ILE A 1 215 ? 31.752 79.335 0.076 1.00 50.65 194 ILE A N 1
ATOM 1559 C CA . ILE A 1 215 ? 30.681 78.695 -0.662 1.00 50.89 194 ILE A CA 1
ATOM 1560 C C . ILE A 1 215 ? 31.316 77.754 -1.697 1.00 52.36 194 ILE A C 1
ATOM 1561 O O . ILE A 1 215 ? 30.979 76.582 -1.796 1.00 50.93 194 ILE A O 1
ATOM 1566 N N . VAL A 1 216 ? 32.266 78.298 -2.440 1.00 54.31 195 VAL A N 1
ATOM 1567 C CA . VAL A 1 216 ? 32.911 77.591 -3.533 1.00 55.68 195 VAL A CA 1
ATOM 1568 C C . VAL A 1 216 ? 33.598 76.329 -3.053 1.00 53.17 195 VAL A C 1
ATOM 1569 O O . VAL A 1 216 ? 33.509 75.290 -3.704 1.00 53.20 195 VAL A O 1
ATOM 1573 N N . ASN A 1 217 ? 34.271 76.421 -1.916 1.00 51.63 196 ASN A N 1
ATOM 1574 C CA . ASN A 1 217 ? 35.143 75.347 -1.469 1.00 53.00 196 ASN A CA 1
ATOM 1575 C C . ASN A 1 217 ? 34.473 74.329 -0.580 1.00 53.43 196 ASN A C 1
ATOM 1576 O O . ASN A 1 217 ? 34.920 73.197 -0.551 1.00 54.88 196 ASN A O 1
ATOM 1581 N N . HIS A 1 218 ? 33.408 74.728 0.125 1.00 52.35 197 HIS A N 1
ATOM 1582 C CA . HIS A 1 218 ? 32.783 73.896 1.171 1.00 51.54 197 HIS A CA 1
ATOM 1583 C C . HIS A 1 218 ? 31.263 73.659 1.090 1.00 47.42 197 HIS A C 1
ATOM 1584 O O . HIS A 1 218 ? 30.779 72.722 1.689 1.00 45.18 197 HIS A O 1
ATOM 1591 N N . ALA A 1 219 ? 30.519 74.492 0.366 1.00 45.30 198 ALA A N 1
ATOM 1592 C CA . ALA A 1 219 ? 29.066 74.348 0.297 1.00 42.80 198 ALA A CA 1
ATOM 1593 C C . ALA A 1 219 ? 28.666 73.367 -0.802 1.00 42.64 198 ALA A C 1
ATOM 1594 O O . ALA A 1 219 ? 29.401 73.165 -1.755 1.00 41.79 198 ALA A O 1
ATOM 1596 N N . ASP A 1 220 ? 27.491 72.763 -0.657 1.00 40.55 199 ASP A N 1
ATOM 1597 C CA . ASP A 1 220 ? 26.926 71.965 -1.712 1.00 40.48 199 ASP A CA 1
ATOM 1598 C C . ASP A 1 220 ? 26.031 72.803 -2.610 1.00 38.91 199 ASP A C 1
ATOM 1599 O O . ASP A 1 220 ? 25.656 72.351 -3.660 1.00 41.03 199 ASP A O 1
ATOM 1604 N N . ALA A 1 221 ? 25.682 74.019 -2.189 1.00 38.49 200 ALA A N 1
ATOM 1605 C CA . ALA A 1 221 ? 24.701 74.846 -2.916 1.00 37.83 200 ALA A CA 1
ATOM 1606 C C . ALA A 1 221 ? 24.807 76.322 -2.535 1.00 37.20 200 ALA A C 1
ATOM 1607 O O . ALA A 1 221 ? 25.270 76.659 -1.466 1.00 36.89 200 ALA A O 1
ATOM 1609 N N . TYR A 1 222 ? 24.355 77.190 -3.412 1.00 34.94 201 TYR A N 1
ATOM 1610 C CA . TYR A 1 222 ? 24.559 78.619 -3.270 1.00 36.98 201 TYR A CA 1
ATOM 1611 C C . TYR A 1 222 ? 23.207 79.308 -3.181 1.00 37.47 201 TYR A C 1
ATOM 1612 O O . TYR A 1 222 ? 22.336 79.101 -4.043 1.00 36.48 201 TYR A O 1
ATOM 1621 N N . VAL A 1 223 ? 23.035 80.145 -2.169 1.00 36.81 202 VAL A N 1
ATOM 1622 C CA . VAL A 1 223 ? 21.828 80.951 -2.086 1.00 38.72 202 VAL A CA 1
ATOM 1623 C C . VAL A 1 223 ? 22.172 82.425 -2.020 1.00 40.92 202 VAL A C 1
ATOM 1624 O O . VAL A 1 223 ? 23.186 82.825 -1.456 1.00 40.60 202 VAL A O 1
ATOM 1636 N N . HIS A 1 225 ? 20.423 86.686 -1.933 1.00 41.64 204 HIS A N 1
ATOM 1637 C CA . HIS A 1 225 ? 19.346 87.604 -1.664 1.00 40.94 204 HIS A CA 1
ATOM 1638 C C . HIS A 1 225 ? 18.858 88.123 -3.001 1.00 39.27 204 HIS A C 1
ATOM 1639 O O . HIS A 1 225 ? 19.404 87.770 -4.042 1.00 36.75 204 HIS A O 1
ATOM 1646 N N . GLY A 1 226 ? 17.797 88.923 -2.983 1.00 38.65 205 GLY A N 1
ATOM 1647 C CA . GLY A 1 226 ? 17.177 89.377 -4.207 1.00 36.09 205 GLY A CA 1
ATOM 1648 C C . GLY A 1 226 ? 18.132 90.160 -5.096 1.00 37.09 205 GLY A C 1
ATOM 1649 O O . GLY A 1 226 ? 18.978 90.898 -4.602 1.00 36.03 205 GLY A O 1
ATOM 1650 N N . GLY A 1 227 ? 17.998 89.973 -6.411 1.00 35.40 206 GLY A N 1
ATOM 1651 C CA . GLY A 1 227 ? 18.733 90.739 -7.398 1.00 35.27 206 GLY A CA 1
ATOM 1652 C C . GLY A 1 227 ? 17.897 90.757 -8.660 1.00 35.54 206 GLY A C 1
ATOM 1653 O O . GLY A 1 227 ? 16.917 90.027 -8.767 1.00 34.81 206 GLY A O 1
ATOM 1654 N N . THR A 1 228 ? 18.301 91.582 -9.617 1.00 37.19 207 THR A N 1
ATOM 1655 C CA . THR A 1 228 ? 17.702 91.603 -10.931 1.00 37.77 207 THR A CA 1
ATOM 1656 C C . THR A 1 228 ? 18.188 90.382 -11.701 1.00 38.41 207 THR A C 1
ATOM 1657 O O . THR A 1 228 ? 19.192 89.764 -11.328 1.00 37.67 207 THR A O 1
ATOM 1661 N N . VAL A 1 229 ? 17.492 90.056 -12.789 1.00 38.79 208 VAL A N 1
ATOM 1662 C CA . VAL A 1 229 ? 17.840 88.906 -13.614 1.00 41.36 208 VAL A CA 1
ATOM 1663 C C . VAL A 1 229 ? 19.273 89.057 -14.119 1.00 42.87 208 VAL A C 1
ATOM 1664 O O . VAL A 1 229 ? 20.024 88.085 -14.139 1.00 42.73 208 VAL A O 1
ATOM 1668 N N . GLU A 1 230 ? 19.675 90.278 -14.471 1.00 44.82 209 GLU A N 1
ATOM 1669 C CA A GLU A 1 230 ? 21.031 90.542 -14.932 0.50 45.45 209 GLU A CA 1
ATOM 1670 C CA B GLU A 1 230 ? 21.052 90.511 -14.930 0.50 47.40 209 GLU A CA 1
ATOM 1671 C C . GLU A 1 230 ? 22.063 90.314 -13.806 1.00 45.83 209 GLU A C 1
ATOM 1672 O O . GLU A 1 230 ? 23.077 89.628 -14.002 1.00 47.50 209 GLU A O 1
ATOM 1683 N N . GLU A 1 231 ? 21.802 90.887 -12.628 1.00 42.98 210 GLU A N 1
ATOM 1684 C CA . GLU A 1 231 ? 22.723 90.712 -11.476 1.00 43.64 210 GLU A CA 1
ATOM 1685 C C . GLU A 1 231 ? 22.860 89.249 -11.095 1.00 41.84 210 GLU A C 1
ATOM 1686 O O . GLU A 1 231 ? 23.967 88.778 -10.821 1.00 40.74 210 GLU A O 1
ATOM 1692 N N . VAL A 1 232 ? 21.740 88.530 -11.086 1.00 40.67 211 VAL A N 1
ATOM 1693 C CA . VAL A 1 232 ? 21.754 87.110 -10.705 1.00 39.68 211 VAL A CA 1
ATOM 1694 C C . VAL A 1 232 ? 22.537 86.286 -11.758 1.00 38.42 211 VAL A C 1
ATOM 1695 O O . VAL A 1 232 ? 23.323 85.424 -11.407 1.00 39.15 211 VAL A O 1
ATOM 1699 N N . SER A 1 233 ? 22.352 86.599 -13.023 1.00 39.03 212 SER A N 1
ATOM 1700 C CA . SER A 1 233 ? 23.082 85.928 -14.111 1.00 41.78 212 SER A CA 1
ATOM 1701 C C . SER A 1 233 ? 24.588 85.997 -13.930 1.00 42.95 212 SER A C 1
ATOM 1702 O O . SER A 1 233 ? 25.271 84.985 -14.036 1.00 43.47 212 SER A O 1
ATOM 1705 N N . VAL A 1 234 ? 25.088 87.201 -13.653 1.00 43.82 213 VAL A N 1
ATOM 1706 C CA . VAL A 1 234 ? 26.508 87.439 -13.397 1.00 45.67 213 VAL A CA 1
ATOM 1707 C C . VAL A 1 234 ? 27.002 86.620 -12.194 1.00 47.06 213 VAL A C 1
ATOM 1708 O O . VAL A 1 234 ? 28.039 85.943 -12.275 1.00 46.50 213 VAL A O 1
ATOM 1712 N N . LYS A 1 235 ? 26.256 86.638 -11.097 1.00 44.27 214 LYS A N 1
ATOM 1713 C CA . LYS A 1 235 ? 26.707 85.934 -9.893 1.00 43.00 214 LYS A CA 1
ATOM 1714 C C . LYS A 1 235 ? 26.698 84.424 -10.089 1.00 42.66 214 LYS A C 1
ATOM 1715 O O . LYS A 1 235 ? 27.596 83.733 -9.630 1.00 40.64 214 LYS A O 1
ATOM 1721 N N . ILE A 1 236 ? 25.688 83.901 -10.783 1.00 43.61 215 ILE A N 1
ATOM 1722 C CA . ILE A 1 236 ? 25.634 82.459 -11.021 1.00 44.01 215 ILE A CA 1
ATOM 1723 C C . ILE A 1 236 ? 26.782 82.005 -11.958 1.00 47.62 215 ILE A C 1
ATOM 1724 O O . ILE A 1 236 ? 27.453 80.995 -11.680 1.00 44.47 215 ILE A O 1
ATOM 1729 N N . GLU A 1 237 ? 27.012 82.762 -13.039 1.00 48.87 216 GLU A N 1
ATOM 1730 C CA . GLU A 1 237 ? 28.080 82.453 -13.988 1.00 50.89 216 GLU A CA 1
ATOM 1731 C C . GLU A 1 237 ? 29.480 82.537 -13.341 1.00 48.27 216 GLU A C 1
ATOM 1732 O O . GLU A 1 237 ? 30.311 81.643 -13.514 1.00 45.84 216 GLU A O 1
ATOM 1738 N N . ASP A 1 238 ? 29.734 83.611 -12.605 1.00 48.90 217 ASP A N 1
ATOM 1739 C CA . ASP A 1 238 ? 30.973 83.741 -11.840 1.00 52.39 217 ASP A CA 1
ATOM 1740 C C . ASP A 1 238 ? 31.156 82.513 -10.942 1.00 50.41 217 ASP A C 1
ATOM 1741 O O . ASP A 1 238 ? 32.219 81.893 -10.923 1.00 46.46 217 ASP A O 1
ATOM 1754 N N . LYS A 1 240 ? 29.765 79.501 -10.986 1.00 45.55 219 LYS A N 1
ATOM 1755 C CA . LYS A 1 240 ? 29.958 78.251 -11.706 1.00 47.41 219 LYS A CA 1
ATOM 1756 C C . LYS A 1 240 ? 31.385 78.116 -12.198 1.00 49.45 219 LYS A C 1
ATOM 1757 O O . LYS A 1 240 ? 31.945 77.012 -12.134 1.00 48.20 219 LYS A O 1
ATOM 1763 N N . ASN A 1 241 ? 31.951 79.221 -12.688 1.00 50.02 220 ASN A N 1
ATOM 1764 C CA . ASN A 1 241 ? 33.335 79.242 -13.185 1.00 56.87 220 ASN A CA 1
ATOM 1765 C C . ASN A 1 241 ? 34.347 78.961 -12.082 1.00 57.26 220 ASN A C 1
ATOM 1766 O O . ASN A 1 241 ? 35.225 78.098 -12.257 1.00 52.12 220 ASN A O 1
ATOM 1771 N N . ARG A 1 242 ? 34.215 79.683 -10.961 1.00 56.60 221 ARG A N 1
ATOM 1772 C CA . ARG A 1 242 ? 35.063 79.451 -9.787 1.00 59.74 221 ARG A CA 1
ATOM 1773 C C . ARG A 1 242 ? 35.024 78.000 -9.347 1.00 55.03 221 ARG A C 1
ATOM 1774 O O . ARG A 1 242 ? 36.011 77.440 -8.913 1.00 62.13 221 ARG A O 1
ATOM 1782 N N . ARG A 1 243 ? 33.865 77.397 -9.467 1.00 53.73 222 ARG A N 1
ATOM 1783 C CA . ARG A 1 243 ? 33.637 76.086 -8.886 1.00 55.48 222 ARG A CA 1
ATOM 1784 C C . ARG A 1 243 ? 34.286 74.981 -9.743 1.00 56.75 222 ARG A C 1
ATOM 1785 O O . ARG A 1 243 ? 34.643 73.900 -9.236 1.00 52.09 222 ARG A O 1
ATOM 1793 N N . LYS A 1 244 ? 34.437 75.271 -11.037 1.00 59.34 223 LYS A N 1
ATOM 1794 C CA . LYS A 1 244 ? 35.145 74.384 -11.958 1.00 61.98 223 LYS A CA 1
ATOM 1795 C C . LYS A 1 244 ? 36.607 74.298 -11.604 1.00 61.93 223 LYS A C 1
ATOM 1796 O O . LYS A 1 244 ? 37.218 73.261 -11.821 1.00 60.50 223 LYS A O 1
ATOM 1802 N N . LYS A 1 245 ? 37.165 75.384 -11.059 1.00 62.04 224 LYS A N 1
ATOM 1803 C CA . LYS A 1 245 ? 38.580 75.438 -10.730 1.00 66.79 224 LYS A CA 1
ATOM 1804 C C . LYS A 1 245 ? 38.868 74.781 -9.384 1.00 66.33 224 LYS A C 1
ATOM 1805 O O . LYS A 1 245 ? 39.929 74.971 -8.804 1.00 68.69 224 LYS A O 1
ATOM 1811 N N . VAL A 1 246 ? 37.930 73.972 -8.909 1.00 66.94 225 VAL A N 1
ATOM 1812 C CA . VAL A 1 246 ? 37.970 73.450 -7.559 1.00 64.50 225 VAL A CA 1
ATOM 1813 C C . VAL A 1 246 ? 37.444 72.016 -7.536 1.00 66.34 225 VAL A C 1
ATOM 1814 O O . VAL A 1 246 ? 36.550 71.604 -8.321 1.00 59.89 225 VAL A O 1
ATOM 1818 N N . THR A 1 247 ? 38.017 71.261 -6.614 1.00 71.47 226 THR A N 1
ATOM 1819 C CA . THR A 1 247 ? 37.970 69.800 -6.645 1.00 83.25 226 THR A CA 1
ATOM 1820 C C . THR A 1 247 ? 36.626 69.156 -6.228 1.00 86.31 226 THR A C 1
ATOM 1821 O O . THR A 1 247 ? 36.530 67.932 -6.094 1.00 86.56 226 THR A O 1
ATOM 1825 N N . GLU A 1 248 ? 35.589 69.962 -6.039 1.00 85.26 227 GLU A N 1
ATOM 1826 C CA . GLU A 1 248 ? 34.288 69.422 -5.716 1.00 82.37 227 GLU A CA 1
ATOM 1827 C C . GLU A 1 248 ? 33.446 69.231 -6.981 1.00 83.87 227 GLU A C 1
ATOM 1828 O O . GLU A 1 248 ? 33.835 69.630 -8.085 1.00 87.84 227 GLU A O 1
ATOM 1830 N N . GLU A 1 249 ? 32.303 68.582 -6.803 1.00 80.37 228 GLU A N 1
ATOM 1831 C CA . GLU A 1 249 ? 31.317 68.433 -7.858 1.00 76.61 228 GLU A CA 1
ATOM 1832 C C . GLU A 1 249 ? 30.555 69.754 -8.042 1.00 63.81 228 GLU A C 1
ATOM 1833 O O . GLU A 1 249 ? 30.740 70.687 -7.270 1.00 60.67 228 GLU A O 1
ATOM 1839 N N . PRO A 1 250 ? 29.742 69.865 -9.097 1.00 57.03 229 PRO A N 1
ATOM 1840 C CA . PRO A 1 250 ? 29.019 71.110 -9.304 1.00 56.10 229 PRO A CA 1
ATOM 1841 C C . PRO A 1 250 ? 28.063 71.458 -8.170 1.00 50.41 229 PRO A C 1
ATOM 1842 O O . PRO A 1 250 ? 27.483 70.556 -7.554 1.00 48.45 229 PRO A O 1
ATOM 1846 N N . LEU A 1 251 ? 27.885 72.760 -7.946 1.00 45.30 230 LEU A N 1
ATOM 1847 C CA . LEU A 1 251 ? 26.896 73.258 -7.007 1.00 44.22 230 LEU A CA 1
ATOM 1848 C C . LEU A 1 251 ? 25.540 72.669 -7.354 1.00 44.97 230 LEU A C 1
ATOM 1849 O O . LEU A 1 251 ? 25.169 72.608 -8.515 1.00 43.04 230 LEU A O 1
ATOM 1854 N N . GLN A 1 252 ? 24.831 72.162 -6.347 1.00 45.18 231 GLN A N 1
ATOM 1855 C CA . GLN A 1 252 ? 23.608 71.403 -6.598 1.00 42.40 231 GLN A CA 1
ATOM 1856 C C . GLN A 1 252 ? 22.358 72.291 -6.764 1.00 39.57 231 GLN A C 1
ATOM 1857 O O . GLN A 1 252 ? 21.365 71.861 -7.349 1.00 39.45 231 GLN A O 1
ATOM 1863 N N . SER A 1 253 ? 22.386 73.506 -6.221 1.00 35.58 232 SER A N 1
ATOM 1864 C CA . SER A 1 253 ? 21.264 74.423 -6.369 1.00 34.02 232 SER A CA 1
ATOM 1865 C C . SER A 1 253 ? 21.772 75.850 -6.397 1.00 32.84 232 SER A C 1
ATOM 1866 O O . SER A 1 253 ? 22.842 76.158 -5.892 1.00 32.69 232 SER A O 1
ATOM 1869 N N . PHE A 1 254 ? 20.978 76.717 -6.994 1.00 32.31 233 PHE A N 1
ATOM 1870 C CA . PHE A 1 254 ? 21.169 78.148 -6.927 1.00 32.66 233 PHE A CA 1
ATOM 1871 C C . PHE A 1 254 ? 19.834 78.745 -6.480 1.00 33.74 233 PHE A C 1
ATOM 1872 O O . PHE A 1 254 ? 18.846 78.707 -7.233 1.00 31.53 233 PHE A O 1
ATOM 1880 N N . GLY A 1 255 ? 19.796 79.185 -5.210 1.00 33.49 234 GLY A N 1
ATOM 1881 C CA . GLY A 1 255 ? 18.580 79.731 -4.601 1.00 33.99 234 GLY A CA 1
ATOM 1882 C C . GLY A 1 255 ? 18.524 81.247 -4.635 1.00 33.52 234 GLY A C 1
ATOM 1883 O O . GLY A 1 255 ? 19.516 81.922 -4.397 1.00 34.15 234 GLY A O 1
ATOM 1884 N N . LEU A 1 256 ? 17.362 81.778 -4.968 1.00 33.61 235 LEU A N 1
ATOM 1885 C CA . LEU A 1 256 ? 17.142 83.203 -4.972 1.00 33.95 235 LEU A CA 1
ATOM 1886 C C . LEU A 1 256 ? 15.991 83.550 -4.044 1.00 32.41 235 LEU A C 1
ATOM 1887 O O . LEU A 1 256 ? 14.894 83.035 -4.232 1.00 31.93 235 LEU A O 1
ATOM 1892 N N . ALA A 1 257 ? 16.243 84.452 -3.093 1.00 31.13 236 ALA A N 1
ATOM 1893 C CA . ALA A 1 257 ? 15.194 85.026 -2.237 1.00 31.57 236 ALA A CA 1
ATOM 1894 C C . ALA A 1 257 ? 14.292 85.969 -3.043 1.00 31.09 236 ALA A C 1
ATOM 1895 O O . ALA A 1 257 ? 14.792 86.810 -3.800 1.00 32.88 236 ALA A O 1
ATOM 1897 N N . ALA A 1 258 ? 12.973 85.860 -2.869 1.00 29.77 237 ALA A N 1
ATOM 1898 C CA . ALA A 1 258 ? 12.063 86.831 -3.514 1.00 30.15 237 ALA A CA 1
ATOM 1899 C C . ALA A 1 258 ? 10.778 86.977 -2.738 1.00 30.71 237 ALA A C 1
ATOM 1900 O O . ALA A 1 258 ? 10.317 86.014 -2.095 1.00 29.72 237 ALA A O 1
ATOM 1902 N N . TYR A 1 259 ? 10.212 88.187 -2.801 1.00 31.36 238 TYR A N 1
ATOM 1903 C CA . TYR A 1 259 ? 8.900 88.499 -2.213 1.00 30.86 238 TYR A CA 1
ATOM 1904 C C . TYR A 1 259 ? 7.887 88.653 -3.362 1.00 30.59 238 TYR A C 1
ATOM 1905 O O . TYR A 1 259 ? 8.141 89.363 -4.310 1.00 33.05 238 TYR A O 1
ATOM 1914 N N . VAL A 1 260 ? 6.756 87.956 -3.305 1.00 30.81 239 VAL A N 1
ATOM 1915 C CA . VAL A 1 260 ? 5.835 87.907 -4.434 1.00 29.48 239 VAL A CA 1
ATOM 1916 C C . VAL A 1 260 ? 4.535 88.667 -4.185 1.00 30.94 239 VAL A C 1
ATOM 1917 O O . VAL A 1 260 ? 3.834 88.424 -3.180 1.00 31.25 239 VAL A O 1
ATOM 1921 N N . ILE A 1 261 ? 4.239 89.621 -5.076 1.00 31.77 240 ILE A N 1
ATOM 1922 C CA . ILE A 1 261 ? 2.953 90.313 -5.117 1.00 32.91 240 ILE A CA 1
ATOM 1923 C C . ILE A 1 261 ? 2.249 89.976 -6.436 1.00 34.78 240 ILE A C 1
ATOM 1924 O O . ILE A 1 261 ? 2.564 90.533 -7.484 1.00 34.59 240 ILE A O 1
ATOM 1929 N N . CYS A 1 262 ? 1.333 89.016 -6.371 1.00 35.31 241 CYS A N 1
ATOM 1930 C CA . CYS A 1 262 ? 0.538 88.607 -7.487 1.00 35.73 241 CYS A CA 1
ATOM 1931 C C . CYS A 1 262 ? -0.898 89.115 -7.347 1.00 37.73 241 CYS A C 1
ATOM 1932 O O . CYS A 1 262 ? -1.580 88.829 -6.362 1.00 37.71 241 CYS A O 1
ATOM 1935 N N . ARG A 1 263 ? -1.347 89.886 -8.329 1.00 38.93 242 ARG A N 1
ATOM 1936 C CA . ARG A 1 263 ? -2.740 90.374 -8.375 1.00 41.18 242 ARG A CA 1
ATOM 1937 C C . ARG A 1 263 ? -3.337 90.250 -9.800 1.00 44.24 242 ARG A C 1
ATOM 1938 O O . ARG A 1 263 ? -2.606 90.167 -10.775 1.00 41.13 242 ARG A O 1
ATOM 1946 N N . HIS A 1 264 ? -4.667 90.281 -9.899 1.00 47.09 243 HIS A N 1
ATOM 1947 C CA . HIS A 1 264 ? -5.343 90.210 -11.188 1.00 47.21 243 HIS A CA 1
ATOM 1948 C C . HIS A 1 264 ? -4.853 91.267 -12.203 1.00 41.80 243 HIS A C 1
ATOM 1949 O O . HIS A 1 264 ? -4.605 90.933 -13.369 1.00 41.98 243 HIS A O 1
ATOM 1956 N N . THR A 1 265 ? -4.659 92.504 -11.761 1.00 39.78 244 THR A N 1
ATOM 1957 C CA . THR A 1 265 ? -4.075 93.562 -12.594 1.00 40.11 244 THR A CA 1
ATOM 1958 C C . THR A 1 265 ? -2.774 94.089 -12.029 1.00 42.83 244 THR A C 1
ATOM 1959 O O . THR A 1 265 ? -2.519 94.034 -10.814 1.00 43.59 244 THR A O 1
ATOM 1963 N N . GLU A 1 266 ? -1.972 94.664 -12.912 1.00 42.86 245 GLU A N 1
ATOM 1964 C CA . GLU A 1 266 ? -0.714 95.243 -12.539 1.00 45.30 245 GLU A CA 1
ATOM 1965 C C . GLU A 1 266 ? -0.948 96.352 -11.527 1.00 46.89 245 GLU A C 1
ATOM 1966 O O . GLU A 1 266 ? -0.188 96.509 -10.566 1.00 42.43 245 GLU A O 1
ATOM 1972 N N . GLU A 1 267 ? -2.011 97.116 -11.745 1.00 50.68 246 GLU A N 1
ATOM 1973 C CA . GLU A 1 267 ? -2.261 98.283 -10.928 1.00 52.71 246 GLU A CA 1
ATOM 1974 C C . GLU A 1 267 ? -2.535 97.878 -9.496 1.00 45.52 246 GLU A C 1
ATOM 1975 O O . GLU A 1 267 ? -2.077 98.534 -8.617 1.00 43.86 246 GLU A O 1
ATOM 1981 N N . GLU A 1 268 ? -3.273 96.797 -9.281 1.00 45.31 247 GLU A N 1
ATOM 1982 C CA . GLU A 1 268 ? -3.471 96.279 -7.928 1.00 47.30 247 GLU A CA 1
ATOM 1983 C C . GLU A 1 268 ? -2.152 95.822 -7.278 1.00 43.89 247 GLU A C 1
ATOM 1984 O O . GLU A 1 268 ? -1.925 96.095 -6.095 1.00 43.48 247 GLU A O 1
ATOM 1990 N N . ALA A 1 269 ? -1.296 95.149 -8.046 1.00 38.51 248 ALA A N 1
ATOM 1991 C CA . ALA A 1 269 ? 0.038 94.801 -7.570 1.00 38.71 248 ALA A CA 1
ATOM 1992 C C . ALA A 1 269 ? 0.761 96.039 -7.073 1.00 36.87 248 ALA A C 1
ATOM 1993 O O . ALA A 1 269 ? 1.280 96.055 -5.962 1.00 34.68 248 ALA A O 1
ATOM 1995 N N . LEU A 1 270 ? 0.763 97.092 -7.871 1.00 38.66 249 LEU A N 1
ATOM 1996 C CA . LEU A 1 270 ? 1.543 98.270 -7.515 1.00 38.93 249 LEU A CA 1
ATOM 1997 C C . LEU A 1 270 ? 0.975 98.932 -6.275 1.00 39.88 249 LEU A C 1
ATOM 1998 O O . LEU A 1 270 ? 1.713 99.512 -5.499 1.00 37.73 249 LEU A O 1
ATOM 2003 N N . GLU A 1 271 ? -0.339 98.866 -6.099 1.00 41.39 250 GLU A N 1
ATOM 2004 C CA . GLU A 1 271 ? -0.956 99.471 -4.918 1.00 44.43 250 GLU A CA 1
ATOM 2005 C C . GLU A 1 271 ? -0.572 98.676 -3.646 1.00 42.22 250 GLU A C 1
ATOM 2006 O O . GLU A 1 271 ? -0.425 99.260 -2.578 1.00 38.67 250 GLU A O 1
ATOM 2012 N N . GLU A 1 272 ? -0.393 97.354 -3.771 1.00 38.83 251 GLU A N 1
ATOM 2013 C CA . GLU A 1 272 ? 0.083 96.552 -2.652 1.00 38.68 251 GLU A CA 1
ATOM 2014 C C . GLU A 1 272 ? 1.532 96.934 -2.356 1.00 36.69 251 GLU A C 1
ATOM 2015 O O . GLU A 1 272 ? 1.879 97.131 -1.209 1.00 34.48 251 GLU A O 1
ATOM 2021 N N . TRP A 1 273 ? 2.344 97.119 -3.401 1.00 35.38 252 TRP A N 1
ATOM 2022 C CA . TRP A 1 273 ? 3.738 97.581 -3.244 1.00 35.43 252 TRP A CA 1
ATOM 2023 C C . TRP A 1 273 ? 3.836 98.953 -2.504 1.00 37.07 252 TRP A C 1
ATOM 2024 O O . TRP A 1 273 ? 4.703 99.177 -1.606 1.00 35.87 252 TRP A O 1
ATOM 2035 N N . ARG A 1 274 ? 2.937 99.867 -2.859 1.00 37.73 253 ARG A N 1
ATOM 2036 C CA . ARG A 1 274 ? 2.860 101.143 -2.168 1.00 41.03 253 ARG A CA 1
ATOM 2037 C C . ARG A 1 274 ? 2.525 100.925 -0.693 1.00 37.58 253 ARG A C 1
ATOM 2038 O O . ARG A 1 274 ? 3.148 101.491 0.151 1.00 37.50 253 ARG A O 1
ATOM 2046 N N . ARG A 1 275 ? 1.532 100.094 -0.418 1.00 37.79 254 ARG A N 1
ATOM 2047 C CA . ARG A 1 275 ? 1.080 99.824 0.946 1.00 39.58 254 ARG A CA 1
ATOM 2048 C C . ARG A 1 275 ? 2.224 99.307 1.822 1.00 37.62 254 ARG A C 1
ATOM 2049 O O . ARG A 1 275 ? 2.444 99.832 2.888 1.00 36.16 254 ARG A O 1
ATOM 2057 N N . ILE A 1 276 ? 2.968 98.309 1.341 1.00 35.38 255 ILE A N 1
ATOM 2058 C CA . ILE A 1 276 ? 3.966 97.675 2.190 1.00 34.98 255 ILE A CA 1
ATOM 2059 C C . ILE A 1 276 ? 5.245 98.506 2.335 1.00 36.04 255 ILE A C 1
ATOM 2060 O O . ILE A 1 276 ? 6.070 98.269 3.242 1.00 35.84 255 ILE A O 1
ATOM 2065 N N . THR A 1 277 ? 5.361 99.560 1.523 1.00 36.76 256 THR A N 1
ATOM 2066 C CA . THR A 1 277 ? 6.495 100.474 1.650 1.00 37.02 256 THR A CA 1
ATOM 2067 C C . THR A 1 277 ? 6.112 101.820 2.298 1.00 39.37 256 THR A C 1
ATOM 2068 O O . THR A 1 277 ? 6.948 102.699 2.358 1.00 40.21 256 THR A O 1
ATOM 2072 N N . ASP A 1 278 ? 4.866 101.995 2.755 1.00 40.95 257 ASP A N 1
ATOM 2073 C CA . ASP A 1 278 ? 4.514 103.146 3.602 1.00 44.64 257 ASP A CA 1
ATOM 2074 C C . ASP A 1 278 ? 5.170 103.058 4.986 1.00 45.20 257 ASP A C 1
ATOM 2075 O O . ASP A 1 278 ? 4.808 102.199 5.770 1.00 44.42 257 ASP A O 1
ATOM 2080 N N . VAL A 1 279 ? 6.084 103.960 5.313 1.00 46.79 258 VAL A N 1
ATOM 2081 C CA . VAL A 1 279 ? 6.753 103.893 6.588 1.00 50.58 258 VAL A CA 1
ATOM 2082 C C . VAL A 1 279 ? 5.761 104.098 7.757 1.00 59.27 258 VAL A C 1
ATOM 2083 O O . VAL A 1 279 ? 4.996 105.075 7.800 1.00 60.36 258 VAL A O 1
ATOM 2087 N N . LYS A 1 280 ? 5.779 103.144 8.692 1.00 65.97 259 LYS A N 1
ATOM 2088 C CA . LYS A 1 280 ? 4.763 103.040 9.743 1.00 75.95 259 LYS A CA 1
ATOM 2089 C C . LYS A 1 280 ? 5.245 103.569 11.099 1.00 80.11 259 LYS A C 1
ATOM 2090 O O . LYS A 1 280 ? 6.446 103.711 11.329 1.00 85.74 259 LYS A O 1
ATOM 2092 N N . PHE A 1 292 ? 0.115 108.323 -4.546 1.00 96.69 271 PHE A N 1
ATOM 2093 C CA . PHE A 1 292 ? 0.585 107.913 -5.868 1.00 98.65 271 PHE A CA 1
ATOM 2094 C C . PHE A 1 292 ? 2.073 108.233 -6.109 1.00 92.53 271 PHE A C 1
ATOM 2095 O O . PHE A 1 292 ? 2.432 109.357 -6.488 1.00 95.79 271 PHE A O 1
ATOM 2103 N N . VAL A 1 293 ? 2.912 107.231 -5.842 1.00 72.67 272 VAL A N 1
ATOM 2104 C CA . VAL A 1 293 ? 4.273 107.115 -6.359 1.00 62.57 272 VAL A CA 1
ATOM 2105 C C . VAL A 1 293 ? 4.163 106.117 -7.539 1.00 59.99 272 VAL A C 1
ATOM 2106 O O . VAL A 1 293 ? 3.367 105.181 -7.496 1.00 58.54 272 VAL A O 1
ATOM 2110 N N . SER A 1 294 ? 4.925 106.328 -8.604 1.00 56.47 273 SER A N 1
ATOM 2111 C CA . SER A 1 294 ? 4.701 105.598 -9.853 1.00 57.60 273 SER A CA 1
ATOM 2112 C C . SER A 1 294 ? 5.484 104.302 -9.885 1.00 58.39 273 SER A C 1
ATOM 2113 O O . SER A 1 294 ? 6.386 104.084 -9.061 1.00 56.27 273 SER A O 1
ATOM 2116 N N . LYS A 1 295 ? 5.160 103.472 -10.875 1.00 56.04 274 LYS A N 1
ATOM 2117 C CA . LYS A 1 295 ? 5.870 102.215 -11.130 1.00 56.64 274 LYS A CA 1
ATOM 2118 C C . LYS A 1 295 ? 7.378 102.404 -11.139 1.00 54.88 274 LYS A C 1
ATOM 2119 O O . LYS A 1 295 ? 8.130 101.691 -10.459 1.00 51.72 274 LYS A O 1
ATOM 2125 N N . SER A 1 296 ? 7.802 103.370 -11.934 1.00 53.78 275 SER A N 1
ATOM 2126 C CA . SER A 1 296 ? 9.196 103.676 -12.113 1.00 54.46 275 SER A CA 1
ATOM 2127 C C . SER A 1 296 ? 9.843 104.097 -10.787 1.00 49.75 275 SER A C 1
ATOM 2128 O O . SER A 1 296 ? 10.961 103.689 -10.469 1.00 48.06 275 SER A O 1
ATOM 2131 N N . GLN A 1 297 ? 9.135 104.913 -10.018 1.00 49.40 276 GLN A N 1
ATOM 2132 C CA . GLN A 1 297 ? 9.628 105.339 -8.712 1.00 49.54 276 GLN A CA 1
ATOM 2133 C C . GLN A 1 297 ? 9.690 104.163 -7.697 1.00 45.25 276 GLN A C 1
ATOM 2134 O O . GLN A 1 297 ? 10.683 104.010 -6.970 1.00 42.76 276 GLN A O 1
ATOM 2140 N N . LEU A 1 298 ? 8.650 103.333 -7.681 1.00 39.98 277 LEU A N 1
ATOM 2141 C CA . LEU A 1 298 ? 8.682 102.092 -6.913 1.00 40.92 277 LEU A CA 1
ATOM 2142 C C . LEU A 1 298 ? 9.916 101.228 -7.259 1.00 41.52 277 LEU A C 1
ATOM 2143 O O . LEU A 1 298 ? 10.600 100.721 -6.365 1.00 40.57 277 LEU A O 1
ATOM 2148 N N . GLU A 1 299 ? 10.213 101.092 -8.545 1.00 46.30 278 GLU A N 1
ATOM 2149 C CA . GLU A 1 299 ? 11.373 100.301 -8.990 1.00 50.29 278 GLU A CA 1
ATOM 2150 C C . GLU A 1 299 ? 12.699 100.939 -8.606 1.00 48.94 278 GLU A C 1
ATOM 2151 O O . GLU A 1 299 ? 13.657 100.234 -8.343 1.00 51.13 278 GLU A O 1
ATOM 2157 N N . GLN A 1 300 ? 12.763 102.261 -8.560 1.00 50.82 279 GLN A N 1
ATOM 2158 C CA . GLN A 1 300 ? 14.004 102.935 -8.162 1.00 53.01 279 GLN A CA 1
ATOM 2159 C C . GLN A 1 300 ? 14.202 103.189 -6.657 1.00 48.09 279 GLN A C 1
ATOM 2160 O O . GLN A 1 300 ? 15.295 103.542 -6.279 1.00 45.88 279 GLN A O 1
ATOM 2166 N N . GLN A 1 301 ? 13.187 102.981 -5.813 1.00 44.36 280 GLN A N 1
ATOM 2167 C CA . GLN A 1 301 ? 13.295 103.281 -4.357 1.00 44.21 280 GLN A CA 1
ATOM 2168 C C . GLN A 1 301 ? 13.978 102.132 -3.563 1.00 43.51 280 GLN A C 1
ATOM 2169 O O . GLN A 1 301 ? 13.396 101.502 -2.686 1.00 43.24 280 GLN A O 1
ATOM 2175 N N . VAL A 1 302 ? 15.241 101.915 -3.862 1.00 43.74 281 VAL A N 1
ATOM 2176 C CA . VAL A 1 302 ? 15.976 100.744 -3.425 1.00 45.35 281 VAL A CA 1
ATOM 2177 C C . VAL A 1 302 ? 16.145 100.678 -1.904 1.00 47.47 281 VAL A C 1
ATOM 2178 O O . VAL A 1 302 ? 15.962 99.618 -1.276 1.00 47.16 281 VAL A O 1
ATOM 2182 N N . LYS A 1 303 ? 16.491 101.807 -1.309 1.00 47.04 282 LYS A N 1
ATOM 2183 C CA . LYS A 1 303 ? 16.691 101.870 0.128 1.00 47.61 282 LYS A CA 1
ATOM 2184 C C . LYS A 1 303 ? 15.391 101.508 0.877 1.00 42.76 282 LYS A C 1
ATOM 2185 O O . LYS A 1 303 ? 15.392 100.662 1.758 1.00 41.22 282 LYS A O 1
ATOM 2191 N N . LEU A 1 304 ? 14.285 102.113 0.488 1.00 38.42 283 LEU A N 1
ATOM 2192 C CA . LEU A 1 304 ? 13.009 101.846 1.126 1.00 38.01 283 LEU A CA 1
ATOM 2193 C C . LEU A 1 304 ? 12.510 100.396 0.863 1.00 37.75 283 LEU A C 1
ATOM 2194 O O . LEU A 1 304 ? 11.921 99.725 1.748 1.00 36.37 283 LEU A O 1
ATOM 2199 N N . ASN A 1 305 ? 12.738 99.913 -0.351 1.00 36.05 284 ASN A N 1
ATOM 2200 C CA . ASN A 1 305 ? 12.370 98.544 -0.688 1.00 36.35 284 ASN A CA 1
ATOM 2201 C C . ASN A 1 305 ? 13.113 97.560 0.214 1.00 37.33 284 ASN A C 1
ATOM 2202 O O . ASN A 1 305 ? 12.501 96.669 0.830 1.00 37.46 284 ASN A O 1
ATOM 2207 N N . ASP A 1 306 ? 14.415 97.767 0.339 1.00 37.36 285 ASP A N 1
ATOM 2208 C CA . ASP A 1 306 ? 15.244 96.932 1.179 1.00 39.86 285 ASP A CA 1
ATOM 2209 C C . ASP A 1 306 ? 14.837 96.963 2.660 1.00 41.46 285 ASP A C 1
ATOM 2210 O O . ASP A 1 306 ? 14.837 95.929 3.334 1.00 40.49 285 ASP A O 1
ATOM 2215 N N . TYR A 1 307 ? 14.499 98.143 3.170 1.00 41.43 286 TYR A N 1
ATOM 2216 C CA . TYR A 1 307 ? 13.999 98.252 4.526 1.00 41.02 286 TYR A CA 1
ATOM 2217 C C . TYR A 1 307 ? 12.658 97.535 4.668 1.00 39.48 286 TYR A C 1
ATOM 2218 O O . TYR A 1 307 ? 12.438 96.848 5.639 1.00 40.05 286 TYR A O 1
ATOM 2227 N N . SER A 1 308 ? 11.772 97.678 3.695 1.00 36.43 287 SER A N 1
ATOM 2228 C CA . SER A 1 308 ? 10.405 97.241 3.881 1.00 36.91 287 SER A CA 1
ATOM 2229 C C . SER A 1 308 ? 10.210 95.739 3.864 1.00 37.81 287 SER A C 1
ATOM 2230 O O . SER A 1 308 ? 9.247 95.232 4.441 1.00 35.90 287 SER A O 1
ATOM 2233 N N . VAL A 1 309 ? 11.130 95.053 3.195 1.00 38.19 288 VAL A N 1
ATOM 2234 C CA . VAL A 1 309 ? 11.052 93.639 2.919 1.00 36.38 288 VAL A CA 1
ATOM 2235 C C . VAL A 1 309 ? 12.466 93.045 3.002 1.00 36.90 288 VAL A C 1
ATOM 2236 O O . VAL A 1 309 ? 13.361 93.490 2.266 1.00 36.39 288 VAL A O 1
ATOM 2240 N N . SER A 1 310 ? 12.663 92.024 3.844 1.00 35.77 289 SER A N 1
ATOM 2241 C CA . SER A 1 310 ? 14.019 91.507 4.086 1.00 37.06 289 SER A CA 1
ATOM 2242 C C . SER A 1 310 ? 14.591 90.766 2.865 1.00 35.62 289 SER A C 1
ATOM 2243 O O . SER A 1 310 ? 13.854 90.514 1.889 1.00 33.33 289 SER A O 1
ATOM 2246 N N . ASN A 1 311 ? 15.908 90.492 2.893 1.00 36.07 290 ASN A N 1
ATOM 2247 C CA . ASN A 1 311 ? 16.626 89.744 1.793 1.00 37.10 290 ASN A CA 1
ATOM 2248 C C . ASN A 1 311 ? 16.465 90.332 0.405 1.00 36.16 290 ASN A C 1
ATOM 2249 O O . ASN A 1 311 ? 16.517 89.626 -0.593 1.00 38.25 290 ASN A O 1
ATOM 2254 N N . ARG A 1 312 ? 16.306 91.648 0.353 1.00 36.34 291 ARG A N 1
ATOM 2255 C CA . ARG A 1 312 ? 16.065 92.384 -0.868 1.00 35.91 291 ARG A CA 1
ATOM 2256 C C . ARG A 1 312 ? 14.992 91.689 -1.686 1.00 34.56 291 ARG A C 1
ATOM 2257 O O . ARG A 1 312 ? 15.058 91.632 -2.910 1.00 34.61 291 ARG A O 1
ATOM 2265 N N . GLY A 1 313 ? 13.980 91.193 -0.989 1.00 32.18 292 GLY A N 1
ATOM 2266 C CA . GLY A 1 313 ? 12.906 90.483 -1.618 1.00 31.53 292 GLY A CA 1
ATOM 2267 C C . GLY A 1 313 ? 12.221 91.157 -2.787 1.00 32.05 292 GLY A C 1
ATOM 2268 O O . GLY A 1 313 ? 11.736 90.472 -3.662 1.00 30.80 292 GLY A O 1
ATOM 2269 N N . LEU A 1 314 ? 12.135 92.487 -2.796 1.00 32.75 293 LEU A N 1
ATOM 2270 C CA . LEU A 1 314 ? 11.405 93.172 -3.861 1.00 33.72 293 LEU A CA 1
ATOM 2271 C C . LEU A 1 314 ? 12.222 93.302 -5.148 1.00 34.41 293 LEU A C 1
ATOM 2272 O O . LEU A 1 314 ? 11.692 93.517 -6.199 1.00 32.76 293 LEU A O 1
ATOM 2277 N N . ARG A 1 315 ? 13.528 93.152 -5.054 1.00 37.95 294 ARG A N 1
ATOM 2278 C CA . ARG A 1 315 ? 14.406 93.473 -6.173 1.00 37.59 294 ARG A CA 1
ATOM 2279 C C . ARG A 1 315 ? 14.243 92.573 -7.404 1.00 36.95 294 ARG A C 1
ATOM 2280 O O . ARG A 1 315 ? 14.419 93.048 -8.520 1.00 40.50 294 ARG A O 1
ATOM 2288 N N . PRO A 1 316 ? 13.914 91.283 -7.221 1.00 34.60 295 PRO A N 1
ATOM 2289 C CA . PRO A 1 316 ? 13.596 90.412 -8.344 1.00 34.98 295 PRO A CA 1
ATOM 2290 C C . PRO A 1 316 ? 12.339 90.810 -9.100 1.00 33.78 295 PRO A C 1
ATOM 2291 O O . PRO A 1 316 ? 12.094 90.285 -10.170 1.00 32.78 295 PRO A O 1
ATOM 2295 N N . ASN A 1 317 ? 11.534 91.696 -8.532 1.00 33.16 296 ASN A N 1
ATOM 2296 C CA . ASN A 1 317 ? 10.404 92.246 -9.255 1.00 34.05 296 ASN A CA 1
ATOM 2297 C C . ASN A 1 317 ? 9.341 91.217 -9.602 1.00 33.23 296 ASN A C 1
ATOM 2298 O O . ASN A 1 317 ? 8.732 91.283 -10.685 1.00 34.08 296 ASN A O 1
ATOM 2303 N N . LEU A 1 318 ? 9.107 90.263 -8.705 1.00 31.42 297 LEU A N 1
ATOM 2304 C CA . LEU A 1 318 ? 7.974 89.316 -8.862 1.00 30.91 297 LEU A CA 1
ATOM 2305 C C . LEU A 1 318 ? 6.693 89.980 -8.360 1.00 32.26 297 LEU A C 1
ATOM 2306 O O . LEU A 1 318 ? 6.056 89.541 -7.392 1.00 32.91 297 LEU A O 1
ATOM 2311 N N . ILE A 1 319 ? 6.344 91.069 -9.039 1.00 33.49 298 ILE A N 1
ATOM 2312 C CA . ILE A 1 319 ? 5.269 91.976 -8.621 1.00 32.63 298 ILE A CA 1
ATOM 2313 C C . ILE A 1 319 ? 4.459 92.283 -9.868 1.00 32.72 298 ILE A C 1
ATOM 2314 O O . ILE A 1 319 ? 4.992 92.835 -10.816 1.00 33.87 298 ILE A O 1
ATOM 2319 N N . GLY A 1 320 ? 3.197 91.872 -9.894 1.00 31.94 299 GLY A N 1
ATOM 2320 C CA . GLY A 1 320 ? 2.402 92.011 -11.087 1.00 32.28 299 GLY A CA 1
ATOM 2321 C C . GLY A 1 320 ? 1.320 90.967 -11.223 1.00 32.93 299 GLY A C 1
ATOM 2322 O O . GLY A 1 320 ? 0.825 90.423 -10.222 1.00 31.75 299 GLY A O 1
ATOM 2323 N N . THR A 1 321 ? 0.936 90.717 -12.478 1.00 33.62 300 THR A N 1
ATOM 2324 C CA . THR A 1 321 ? -0.080 89.728 -12.802 1.00 33.37 300 THR A CA 1
ATOM 2325 C C . THR A 1 321 ? 0.616 88.375 -12.806 1.00 32.57 300 THR A C 1
ATOM 2326 O O . THR A 1 321 ? 1.859 88.320 -12.870 1.00 31.73 300 THR A O 1
ATOM 2330 N N . PRO A 1 322 ? -0.168 87.286 -12.784 1.00 32.97 301 PRO A N 1
ATOM 2331 C CA . PRO A 1 322 ? 0.406 85.932 -12.897 1.00 35.45 301 PRO A CA 1
ATOM 2332 C C . PRO A 1 322 ? 1.243 85.751 -14.148 1.00 37.93 301 PRO A C 1
ATOM 2333 O O . PRO A 1 322 ? 2.318 85.165 -14.120 1.00 40.66 301 PRO A O 1
ATOM 2337 N N . GLU A 1 323 ? 0.744 86.271 -15.250 1.00 42.21 302 GLU A N 1
ATOM 2338 C CA . GLU A 1 323 ? 1.453 86.249 -16.517 1.00 44.03 302 GLU A CA 1
ATOM 2339 C C . GLU A 1 323 ? 2.858 86.858 -16.375 1.00 41.17 302 GLU A C 1
ATOM 2340 O O . GLU A 1 323 ? 3.859 86.234 -16.745 1.00 38.32 302 GLU A O 1
ATOM 2346 N N . GLN A 1 324 ? 2.932 88.082 -15.851 1.00 39.80 303 GLN A N 1
ATOM 2347 C CA . GLN A 1 324 ? 4.219 88.780 -15.689 1.00 39.08 303 GLN A CA 1
ATOM 2348 C C . GLN A 1 324 ? 5.149 88.049 -14.729 1.00 37.43 303 GLN A C 1
ATOM 2349 O O . GLN A 1 324 ? 6.345 87.917 -14.999 1.00 38.45 303 GLN A O 1
ATOM 2355 N N . ILE A 1 325 ? 4.607 87.561 -13.616 1.00 34.03 304 ILE A N 1
ATOM 2356 C CA . ILE A 1 325 ? 5.426 86.864 -12.647 1.00 33.95 304 ILE A CA 1
ATOM 2357 C C . ILE A 1 325 ? 5.928 85.560 -13.255 1.00 34.05 304 ILE A C 1
ATOM 2358 O O . ILE A 1 325 ? 7.098 85.178 -13.051 1.00 33.50 304 ILE A O 1
ATOM 2363 N N . ALA A 1 326 ? 5.085 84.890 -14.038 1.00 32.47 305 ALA A N 1
ATOM 2364 C CA . ALA A 1 326 ? 5.505 83.619 -14.648 1.00 33.16 305 ALA A CA 1
ATOM 2365 C C . ALA A 1 326 ? 6.634 83.842 -15.632 1.00 34.94 305 ALA A C 1
ATOM 2366 O O . ALA A 1 326 ? 7.615 83.129 -15.604 1.00 34.17 305 ALA A O 1
ATOM 2368 N N . GLU A 1 327 ? 6.518 84.868 -16.473 1.00 39.52 306 GLU A N 1
ATOM 2369 C CA . GLU A 1 327 ? 7.564 85.182 -17.434 1.00 42.53 306 GLU A CA 1
ATOM 2370 C C . GLU A 1 327 ? 8.860 85.493 -16.709 1.00 38.12 306 GLU A C 1
ATOM 2371 O O . GLU A 1 327 ? 9.948 85.117 -17.154 1.00 34.40 306 GLU A O 1
ATOM 2377 N N . ARG A 1 328 ? 8.739 86.210 -15.596 1.00 36.50 307 ARG A N 1
ATOM 2378 C CA . ARG A 1 328 ? 9.921 86.684 -14.898 1.00 37.00 307 ARG A CA 1
ATOM 2379 C C . ARG A 1 328 ? 10.603 85.539 -14.191 1.00 34.84 307 ARG A C 1
ATOM 2380 O O . ARG A 1 328 ? 11.833 85.463 -14.204 1.00 35.31 307 ARG A O 1
ATOM 2388 N N . ILE A 1 329 ? 9.815 84.622 -13.619 1.00 32.95 308 ILE A N 1
ATOM 2389 C CA . ILE A 1 329 ? 10.389 83.434 -13.005 1.00 32.73 308 ILE A CA 1
ATOM 2390 C C . ILE A 1 329 ? 11.171 82.657 -14.043 1.00 34.12 308 ILE A C 1
ATOM 2391 O O . ILE A 1 329 ? 12.281 82.188 -13.782 1.00 36.18 308 ILE A O 1
ATOM 2396 N N . LEU A 1 330 ? 10.608 82.564 -15.236 1.00 34.19 309 LEU A N 1
ATOM 2397 C CA . LEU A 1 330 ? 11.208 81.791 -16.306 1.00 36.86 309 LEU A CA 1
ATOM 2398 C C . LEU A 1 330 ? 12.514 82.383 -16.780 1.00 35.51 309 LEU A C 1
ATOM 2399 O O . LEU A 1 330 ? 13.450 81.646 -17.100 1.00 33.15 309 LEU A O 1
ATOM 2404 N N . ALA A 1 331 ? 12.585 83.707 -16.811 1.00 35.04 310 ALA A N 1
ATOM 2405 C CA . ALA A 1 331 ? 13.839 84.388 -17.143 1.00 35.77 310 ALA A CA 1
ATOM 2406 C C . ALA A 1 331 ? 14.907 84.067 -16.053 1.00 36.35 310 ALA A C 1
ATOM 2407 O O . ALA A 1 331 ? 16.074 83.813 -16.366 1.00 37.97 310 ALA A O 1
ATOM 2409 N N . PHE A 1 332 ? 14.516 84.009 -14.783 1.00 35.36 311 PHE A N 1
ATOM 2410 C CA . PHE A 1 332 ? 15.500 83.658 -13.746 1.00 33.96 311 PHE A CA 1
ATOM 2411 C C . PHE A 1 332 ? 15.961 82.205 -13.920 1.00 34.81 311 PHE A C 1
ATOM 2412 O O . PHE A 1 332 ? 17.134 81.894 -13.766 1.00 34.00 311 PHE A O 1
ATOM 2420 N N . GLU A 1 333 ? 15.034 81.317 -14.249 1.00 35.66 312 GLU A N 1
ATOM 2421 C CA . GLU A 1 333 ? 15.377 79.925 -14.463 1.00 38.23 312 GLU A CA 1
ATOM 2422 C C . GLU A 1 333 ? 16.405 79.773 -15.609 1.00 40.14 312 GLU A C 1
ATOM 2423 O O . GLU A 1 333 ? 17.365 79.009 -15.471 1.00 36.80 312 GLU A O 1
ATOM 2429 N N . LYS A 1 334 ? 16.253 80.557 -16.686 1.00 41.45 313 LYS A N 1
ATOM 2430 C CA . LYS A 1 334 ? 17.192 80.502 -17.800 1.00 45.64 313 LYS A CA 1
ATOM 2431 C C . LYS A 1 334 ? 18.593 80.966 -17.456 1.00 43.67 313 LYS A C 1
ATOM 2432 O O . LYS A 1 334 ? 19.540 80.497 -18.042 1.00 42.94 313 LYS A O 1
ATOM 2438 N N . VAL A 1 335 ? 18.750 81.888 -16.513 1.00 43.33 314 VAL A N 1
ATOM 2439 C CA . VAL A 1 335 ? 20.107 82.304 -16.142 1.00 38.83 314 VAL A CA 1
ATOM 2440 C C . VAL A 1 335 ? 20.688 81.443 -15.009 1.00 37.03 314 VAL A C 1
ATOM 2441 O O . VAL A 1 335 ? 21.803 81.692 -14.543 1.00 38.07 314 VAL A O 1
ATOM 2445 N N . GLY A 1 336 ? 19.958 80.408 -14.594 1.00 33.64 315 GLY A N 1
ATOM 2446 C CA . GLY A 1 336 ? 20.531 79.372 -13.749 1.00 34.21 315 GLY A CA 1
ATOM 2447 C C . GLY A 1 336 ? 19.913 79.204 -12.366 1.00 34.68 315 GLY A C 1
ATOM 2448 O O . GLY A 1 336 ? 20.436 78.422 -11.545 1.00 32.88 315 GLY A O 1
ATOM 2449 N N . VAL A 1 337 ? 18.826 79.938 -12.067 1.00 33.87 316 VAL A N 1
ATOM 2450 C CA . VAL A 1 337 ? 18.190 79.809 -10.758 1.00 33.00 316 VAL A CA 1
ATOM 2451 C C . VAL A 1 337 ? 17.478 78.458 -10.712 1.00 34.19 316 VAL A C 1
ATOM 2452 O O . VAL A 1 337 ? 16.750 78.128 -11.656 1.00 33.53 316 VAL A O 1
ATOM 2456 N N . THR A 1 338 ? 17.695 77.670 -9.655 1.00 34.56 317 THR A N 1
ATOM 2457 C CA . THR A 1 338 ? 17.059 76.360 -9.582 1.00 34.40 317 THR A CA 1
ATOM 2458 C C . THR A 1 338 ? 16.065 76.236 -8.453 1.00 34.26 317 THR A C 1
ATOM 2459 O O . THR A 1 338 ? 15.358 75.231 -8.353 1.00 34.85 317 THR A O 1
ATOM 2463 N N . LEU A 1 339 ? 16.004 77.248 -7.597 1.00 33.17 318 LEU A N 1
ATOM 2464 C CA . LEU A 1 339 ? 15.175 77.186 -6.389 1.00 32.20 318 LEU A CA 1
ATOM 2465 C C . LEU A 1 339 ? 14.803 78.612 -6.037 1.00 32.36 318 LEU A C 1
ATOM 2466 O O . LEU A 1 339 ? 15.673 79.473 -5.975 1.00 32.81 318 LEU A O 1
ATOM 2471 N N . LEU A 1 340 ? 13.519 78.871 -5.837 1.00 32.79 319 LEU A N 1
ATOM 2472 C CA . LEU A 1 340 ? 13.058 80.181 -5.356 1.00 31.83 319 LEU A CA 1
ATOM 2473 C C . LEU A 1 340 ? 12.731 80.044 -3.880 1.00 31.73 319 LEU A C 1
ATOM 2474 O O . LEU A 1 340 ? 12.130 79.058 -3.467 1.00 32.82 319 LEU A O 1
ATOM 2479 N N . LEU A 1 341 ? 13.139 81.029 -3.093 1.00 32.02 320 LEU A N 1
ATOM 2480 C CA . LEU A 1 341 ? 12.865 81.086 -1.666 1.00 31.84 320 LEU A CA 1
ATOM 2481 C C . LEU A 1 341 ? 11.924 82.260 -1.433 1.00 31.87 320 LEU A C 1
ATOM 2482 O O . LEU A 1 341 ? 12.343 83.398 -1.249 1.00 31.40 320 LEU A O 1
ATOM 2487 N N . LEU A 1 342 ? 10.636 81.964 -1.455 1.00 30.77 321 LEU A N 1
ATOM 2488 C CA . LEU A 1 342 ? 9.621 82.982 -1.553 1.00 29.97 321 LEU A CA 1
ATOM 2489 C C . LEU A 1 342 ? 9.000 83.396 -0.242 1.00 30.39 321 LEU A C 1
ATOM 2490 O O . LEU A 1 342 ? 8.802 82.575 0.657 1.00 30.62 321 LEU A O 1
ATOM 2495 N N . GLN A 1 343 ? 8.709 84.695 -0.144 1.00 30.63 322 GLN A N 1
ATOM 2496 C CA . GLN A 1 343 ? 7.886 85.240 0.913 1.00 30.73 322 GLN A CA 1
ATOM 2497 C C . GLN A 1 343 ? 6.657 85.832 0.318 1.00 30.06 322 GLN A C 1
ATOM 2498 O O . GLN A 1 343 ? 6.667 86.299 -0.837 1.00 32.35 322 GLN A O 1
ATOM 2504 N N . PHE A 1 344 ? 5.593 85.808 1.116 1.00 30.86 323 PHE A N 1
ATOM 2505 C CA . PHE A 1 344 ? 4.280 86.320 0.744 1.00 32.62 323 PHE A CA 1
ATOM 2506 C C . PHE A 1 344 ? 3.655 86.767 2.050 1.00 33.83 323 PHE A C 1
ATOM 2507 O O . PHE A 1 344 ? 4.010 86.255 3.119 1.00 36.91 323 PHE A O 1
ATOM 2515 N N . SER A 1 345 ? 2.659 87.635 1.953 1.00 32.86 324 SER A N 1
ATOM 2516 C CA . SER A 1 345 ? 1.874 88.040 3.091 1.00 34.67 324 SER A CA 1
ATOM 2517 C C . SER A 1 345 ? 0.495 88.478 2.622 1.00 35.23 324 SER A C 1
ATOM 2518 O O . SER A 1 345 ? 0.414 89.310 1.745 1.00 34.70 324 SER A O 1
ATOM 2521 N N . PRO A 1 346 ? -0.579 87.957 3.225 1.00 37.33 325 PRO A N 1
ATOM 2522 C CA . PRO A 1 346 ? -0.546 86.937 4.284 1.00 37.76 325 PRO A CA 1
ATOM 2523 C C . PRO A 1 346 ? -0.137 85.601 3.675 1.00 38.32 325 PRO A C 1
ATOM 2524 O O . PRO A 1 346 ? -0.665 85.203 2.654 1.00 34.97 325 PRO A O 1
ATOM 2528 N N . GLN A 1 347 ? 0.774 84.901 4.338 1.00 36.75 326 GLN A N 1
ATOM 2529 C CA . GLN A 1 347 ? 1.477 83.822 3.701 1.00 35.31 326 GLN A CA 1
ATOM 2530 C C . GLN A 1 347 ? 0.650 82.635 3.171 1.00 34.74 326 GLN A C 1
ATOM 2531 O O . GLN A 1 347 ? 0.775 82.268 1.989 1.00 34.29 326 GLN A O 1
ATOM 2537 N N . LEU A 1 348 ? -0.130 82.011 4.021 1.00 36.12 327 LEU A N 1
ATOM 2538 C CA . LEU A 1 348 ? -0.887 80.807 3.625 1.00 40.85 327 LEU A CA 1
ATOM 2539 C C . LEU A 1 348 ? -1.813 81.095 2.428 1.00 40.92 327 LEU A C 1
ATOM 2540 O O . LEU A 1 348 ? -1.762 80.400 1.412 1.00 40.98 327 LEU A O 1
ATOM 2545 N N . GLU A 1 349 ? -2.598 82.165 2.504 1.00 39.12 328 GLU A N 1
ATOM 2546 C CA . GLU A 1 349 ? -3.498 82.526 1.403 1.00 40.21 328 GLU A CA 1
ATOM 2547 C C . GLU A 1 349 ? -2.761 82.879 0.120 1.00 37.84 328 GLU A C 1
ATOM 2548 O O . GLU A 1 349 ? -3.204 82.506 -0.979 1.00 38.09 328 GLU A O 1
ATOM 2554 N N . GLU A 1 350 ? -1.680 83.641 0.225 1.00 34.58 329 GLU A N 1
ATOM 2555 C CA . GLU A 1 350 ? -0.960 84.060 -0.962 1.00 36.91 329 GLU A CA 1
ATOM 2556 C C . GLU A 1 350 ? -0.180 82.911 -1.609 1.00 36.44 329 GLU A C 1
ATOM 2557 O O . GLU A 1 350 ? 0.005 82.899 -2.813 1.00 39.74 329 GLU A O 1
ATOM 2571 N N . LYS A 1 352 ? -1.419 79.878 -1.779 1.00 36.50 331 LYS A N 1
ATOM 2572 C CA . LYS A 1 352 ? -2.456 79.170 -2.481 1.00 38.91 331 LYS A CA 1
ATOM 2573 C C . LYS A 1 352 ? -2.721 79.872 -3.816 1.00 36.66 331 LYS A C 1
ATOM 2574 O O . LYS A 1 352 ? -2.767 79.210 -4.851 1.00 36.27 331 LYS A O 1
ATOM 2580 N N . ARG A 1 353 ? -2.807 81.203 -3.801 1.00 33.47 332 ARG A N 1
ATOM 2581 C CA . ARG A 1 353 ? -2.947 81.976 -5.023 1.00 36.59 332 ARG A CA 1
ATOM 2582 C C . ARG A 1 353 ? -1.811 81.679 -6.018 1.00 34.09 332 ARG A C 1
ATOM 2583 O O . ARG A 1 353 ? -2.039 81.489 -7.191 1.00 33.05 332 ARG A O 1
ATOM 2591 N N . PHE A 1 354 ? -0.590 81.617 -5.508 1.00 33.88 333 PHE A N 1
ATOM 2592 C CA . PHE A 1 354 ? 0.594 81.403 -6.337 1.00 33.53 333 PHE A CA 1
ATOM 2593 C C . PHE A 1 354 ? 0.564 80.035 -6.951 1.00 31.62 333 PHE A C 1
ATOM 2594 O O . PHE A 1 354 ? 0.959 79.859 -8.071 1.00 30.26 333 PHE A O 1
ATOM 2602 N N . SER A 1 355 ? 0.163 79.036 -6.178 1.00 33.59 334 SER A N 1
ATOM 2603 C CA . SER A 1 355 ? 0.063 77.691 -6.743 1.00 32.78 334 SER A CA 1
ATOM 2604 C C . SER A 1 355 ? -1.024 77.586 -7.850 1.00 32.73 334 SER A C 1
ATOM 2605 O O . SER A 1 355 ? -0.855 76.851 -8.841 1.00 31.97 334 SER A O 1
ATOM 2608 N N . GLU A 1 356 ? -2.136 78.291 -7.674 1.00 33.00 335 GLU A N 1
ATOM 2609 C CA . GLU A 1 356 ? -3.257 78.161 -8.603 1.00 36.49 335 GLU A CA 1
ATOM 2610 C C . GLU A 1 356 ? -3.058 78.997 -9.872 1.00 35.74 335 GLU A C 1
ATOM 2611 O O . GLU A 1 356 ? -3.434 78.570 -10.933 1.00 34.34 335 GLU A O 1
ATOM 2617 N N . LYS A 1 357 ? -2.482 80.186 -9.731 1.00 35.77 336 LYS A N 1
ATOM 2618 C CA . LYS A 1 357 ? -2.397 81.146 -10.817 1.00 35.83 336 LYS A CA 1
ATOM 2619 C C . LYS A 1 357 ? -1.025 81.202 -11.441 1.00 34.05 336 LYS A C 1
ATOM 2620 O O . LYS A 1 357 ? -0.925 81.426 -12.644 1.00 32.57 336 LYS A O 1
ATOM 2626 N N . VAL A 1 358 ? 0.048 81.045 -10.660 1.00 29.46 337 VAL A N 1
ATOM 2627 C CA . VAL A 1 358 ? 1.357 81.273 -11.272 1.00 29.94 337 VAL A CA 1
ATOM 2628 C C . VAL A 1 358 ? 1.968 79.990 -11.762 1.00 29.20 337 VAL A C 1
ATOM 2629 O O . VAL A 1 358 ? 2.437 79.913 -12.880 1.00 29.59 337 VAL A O 1
ATOM 2641 N N . PRO A 1 360 ? 0.877 77.009 -12.910 1.00 29.47 339 PRO A N 1
ATOM 2642 C CA . PRO A 1 360 ? 0.464 76.436 -14.230 1.00 31.00 339 PRO A CA 1
ATOM 2643 C C . PRO A 1 360 ? 0.984 77.245 -15.415 1.00 30.57 339 PRO A C 1
ATOM 2644 O O . PRO A 1 360 ? 1.368 76.671 -16.429 1.00 32.43 339 PRO A O 1
ATOM 2648 N N . LEU A 1 361 ? 1.006 78.567 -15.281 1.00 31.58 340 LEU A N 1
ATOM 2649 C CA . LEU A 1 361 ? 1.597 79.451 -16.295 1.00 31.08 340 LEU A CA 1
ATOM 2650 C C . LEU A 1 361 ? 3.097 79.262 -16.466 1.00 30.73 340 LEU A C 1
ATOM 2651 O O . LEU A 1 361 ? 3.606 79.303 -17.568 1.00 33.06 340 LEU A O 1
ATOM 2656 N N . VAL A 1 362 ? 3.832 79.050 -15.389 1.00 31.46 341 VAL A N 1
ATOM 2657 C CA . VAL A 1 362 ? 5.255 78.778 -15.547 1.00 30.84 341 VAL A CA 1
ATOM 2658 C C . VAL A 1 362 ? 5.412 77.490 -16.347 1.00 31.94 341 VAL A C 1
ATOM 2659 O O . VAL A 1 362 ? 6.190 77.454 -17.304 1.00 31.98 341 VAL A O 1
ATOM 2663 N N . GLU A 1 363 ? 4.675 76.433 -15.980 1.00 34.86 342 GLU A N 1
ATOM 2664 C CA . GLU A 1 363 ? 4.770 75.164 -16.744 1.00 37.44 342 GLU A CA 1
ATOM 2665 C C . GLU A 1 363 ? 4.475 75.359 -18.214 1.00 35.60 342 GLU A C 1
ATOM 2666 O O . GLU A 1 363 ? 5.224 74.851 -19.045 1.00 33.57 342 GLU A O 1
ATOM 2672 N N . ALA A 1 364 ? 3.376 76.071 -18.519 1.00 34.77 343 ALA A N 1
ATOM 2673 C CA . ALA A 1 364 ? 2.903 76.234 -19.911 1.00 33.67 343 ALA A CA 1
ATOM 2674 C C . ALA A 1 364 ? 3.938 77.006 -20.671 1.00 34.97 343 ALA A C 1
ATOM 2675 O O . ALA A 1 364 ? 4.300 76.631 -21.785 1.00 36.66 343 ALA A O 1
ATOM 2677 N N . LYS A 1 365 ? 4.428 78.098 -20.082 1.00 34.48 344 LYS A N 1
ATOM 2678 C CA . LYS A 1 365 ? 5.400 78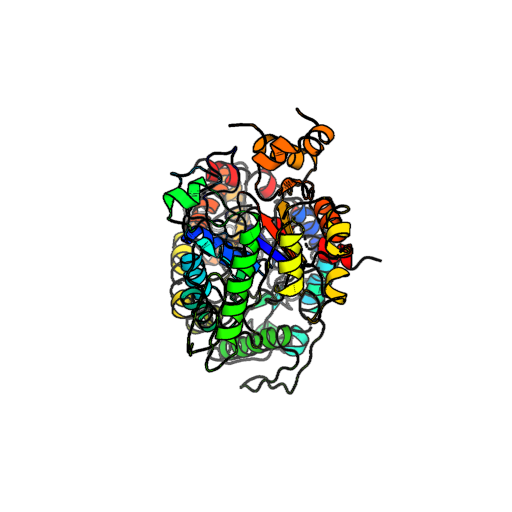.925 -20.814 1.00 36.01 344 LYS A CA 1
ATOM 2679 C C . LYS A 1 365 ? 6.694 78.187 -21.080 1.00 34.52 344 LYS A C 1
ATOM 2680 O O . LYS A 1 365 ? 7.276 78.324 -22.129 1.00 36.17 344 LYS A O 1
ATOM 2686 N N . ARG A 1 366 ? 7.132 77.360 -20.157 1.00 35.81 345 ARG A N 1
ATOM 2687 C CA . ARG A 1 366 ? 8.349 76.614 -20.411 1.00 36.29 345 ARG A CA 1
ATOM 2688 C C . ARG A 1 366 ? 8.154 75.647 -21.556 1.00 37.36 345 ARG A C 1
ATOM 2689 O O . ARG A 1 366 ? 9.095 75.361 -22.236 1.00 37.03 345 ARG A O 1
ATOM 2697 N N . LYS A 1 367 ? 6.949 75.117 -21.754 1.00 39.62 346 LYS A N 1
ATOM 2698 C CA . LYS A 1 367 ? 6.721 74.180 -22.861 1.00 43.90 346 LYS A CA 1
ATOM 2699 C C . LYS A 1 367 ? 6.452 74.852 -24.236 1.00 44.41 346 LYS A C 1
ATOM 2700 O O . LYS A 1 367 ? 6.469 74.182 -25.281 1.00 38.80 346 LYS A O 1
ATOM 2706 N N . GLU A 1 368 ? 6.227 76.164 -24.231 1.00 48.34 347 GLU A N 1
ATOM 2707 C CA . GLU A 1 368 ? 6.015 76.903 -25.466 1.00 54.14 347 GLU A CA 1
ATOM 2708 C C . GLU A 1 368 ? 7.220 76.912 -26.376 1.00 59.96 347 GLU A C 1
ATOM 2709 O O . GLU A 1 368 ? 8.380 76.904 -25.951 1.00 58.82 347 GLU A O 1
ATOM 2715 N N . LEU A 1 369 ? 6.889 76.898 -27.661 1.00 73.46 348 LEU A N 1
ATOM 2716 C CA . LEU A 1 369 ? 7.848 76.933 -28.756 1.00 86.58 348 LEU A CA 1
ATOM 2717 C C . LEU A 1 369 ? 7.427 78.100 -29.679 1.00 86.37 348 LEU A C 1
ATOM 2718 O O . LEU A 1 369 ? 6.257 78.563 -29.619 1.00 66.27 348 LEU A O 1
ATOM 2723 N N . PHE B 1 19 ? -9.126 84.724 -1.191 1.00 60.67 -2 PHE B N 1
ATOM 2724 C CA . PHE B 1 19 ? -8.319 83.446 -1.153 1.00 73.70 -2 PHE B CA 1
ATOM 2725 C C . PHE B 1 19 ? -8.242 82.670 0.195 1.00 72.34 -2 PHE B C 1
ATOM 2726 O O . PHE B 1 19 ? -7.488 81.695 0.310 1.00 61.94 -2 PHE B O 1
ATOM 2734 N N . GLN B 1 20 ? -9.025 83.068 1.195 1.00 76.79 -1 GLN B N 1
ATOM 2735 C CA . GLN B 1 20 ? -9.017 82.348 2.480 1.00 75.46 -1 GLN B CA 1
ATOM 2736 C C . GLN B 1 20 ? -10.336 81.636 2.790 1.00 67.15 -1 GLN B C 1
ATOM 2737 O O . GLN B 1 20 ? -11.393 81.999 2.280 1.00 66.61 -1 GLN B O 1
ATOM 2743 N N . GLY B 1 21 ? -10.276 80.622 3.639 1.00 59.43 0 GLY B N 1
ATOM 2744 C CA . GLY B 1 21 ? -11.461 79.827 3.856 1.00 57.81 0 GLY B CA 1
ATOM 2745 C C . GLY B 1 21 ? -11.947 79.231 2.534 1.00 51.88 0 GLY B C 1
ATOM 2746 O O . GLY B 1 21 ? -11.157 78.743 1.732 1.00 44.92 0 GLY B O 1
ATOM 2747 N N . VAL B 1 22 ? -13.245 79.301 2.285 1.00 45.18 1 VAL B N 1
ATOM 2748 C CA . VAL B 1 22 ? -13.861 78.292 1.441 1.00 44.46 1 VAL B CA 1
ATOM 2749 C C . VAL B 1 22 ? -13.599 78.488 -0.079 1.00 42.22 1 VAL B C 1
ATOM 2750 O O . VAL B 1 22 ? -13.744 79.564 -0.589 1.00 44.02 1 VAL B O 1
ATOM 2754 N N . GLU B 1 23 ? -13.145 77.447 -0.759 1.00 39.70 2 GLU B N 1
ATOM 2755 C CA . GLU B 1 23 ? -13.072 77.452 -2.204 1.00 42.50 2 GLU B CA 1
ATOM 2756 C C . GLU B 1 23 ? -14.434 77.164 -2.804 1.00 39.11 2 GLU B C 1
ATOM 2757 O O . GLU B 1 23 ? -15.187 76.358 -2.263 1.00 36.02 2 GLU B O 1
ATOM 2763 N N . TYR B 1 24 ? -14.742 77.818 -3.917 1.00 37.91 3 TYR B N 1
ATOM 2764 C CA . TYR B 1 24 ? -15.970 77.558 -4.631 1.00 39.34 3 TYR B CA 1
ATOM 2765 C C . TYR B 1 24 ? -15.716 76.629 -5.830 1.00 38.23 3 TYR B C 1
ATOM 2766 O O . TYR B 1 24 ? -14.976 76.971 -6.724 1.00 37.04 3 TYR B O 1
ATOM 2775 N N . GLY B 1 25 ? -16.305 75.435 -5.791 1.00 36.88 4 GLY B N 1
ATOM 2776 C CA . GLY B 1 25 ? -16.283 74.509 -6.903 1.00 35.82 4 GLY B CA 1
ATOM 2777 C C . GLY B 1 25 ? -17.665 74.382 -7.525 1.00 35.65 4 GLY B C 1
ATOM 2778 O O . GLY B 1 25 ? -18.664 74.830 -6.965 1.00 36.53 4 GLY B O 1
ATOM 2779 N N . PHE B 1 26 ? -17.728 73.774 -8.696 1.00 34.04 5 PHE B N 1
ATOM 2780 C CA . PHE B 1 26 ? -19.002 73.523 -9.338 1.00 33.55 5 PHE B CA 1
ATOM 2781 C C . PHE B 1 26 ? -18.948 72.232 -10.125 1.00 33.42 5 PHE B C 1
ATOM 2782 O O . PHE B 1 26 ? -17.905 71.820 -10.624 1.00 33.45 5 PHE B O 1
ATOM 2790 N N . TRP B 1 27 ? -20.091 71.591 -10.239 1.00 32.59 6 TRP B N 1
ATOM 2791 C CA . TRP B 1 27 ? -20.171 70.418 -11.052 1.00 31.42 6 TRP B CA 1
ATOM 2792 C C . TRP B 1 27 ? -20.285 70.839 -12.512 1.00 31.34 6 TRP B C 1
ATOM 2793 O O . TRP B 1 27 ? -21.141 71.641 -12.889 1.00 30.39 6 TRP B O 1
ATOM 2804 N N . LEU B 1 28 ? -19.430 70.259 -13.337 1.00 31.34 7 LEU B N 1
ATOM 2805 C CA . LEU B 1 28 ? -19.489 70.491 -14.757 1.00 31.04 7 LEU B CA 1
ATOM 2806 C C . LEU B 1 28 ? -20.842 69.971 -15.287 1.00 33.12 7 LEU B C 1
ATOM 2807 O O . LEU B 1 28 ? -21.225 68.810 -15.033 1.00 33.92 7 LEU B O 1
ATOM 2812 N N . PRO B 1 29 ? -21.575 70.819 -16.021 1.00 34.03 8 PRO B N 1
ATOM 2813 C CA . PRO B 1 29 ? -22.894 70.367 -16.481 1.00 36.16 8 PRO B CA 1
ATOM 2814 C C . PRO B 1 29 ? -22.771 69.418 -17.653 1.00 36.50 8 PRO B C 1
ATOM 2815 O O . PRO B 1 29 ? -22.581 69.854 -18.771 1.00 44.28 8 PRO B O 1
ATOM 2819 N N . ILE B 1 30 ? -22.883 68.127 -17.365 1.00 36.74 9 ILE B N 1
ATOM 2820 C CA . ILE B 1 30 ? -22.690 67.080 -18.340 1.00 35.32 9 ILE B CA 1
ATOM 2821 C C . ILE B 1 30 ? -23.959 66.258 -18.615 1.00 35.12 9 ILE B C 1
ATOM 2822 O O . ILE B 1 30 ? -23.897 65.396 -19.437 1.00 36.37 9 ILE B O 1
ATOM 2827 N N . PHE B 1 31 ? -25.086 66.506 -17.945 1.00 34.52 10 PHE B N 1
ATOM 2828 C CA . PHE B 1 31 ? -26.268 65.676 -18.119 1.00 35.73 10 PHE B CA 1
ATOM 2829 C C . PHE B 1 31 ? -27.462 66.412 -18.709 1.00 36.32 10 PHE B C 1
ATOM 2830 O O . PHE B 1 31 ? -28.552 65.851 -18.755 1.00 37.30 10 PHE B O 1
ATOM 2838 N N . GLY B 1 32 ? -27.267 67.641 -19.177 1.00 36.08 11 GLY B N 1
ATOM 2839 C CA . GLY B 1 32 ? -28.354 68.434 -19.726 1.00 36.33 11 GLY B CA 1
ATOM 2840 C C . GLY B 1 32 ? -29.255 69.079 -18.691 1.00 36.86 11 GLY B C 1
ATOM 2841 O O . GLY B 1 32 ? -30.420 69.367 -18.979 1.00 38.68 11 GLY B O 1
ATOM 2842 N N . GLY B 1 33 ? -28.729 69.312 -17.490 1.00 36.28 12 GLY B N 1
ATOM 2843 C CA . GLY B 1 33 ? -29.546 69.718 -16.346 1.00 37.10 12 GLY B CA 1
ATOM 2844 C C . GLY B 1 33 ? -29.174 68.987 -15.066 1.00 37.97 12 GLY B C 1
ATOM 2845 O O . GLY B 1 33 ? -28.427 68.010 -15.085 1.00 38.74 12 GLY B O 1
ATOM 2846 N N . TRP B 1 34 ? -29.700 69.482 -13.959 1.00 36.54 13 TRP B N 1
ATOM 2847 C CA . TRP B 1 34 ? -29.536 68.882 -12.647 1.00 37.06 13 TRP B CA 1
ATOM 2848 C C . TRP B 1 34 ? -30.844 68.426 -11.970 1.00 37.53 13 TRP B C 1
ATOM 2849 O O . TRP B 1 34 ? -30.795 67.861 -10.893 1.00 36.57 13 TRP B O 1
ATOM 2860 N N . LEU B 1 35 ? -31.990 68.649 -12.618 1.00 38.33 14 LEU B N 1
ATOM 2861 C CA . LEU B 1 35 ? -33.298 68.476 -12.004 1.00 39.51 14 LEU B CA 1
ATOM 2862 C C . LEU B 1 35 ? -34.063 67.277 -12.601 1.00 40.37 14 LEU B C 1
ATOM 2863 O O . LEU B 1 35 ? -34.389 67.283 -13.770 1.00 40.55 14 LEU B O 1
ATOM 2868 N N . ARG B 1 36 ? -34.354 66.261 -11.803 1.00 42.42 15 ARG B N 1
ATOM 2869 C CA . ARG B 1 36 ? -35.146 65.106 -12.277 1.00 45.94 15 ARG B CA 1
ATOM 2870 C C . ARG B 1 36 ? -36.638 65.409 -12.512 1.00 49.05 15 ARG B C 1
ATOM 2871 O O . ARG B 1 36 ? -37.264 64.718 -13.300 1.00 50.21 15 ARG B O 1
ATOM 2879 N N . ASN B 1 37 ? -37.205 66.422 -11.849 1.00 49.71 16 ASN B N 1
ATOM 2880 C CA . ASN B 1 37 ? -38.626 66.743 -12.027 1.00 52.87 16 ASN B CA 1
ATOM 2881 C C . ASN B 1 37 ? -38.991 67.731 -13.142 1.00 55.20 16 ASN B C 1
ATOM 2882 O O . ASN B 1 37 ? -40.173 67.884 -13.445 1.00 56.70 16 ASN B O 1
ATOM 2887 N N . VAL B 1 38 ? -38.004 68.389 -13.735 1.00 56.52 17 VAL B N 1
ATOM 2888 C CA . VAL B 1 38 ? -38.211 69.495 -14.661 1.00 58.06 17 VAL B CA 1
ATOM 2889 C C . VAL B 1 38 ? -37.457 69.151 -15.928 1.00 65.07 17 VAL B C 1
ATOM 2890 O O . VAL B 1 38 ? -36.430 68.499 -15.841 1.00 66.91 17 VAL B O 1
ATOM 2894 N N . ASN B 1 39 ? -37.934 69.591 -17.096 1.00 73.58 18 ASN B N 1
ATOM 2895 C CA . ASN B 1 39 ? -37.392 69.096 -18.377 1.00 81.43 18 ASN B CA 1
ATOM 2896 C C . ASN B 1 39 ? -36.416 70.043 -19.074 1.00 91.24 18 ASN B C 1
ATOM 2897 O O . ASN B 1 39 ? -35.265 69.644 -19.355 1.00 91.27 18 ASN B O 1
ATOM 2902 N N . ASP B 1 40 ? -36.841 71.275 -19.374 1.00 84.86 19 ASP B N 1
ATOM 2903 C CA . ASP B 1 40 ? -35.885 72.220 -19.968 1.00 80.89 19 ASP B CA 1
ATOM 2904 C C . ASP B 1 40 ? -35.344 73.261 -18.983 1.00 65.25 19 ASP B C 1
ATOM 2905 O O . ASP B 1 40 ? -36.023 74.175 -18.543 1.00 56.68 19 ASP B O 1
ATOM 2910 N N . GLU B 1 41 ? -34.062 73.094 -18.702 1.00 52.53 20 GLU B N 1
ATOM 2911 C CA . GLU B 1 41 ? -33.325 73.969 -17.855 1.00 49.20 20 GLU B CA 1
ATOM 2912 C C . GLU B 1 41 ? -32.413 74.918 -18.652 1.00 45.79 20 GLU B C 1
ATOM 2913 O O . GLU B 1 41 ? -31.598 75.601 -18.058 1.00 44.30 20 GLU B O 1
ATOM 2919 N N . SER B 1 42 ? -32.541 74.947 -19.982 1.00 46.66 21 SER B N 1
ATOM 2920 C CA . SER B 1 42 ? -31.647 75.740 -20.844 1.00 46.90 21 SER B CA 1
ATOM 2921 C C . SER B 1 42 ? -30.178 75.361 -20.660 1.00 44.26 21 SER B C 1
ATOM 2922 O O . SER B 1 42 ? -29.296 76.237 -20.539 1.00 39.81 21 SER B O 1
ATOM 2933 N N . PRO B 1 44 ? -27.940 72.773 -22.572 1.00 38.97 23 PRO B N 1
ATOM 2934 C CA . PRO B 1 44 ? -27.716 71.678 -23.518 1.00 38.11 23 PRO B CA 1
ATOM 2935 C C . PRO B 1 44 ? -26.647 70.682 -23.022 1.00 37.63 23 PRO B C 1
ATOM 2936 O O . PRO B 1 44 ? -25.637 71.075 -22.405 1.00 37.01 23 PRO B O 1
ATOM 2940 N N . PRO B 1 45 ? -26.885 69.396 -23.263 1.00 37.67 24 PRO B N 1
ATOM 2941 C CA . PRO B 1 45 ? -25.973 68.354 -22.851 1.00 36.51 24 PRO B CA 1
ATOM 2942 C C . PRO B 1 45 ? -24.763 68.224 -23.798 1.00 35.48 24 PRO B C 1
ATOM 2943 O O . PRO B 1 45 ? -24.508 67.163 -24.335 1.00 36.16 24 PRO B O 1
ATOM 2947 N N . THR B 1 46 ? -24.021 69.302 -23.995 1.00 34.26 25 THR B N 1
ATOM 2948 C CA . THR B 1 46 ? -22.981 69.310 -24.999 1.00 33.87 25 THR B CA 1
ATOM 2949 C C . THR B 1 46 ? -21.672 69.785 -24.386 1.00 33.57 25 THR B C 1
ATOM 2950 O O . THR B 1 46 ? -21.669 70.467 -23.370 1.00 31.36 25 THR B O 1
ATOM 2954 N N . PHE B 1 47 ? -20.562 69.404 -25.015 1.00 31.94 26 PHE B N 1
ATOM 2955 C CA . PHE B 1 47 ? -19.274 69.866 -24.601 1.00 32.12 26 PHE B CA 1
ATOM 2956 C C . PHE B 1 47 ? -19.207 71.368 -24.714 1.00 32.94 26 PHE B C 1
ATOM 2957 O O . PHE B 1 47 ? -18.608 72.017 -23.861 1.00 33.09 26 PHE B O 1
ATOM 2965 N N . GLU B 1 48 ? -19.805 71.916 -25.758 1.00 33.76 27 GLU B N 1
ATOM 2966 C CA . GLU B 1 48 ? -19.837 73.373 -25.950 1.00 38.45 27 GLU B CA 1
ATOM 2967 C C . GLU B 1 48 ? -20.404 74.129 -24.734 1.00 37.11 27 GLU B C 1
ATOM 2968 O O . GLU B 1 48 ? -19.841 75.114 -24.322 1.00 35.70 27 GLU B O 1
ATOM 2974 N N . TYR B 1 49 ? -21.512 73.669 -24.160 1.00 37.02 28 TYR B N 1
ATOM 2975 C CA . TYR B 1 49 ? -22.090 74.360 -23.021 1.00 37.37 28 TYR B CA 1
ATOM 2976 C C . TYR B 1 49 ? -21.242 74.101 -21.783 1.00 36.31 28 TYR B C 1
ATOM 2977 O O . TYR B 1 49 ? -21.020 75.005 -20.987 1.00 36.07 28 TYR B O 1
ATOM 2986 N N . ALA B 1 50 ? -20.731 72.886 -21.639 1.00 34.09 29 ALA B N 1
ATOM 2987 C CA . ALA B 1 50 ? -19.791 72.636 -20.553 1.00 34.27 29 ALA B CA 1
ATOM 2988 C C . ALA B 1 50 ? -18.597 73.576 -20.657 1.00 34.21 29 ALA B C 1
ATOM 2989 O O . ALA B 1 50 ? -18.173 74.178 -19.674 1.00 36.26 29 ALA B O 1
ATOM 2991 N N . LYS B 1 51 ? -18.048 73.718 -21.850 1.00 36.18 30 LYS B N 1
ATOM 2992 C CA . LYS B 1 51 ? -16.873 74.577 -22.047 1.00 37.69 30 LYS B CA 1
ATOM 2993 C C . LYS B 1 51 ? -17.201 76.048 -21.704 1.00 37.16 30 LYS B C 1
ATOM 2994 O O . LYS B 1 51 ? -16.469 76.721 -20.959 1.00 35.00 30 LYS B O 1
ATOM 3000 N N . GLN B 1 52 ? -18.302 76.532 -22.258 1.00 35.57 31 GLN B N 1
ATOM 3001 C CA . GLN B 1 52 ? -18.778 77.869 -21.966 1.00 39.22 31 GLN B CA 1
ATOM 3002 C C . GLN B 1 52 ? -18.936 78.095 -20.429 1.00 36.68 31 GLN B C 1
ATOM 3003 O O . GLN B 1 52 ? -18.433 79.074 -19.899 1.00 36.79 31 GLN B O 1
ATOM 3009 N N . THR B 1 53 ? -19.547 77.160 -19.709 1.00 33.11 32 THR B N 1
ATOM 3010 C CA . THR B 1 53 ? -19.643 77.280 -18.267 1.00 33.66 32 THR B CA 1
ATOM 3011 C C . THR B 1 53 ? -18.275 77.338 -17.577 1.00 33.96 32 THR B C 1
ATOM 3012 O O . THR B 1 53 ? -18.061 78.172 -16.707 1.00 35.29 32 THR B O 1
ATOM 3016 N N . ALA B 1 54 ? -17.340 76.467 -17.958 1.00 32.67 33 ALA B N 1
ATOM 3017 C CA . ALA B 1 54 ? -16.050 76.399 -17.275 1.00 31.24 33 ALA B CA 1
ATOM 3018 C C . ALA B 1 54 ? -15.184 77.622 -17.553 1.00 33.46 33 ALA B C 1
ATOM 3019 O O . ALA B 1 54 ? -14.472 78.111 -16.640 1.00 33.44 33 ALA B O 1
ATOM 3021 N N . GLN B 1 55 ? -15.223 78.115 -18.789 1.00 32.16 34 GLN B N 1
ATOM 3022 C CA . GLN B 1 55 ? -14.418 79.286 -19.150 1.00 33.90 34 GLN B CA 1
ATOM 3023 C C . GLN B 1 55 ? -14.921 80.526 -18.433 1.00 34.34 34 GLN B C 1
ATOM 3024 O O . GLN B 1 55 ? -14.127 81.330 -17.994 1.00 37.93 34 GLN B O 1
ATOM 3030 N N . ALA B 1 56 ? -16.229 80.662 -18.268 1.00 36.58 35 ALA B N 1
ATOM 3031 C CA . ALA B 1 56 ? -16.818 81.790 -17.511 1.00 36.45 35 ALA B CA 1
ATOM 3032 C C . ALA B 1 56 ? -16.504 81.632 -16.023 1.00 40.52 35 ALA B C 1
ATOM 3033 O O . ALA B 1 56 ? -16.137 82.607 -15.340 1.00 44.91 35 ALA B O 1
ATOM 3035 N N . ALA B 1 57 ? -16.548 80.395 -15.519 1.00 40.19 36 ALA B N 1
ATOM 3036 C CA . ALA B 1 57 ? -16.302 80.160 -14.089 1.00 39.42 36 ALA B CA 1
ATOM 3037 C C . ALA B 1 57 ? -14.963 80.700 -13.653 1.00 40.46 36 ALA B C 1
ATOM 3038 O O . ALA B 1 57 ? -14.814 81.241 -12.539 1.00 35.20 36 ALA B O 1
ATOM 3040 N N . GLU B 1 58 ? -13.975 80.485 -14.519 1.00 42.63 37 GLU B N 1
ATOM 3041 C CA . GLU B 1 58 ? -12.605 80.923 -14.284 1.00 46.55 37 GLU B CA 1
ATOM 3042 C C . GLU B 1 58 ? -12.502 82.448 -14.149 1.00 46.33 37 GLU B C 1
ATOM 3043 O O . GLU B 1 58 ? -11.498 82.954 -13.662 1.00 53.02 37 GLU B O 1
ATOM 3049 N N . GLN B 1 59 ? -13.493 83.171 -14.645 1.00 44.91 38 GLN B N 1
ATOM 3050 C CA . GLN B 1 59 ? -13.528 84.613 -14.488 1.00 48.09 38 GLN B CA 1
ATOM 3051 C C . GLN B 1 59 ? -14.445 85.037 -13.336 1.00 46.62 38 GLN B C 1
ATOM 3052 O O . GLN B 1 59 ? -14.603 86.217 -13.108 1.00 44.65 38 GLN B O 1
ATOM 3058 N N . LEU B 1 60 ? -15.084 84.096 -12.644 1.00 41.56 39 LEU B N 1
ATOM 3059 C CA . LEU B 1 60 ? -16.120 84.447 -11.676 1.00 41.62 39 LEU B CA 1
ATOM 3060 C C . LEU B 1 60 ? -15.747 84.067 -10.257 1.00 40.63 39 LEU B C 1
ATOM 3061 O O . LEU B 1 60 ? -16.573 84.150 -9.352 1.00 40.97 39 LEU B O 1
ATOM 3066 N N . GLY B 1 61 ? -14.511 83.632 -10.050 1.00 39.72 40 GLY B N 1
ATOM 3067 C CA . GLY B 1 61 ? -14.065 83.273 -8.713 1.00 39.31 40 GLY B CA 1
ATOM 3068 C C . GLY B 1 61 ? -14.205 81.811 -8.318 1.00 39.27 40 GLY B C 1
ATOM 3069 O O . GLY B 1 61 ? -13.892 81.458 -7.161 1.00 38.25 40 GLY B O 1
ATOM 3070 N N . PHE B 1 62 ? -14.620 80.953 -9.259 1.00 36.04 41 PHE B N 1
ATOM 3071 C CA . PHE B 1 62 ? -14.633 79.501 -9.008 1.00 35.67 41 PHE B CA 1
ATOM 3072 C C . PHE B 1 62 ? -13.287 78.915 -9.305 1.00 35.40 41 PHE B C 1
ATOM 3073 O O . PHE B 1 62 ? -12.641 79.294 -10.235 1.00 37.22 41 PHE B O 1
ATOM 3081 N N . SER B 1 63 ? -12.852 77.963 -8.511 1.00 36.84 42 SER B N 1
ATOM 3082 C CA . SER B 1 63 ? -11.501 77.468 -8.640 1.00 37.23 42 SER B CA 1
ATOM 3083 C C . SER B 1 63 ? -11.438 75.992 -9.065 1.00 34.93 42 SER B C 1
ATOM 3084 O O . SER B 1 63 ? -10.373 75.511 -9.409 1.00 31.31 42 SER B O 1
ATOM 3087 N N . THR B 1 64 ? -12.577 75.284 -9.025 1.00 33.79 43 THR B N 1
ATOM 3088 C CA . THR B 1 64 ? -12.598 73.828 -9.210 1.00 32.33 43 THR B CA 1
ATOM 3089 C C . THR B 1 64 ? -13.865 73.417 -9.892 1.00 32.08 43 THR B C 1
ATOM 3090 O O . THR B 1 64 ? -14.933 73.962 -9.616 1.00 30.63 43 THR B O 1
ATOM 3094 N N . THR B 1 65 ? -13.742 72.461 -10.805 1.00 31.70 44 THR B N 1
ATOM 3095 C CA . THR B 1 65 ? -14.885 71.768 -11.333 1.00 30.72 44 THR B CA 1
ATOM 3096 C C . THR B 1 65 ? -14.793 70.265 -11.065 1.00 30.83 44 THR B C 1
ATOM 3097 O O . THR B 1 65 ? -13.700 69.671 -11.096 1.00 30.61 44 THR B O 1
ATOM 3101 N N . LEU B 1 66 ? -15.932 69.651 -10.775 1.00 29.51 45 LEU B N 1
ATOM 3102 C CA . LEU B 1 66 ? -15.973 68.211 -10.608 1.00 30.01 45 LEU B CA 1
ATOM 3103 C C . LEU B 1 66 ? -16.740 67.617 -11.766 1.00 29.40 45 LEU B C 1
ATOM 3104 O O . LEU B 1 66 ? -17.880 68.011 -12.007 1.00 29.93 45 LEU B O 1
ATOM 3109 N N . ILE B 1 67 ? -16.103 66.693 -12.491 1.00 28.12 46 ILE B N 1
ATOM 3110 C CA . ILE B 1 67 ? -16.731 65.993 -13.609 1.00 28.64 46 ILE B CA 1
ATOM 3111 C C . ILE B 1 67 ? -17.164 64.592 -13.147 1.00 29.83 46 ILE B C 1
ATOM 3112 O O . ILE B 1 67 ? -16.324 63.721 -12.926 1.00 31.40 46 ILE B O 1
ATOM 3117 N N . ALA B 1 68 ? -18.463 64.378 -12.956 1.00 30.63 47 ALA B N 1
ATOM 3118 C CA . ALA B 1 68 ? -18.981 63.049 -12.536 1.00 30.47 47 ALA B CA 1
ATOM 3119 C C . ALA B 1 68 ? -18.652 61.998 -13.617 1.00 31.45 47 ALA B C 1
ATOM 3120 O O . ALA B 1 68 ? -18.605 62.331 -14.811 1.00 28.70 47 ALA B O 1
ATOM 3122 N N . GLU B 1 69 ? -18.465 60.740 -13.211 1.00 31.57 48 GLU B N 1
ATOM 3123 C CA . GLU B 1 69 ? -18.272 59.676 -14.182 1.00 34.02 48 GLU B CA 1
ATOM 3124 C C . GLU B 1 69 ? -19.469 58.755 -14.083 1.00 34.66 48 GLU B C 1
ATOM 3125 O O . GLU B 1 69 ? -19.663 58.112 -13.092 1.00 34.94 48 GLU B O 1
ATOM 3131 N N . LEU B 1 70 ? -20.262 58.726 -15.146 1.00 36.44 49 LEU B N 1
ATOM 3132 C CA . LEU B 1 70 ? -21.354 57.791 -15.308 1.00 36.48 49 LEU B CA 1
ATOM 3133 C C . LEU B 1 70 ? -21.494 57.547 -16.794 1.00 35.25 49 LEU B C 1
ATOM 3134 O O . LEU B 1 70 ? -21.275 58.449 -17.594 1.00 38.61 49 LEU B O 1
ATOM 3139 N N . ASN B 1 71 ? -21.796 56.314 -17.162 1.00 34.81 50 ASN B N 1
ATOM 3140 C CA . ASN B 1 71 ? -21.958 55.953 -18.551 1.00 34.65 50 ASN B CA 1
ATOM 3141 C C . ASN B 1 71 ? -23.404 56.113 -18.962 1.00 35.15 50 ASN B C 1
ATOM 3142 O O . ASN B 1 71 ? -23.713 56.040 -20.156 1.00 36.32 50 ASN B O 1
ATOM 3147 N N . LEU B 1 72 ? -24.284 56.345 -17.982 1.00 36.34 51 LEU B N 1
ATOM 3148 C CA . LEU B 1 72 ? -25.724 56.581 -18.217 1.00 36.88 51 LEU B CA 1
ATOM 3149 C C . LEU B 1 72 ? -26.192 57.808 -17.432 1.00 37.38 51 LEU B C 1
ATOM 3150 O O . LEU B 1 72 ? -25.742 58.056 -16.332 1.00 37.29 51 LEU B O 1
ATOM 3155 N N . ASN B 1 73 ? -27.123 58.556 -17.989 1.00 37.92 52 ASN B N 1
ATOM 3156 C CA . ASN B 1 73 ? -27.559 59.815 -17.393 1.00 38.65 52 ASN B CA 1
ATOM 3157 C C . ASN B 1 73 ? -28.526 59.561 -16.236 1.00 40.91 52 ASN B C 1
ATOM 3158 O O . ASN B 1 73 ? -29.674 59.269 -16.474 1.00 44.25 52 ASN B O 1
ATOM 3163 N N . ASP B 1 74 ? -28.092 59.728 -14.999 1.00 41.71 53 ASP B N 1
ATOM 3164 C CA . ASP B 1 74 ? -28.973 59.491 -13.878 1.00 46.07 53 ASP B CA 1
ATOM 3165 C C . ASP B 1 74 ? -29.772 60.720 -13.440 1.00 44.43 53 ASP B C 1
ATOM 3166 O O . ASP B 1 74 ? -30.347 60.708 -12.343 1.00 42.33 53 ASP B O 1
ATOM 3171 N N . ILE B 1 75 ? -29.832 61.754 -14.279 1.00 40.09 54 ILE B N 1
ATOM 3172 C CA . ILE B 1 75 ? -30.734 62.859 -14.021 1.00 40.51 54 ILE B CA 1
ATOM 3173 C C . ILE B 1 75 ? -31.921 62.834 -14.978 1.00 43.41 54 ILE B C 1
ATOM 3174 O O . ILE B 1 75 ? -33.053 62.915 -14.521 1.00 42.59 54 ILE B O 1
ATOM 3179 N N . LYS B 1 76 ? -31.671 62.668 -16.283 1.00 43.45 55 LYS B N 1
ATOM 3180 C CA . LYS B 1 76 ? -32.716 62.829 -17.288 1.00 44.51 55 LYS B CA 1
ATOM 3181 C C . LYS B 1 76 ? -33.180 61.533 -17.948 1.00 45.14 55 LYS B C 1
ATOM 3182 O O . LYS B 1 76 ? -34.004 61.579 -18.840 1.00 46.78 55 LYS B O 1
ATOM 3188 N N . GLY B 1 77 ? -32.672 60.391 -17.501 1.00 46.40 56 GLY B N 1
ATOM 3189 C CA . GLY B 1 77 ? -33.002 59.104 -18.106 1.00 45.68 56 GLY B CA 1
ATOM 3190 C C . GLY B 1 77 ? -31.834 58.462 -18.832 1.00 45.44 56 GLY B C 1
ATOM 3191 O O . GLY B 1 77 ? -30.995 59.144 -19.397 1.00 45.17 56 GLY B O 1
ATOM 3192 N N . VAL B 1 78 ? -31.823 57.140 -18.850 1.00 47.53 57 VAL B N 1
ATOM 3193 C CA . VAL B 1 78 ? -30.732 56.359 -19.413 1.00 47.15 57 VAL B CA 1
ATOM 3194 C C . VAL B 1 78 ? -30.519 56.558 -20.899 1.00 48.28 57 VAL B C 1
ATOM 3195 O O . VAL B 1 78 ? -29.412 56.383 -21.375 1.00 48.59 57 VAL B O 1
ATOM 3199 N N . SER B 1 79 ? -31.544 56.941 -21.641 1.00 46.39 58 SER B N 1
ATOM 3200 C CA . SER B 1 79 ? -31.312 57.243 -23.034 1.00 46.79 58 SER B CA 1
ATOM 3201 C C . SER B 1 79 ? -31.184 58.743 -23.338 1.00 42.62 58 SER B C 1
ATOM 3202 O O . SER B 1 79 ? -31.049 59.135 -24.492 1.00 45.67 58 SER B O 1
ATOM 3205 N N . ALA B 1 80 ? -31.191 59.585 -22.319 1.00 40.67 59 ALA B N 1
ATOM 3206 C CA . ALA B 1 80 ? -30.877 61.001 -22.524 1.00 41.05 59 ALA B CA 1
ATOM 3207 C C . ALA B 1 80 ? -29.344 61.181 -22.677 1.00 39.77 59 ALA B C 1
ATOM 3208 O O . ALA B 1 80 ? -28.563 60.430 -22.073 1.00 38.10 59 ALA B O 1
ATOM 3210 N N . PRO B 1 81 ? -28.926 62.172 -23.484 1.00 37.84 60 PRO B N 1
ATOM 3211 C CA . PRO B 1 81 ? -27.497 62.381 -23.710 1.00 37.39 60 PRO B CA 1
ATOM 3212 C C . PRO B 1 81 ? -26.722 62.790 -22.476 1.00 36.45 60 PRO B C 1
ATOM 3213 O O . PRO B 1 81 ? -27.238 63.535 -21.636 1.00 37.70 60 PRO B O 1
ATOM 3217 N N . SER B 1 82 ? -25.492 62.290 -22.380 1.00 34.63 61 SER B N 1
ATOM 3218 C CA . SER B 1 82 ? -24.567 62.655 -21.307 1.00 36.20 61 SER B CA 1
ATOM 3219 C C . SER B 1 82 ? -23.135 62.583 -21.796 1.00 33.72 61 SER B C 1
ATOM 3220 O O . SER B 1 82 ? -22.814 61.776 -22.645 1.00 34.89 61 SER B O 1
ATOM 3223 N N . LEU B 1 83 ? -22.286 63.451 -21.271 1.00 32.05 62 LEU B N 1
ATOM 3224 C CA . LEU B 1 83 ? -20.867 63.496 -21.632 1.00 31.02 62 LEU B CA 1
ATOM 3225 C C . LEU B 1 83 ? -20.076 62.484 -20.856 1.00 30.71 62 LEU B C 1
ATOM 3226 O O . LEU B 1 83 ? -20.317 62.291 -19.695 1.00 32.67 62 LEU B O 1
ATOM 3231 N N . GLU B 1 84 ? -19.096 61.866 -21.486 1.00 32.01 63 GLU B N 1
ATOM 3232 C CA . GLU B 1 84 ? -18.216 60.905 -20.835 1.00 32.07 63 GLU B CA 1
ATOM 3233 C C . GLU B 1 84 ? -17.078 61.673 -20.109 1.00 32.17 63 GLU B C 1
ATOM 3234 O O . GLU B 1 84 ? -16.560 62.661 -20.616 1.00 33.54 63 GLU B O 1
ATOM 3240 N N . ALA B 1 85 ? -16.713 61.226 -18.911 1.00 32.91 64 ALA B N 1
ATOM 3241 C CA . ALA B 1 85 ? -15.908 62.021 -17.972 1.00 31.31 64 ALA B CA 1
ATOM 3242 C C . ALA B 1 85 ? -14.454 62.258 -18.392 1.00 30.60 64 ALA B C 1
ATOM 3243 O O . ALA B 1 85 ? -13.957 63.382 -18.333 1.00 29.58 64 ALA B O 1
ATOM 3245 N N . TRP B 1 86 ? -13.775 61.196 -18.824 1.00 30.14 65 TRP B N 1
ATOM 3246 C CA . TRP B 1 86 ? -12.350 61.273 -19.055 1.00 28.93 65 TRP B CA 1
ATOM 3247 C C . TRP B 1 86 ? -12.008 62.033 -20.310 1.00 28.33 65 TRP B C 1
ATOM 3248 O O . TRP B 1 86 ? -11.103 62.868 -20.272 1.00 28.89 65 TRP B O 1
ATOM 3259 N N . THR B 1 87 ? -12.735 61.807 -21.405 1.00 27.62 66 THR B N 1
ATOM 3260 C CA . THR B 1 87 ? -12.469 62.550 -22.628 1.00 28.03 66 THR B CA 1
ATOM 3261 C C . THR B 1 87 ? -12.889 64.014 -22.486 1.00 27.41 66 THR B C 1
ATOM 3262 O O . THR B 1 87 ? -12.221 64.902 -22.971 1.00 28.49 66 THR B O 1
ATOM 3266 N N . THR B 1 88 ? -13.966 64.269 -21.768 1.00 27.87 67 THR B N 1
ATOM 3267 C CA . THR B 1 88 ? -14.416 65.638 -21.462 1.00 28.03 67 THR B CA 1
ATOM 3268 C C . THR B 1 88 ? -13.353 66.348 -20.605 1.00 27.73 67 THR B C 1
ATOM 3269 O O . THR B 1 88 ? -12.967 67.484 -20.903 1.00 28.67 67 THR B O 1
ATOM 3273 N N . ALA B 1 89 ? -12.841 65.671 -19.585 1.00 27.32 68 ALA B N 1
ATOM 3274 C CA . ALA B 1 89 ? -11.781 66.224 -18.723 1.00 26.43 68 ALA B CA 1
ATOM 3275 C C . ALA B 1 89 ? -10.569 66.601 -19.555 1.00 27.01 68 ALA B C 1
ATOM 3276 O O . ALA B 1 89 ? -10.063 67.686 -19.432 1.00 28.05 68 ALA B O 1
ATOM 3278 N N . ALA B 1 90 ? -10.138 65.728 -20.467 1.00 27.30 69 ALA B N 1
ATOM 3279 C CA . ALA B 1 90 ? -8.961 66.014 -21.291 1.00 27.37 69 ALA B CA 1
ATOM 3280 C C . ALA B 1 90 ? -9.214 67.207 -22.222 1.00 27.59 69 ALA B C 1
ATOM 3281 O O . ALA B 1 90 ? -8.342 68.086 -22.380 1.00 28.10 69 ALA B O 1
ATOM 3283 N N . ALA B 1 91 ? -10.423 67.261 -22.785 1.00 27.14 70 ALA B N 1
ATOM 3284 C CA . ALA B 1 91 ? -10.790 68.326 -23.713 1.00 26.70 70 ALA B CA 1
ATOM 3285 C C . ALA B 1 91 ? -10.889 69.641 -22.967 1.00 26.38 70 ALA B C 1
ATOM 3286 O O . ALA B 1 91 ? -10.392 70.641 -23.423 1.00 27.34 70 ALA B O 1
ATOM 3288 N N . LEU B 1 92 ? -11.507 69.622 -21.792 1.00 26.97 71 LEU B N 1
ATOM 3289 C CA . LEU B 1 92 ? -11.691 70.843 -21.006 1.00 26.98 71 LEU B CA 1
ATOM 3290 C C . LEU B 1 92 ? -10.343 71.360 -20.536 1.00 26.93 71 LEU B C 1
ATOM 3291 O O . LEU B 1 92 ? -10.065 72.544 -20.584 1.00 27.84 71 LEU B O 1
ATOM 3296 N N . ALA B 1 93 ? -9.463 70.457 -20.142 1.00 26.84 72 ALA B N 1
ATOM 3297 C CA . ALA B 1 93 ? -8.126 70.854 -19.742 1.00 26.82 72 ALA B CA 1
ATOM 3298 C C . ALA B 1 93 ? -7.403 71.649 -20.836 1.00 27.37 72 ALA B C 1
ATOM 3299 O O . ALA B 1 93 ? -6.729 72.655 -20.578 1.00 28.32 72 ALA B O 1
ATOM 3301 N N . ALA B 1 94 ? -7.574 71.212 -22.067 1.00 27.35 73 ALA B N 1
ATOM 3302 C CA . ALA B 1 94 ? -6.893 71.830 -23.182 1.00 28.12 73 ALA B CA 1
ATOM 3303 C C . ALA B 1 94 ? -7.354 73.276 -23.484 1.00 28.24 73 ALA B C 1
ATOM 3304 O O . ALA B 1 94 ? -6.632 74.000 -24.126 1.00 27.49 73 ALA B O 1
ATOM 3306 N N . VAL B 1 95 ? -8.560 73.644 -23.064 1.00 28.59 74 VAL B N 1
ATOM 3307 C CA . VAL B 1 95 ? -9.164 74.944 -23.379 1.00 29.61 74 VAL B CA 1
ATOM 3308 C C . VAL B 1 95 ? -9.420 75.786 -22.121 1.00 32.29 74 VAL B C 1
ATOM 3309 O O . VAL B 1 95 ? -10.124 76.777 -22.203 1.00 34.57 74 VAL B O 1
ATOM 3313 N N . THR B 1 96 ? -8.838 75.408 -20.971 1.00 32.62 75 THR B N 1
ATOM 3314 C CA . THR B 1 96 ? -8.901 76.228 -19.735 1.00 31.26 75 THR B CA 1
ATOM 3315 C C . THR B 1 96 ? -7.466 76.517 -19.303 1.00 33.11 75 THR B C 1
ATOM 3316 O O . THR B 1 96 ? -6.552 75.905 -19.868 1.00 28.83 75 THR B O 1
ATOM 3320 N N . ASP B 1 97 ? -7.280 77.407 -18.307 1.00 36.92 76 ASP B N 1
ATOM 3321 C CA . ASP B 1 97 ? -5.937 77.837 -17.802 1.00 39.88 76 ASP B CA 1
ATOM 3322 C C . ASP B 1 97 ? -5.664 77.709 -16.294 1.00 37.84 76 ASP B C 1
ATOM 3323 O O . ASP B 1 97 ? -4.524 77.547 -15.882 1.00 36.62 76 ASP B O 1
ATOM 3328 N N . ARG B 1 98 ? -6.688 77.816 -15.470 1.00 37.08 77 ARG B N 1
ATOM 3329 C CA . ARG B 1 98 ? -6.492 77.833 -14.031 1.00 40.55 77 ARG B CA 1
ATOM 3330 C C . ARG B 1 98 ? -7.396 76.932 -13.202 1.00 35.18 77 ARG B C 1
ATOM 3331 O O . ARG B 1 98 ? -7.020 76.523 -12.129 1.00 37.02 77 ARG B O 1
ATOM 3339 N N . LEU B 1 99 ? -8.542 76.575 -13.728 1.00 33.64 78 LEU B N 1
ATOM 3340 C CA . LEU B 1 99 ? -9.489 75.690 -13.075 1.00 32.48 78 LEU B CA 1
ATOM 3341 C C . LEU B 1 99 ? -8.871 74.362 -12.702 1.00 31.32 78 LEU B C 1
ATOM 3342 O O . LEU B 1 99 ? -8.253 73.675 -13.550 1.00 28.36 78 LEU B O 1
ATOM 3347 N N . GLU B 1 100 ? -9.023 73.983 -11.435 1.00 29.86 79 GLU B N 1
ATOM 3348 C CA . GLU B 1 100 ? -8.720 72.615 -11.067 1.00 31.08 79 GLU B CA 1
ATOM 3349 C C . GLU B 1 100 ? -9.781 71.689 -11.720 1.00 29.43 79 GLU B C 1
ATOM 3350 O O . GLU B 1 100 ? -10.971 71.979 -11.685 1.00 28.71 79 GLU B O 1
ATOM 3356 N N . ILE B 1 101 ? -9.341 70.606 -12.353 1.00 27.91 80 ILE B N 1
ATOM 3357 C CA . ILE B 1 101 ? -10.268 69.726 -13.037 1.00 28.24 80 ILE B CA 1
ATOM 3358 C C . ILE B 1 101 ? -10.323 68.397 -12.313 1.00 29.91 80 ILE B C 1
ATOM 3359 O O . ILE B 1 101 ? -9.500 67.513 -12.534 1.00 31.36 80 ILE B O 1
ATOM 3372 N N . THR B 1 103 ? -11.854 64.929 -11.566 1.00 31.39 82 THR B N 1
ATOM 3373 C CA . THR B 1 103 ? -12.536 63.956 -12.385 1.00 31.76 82 THR B CA 1
ATOM 3374 C C . THR B 1 103 ? -12.789 62.675 -11.592 1.00 32.88 82 THR B C 1
ATOM 3375 O O . THR B 1 103 ? -11.882 62.162 -10.954 1.00 32.99 82 THR B O 1
ATOM 3379 N N . ALA B 1 104 ? -14.029 62.187 -11.624 1.00 32.28 83 ALA B N 1
ATOM 3380 C CA . ALA B 1 104 ? -14.425 61.005 -10.877 1.00 31.10 83 ALA B CA 1
ATOM 3381 C C . ALA B 1 104 ? -13.880 59.766 -11.579 1.00 31.68 83 ALA B C 1
ATOM 3382 O O . ALA B 1 104 ? -13.686 59.763 -12.807 1.00 30.52 83 ALA B O 1
ATOM 3384 N N . VAL B 1 105 ? -13.660 58.706 -10.802 1.00 31.81 84 VAL B N 1
ATOM 3385 C CA . VAL B 1 105 ? -13.142 57.459 -11.345 1.00 31.28 84 VAL B CA 1
ATOM 3386 C C . VAL B 1 105 ? -13.650 56.294 -10.475 1.00 33.43 84 VAL B C 1
ATOM 3387 O O . VAL B 1 105 ? -13.508 56.327 -9.243 1.00 32.56 84 VAL B O 1
ATOM 3391 N N . ARG B 1 106 ? -14.297 55.313 -11.102 1.00 33.70 85 ARG B N 1
ATOM 3392 C CA . ARG B 1 106 ? -14.727 54.101 -10.416 1.00 35.05 85 ARG B CA 1
ATOM 3393 C C . ARG B 1 106 ? -13.767 52.972 -10.749 1.00 35.95 85 ARG B C 1
ATOM 3394 O O . ARG B 1 106 ? -13.647 52.587 -11.902 1.00 36.74 85 ARG B O 1
ATOM 3402 N N . PRO B 1 107 ? -13.126 52.393 -9.745 1.00 37.51 86 PRO B N 1
ATOM 3403 C CA . PRO B 1 107 ? -12.185 51.312 -10.007 1.00 39.40 86 PRO B CA 1
ATOM 3404 C C . PRO B 1 107 ? -12.739 50.152 -10.832 1.00 40.88 86 PRO B C 1
ATOM 3405 O O . PRO B 1 107 ? -12.042 49.616 -11.687 1.00 46.75 86 PRO B O 1
ATOM 3409 N N . GLY B 1 108 ? -13.988 49.778 -10.612 1.00 41.33 87 GLY B N 1
ATOM 3410 C CA . GLY B 1 108 ? -14.571 48.683 -11.375 1.00 42.61 87 GLY B CA 1
ATOM 3411 C C . GLY B 1 108 ? -14.789 48.919 -12.867 1.00 44.47 87 GLY B C 1
ATOM 3412 O O . GLY B 1 108 ? -15.137 47.985 -13.632 1.00 45.58 87 GLY B O 1
ATOM 3413 N N . PHE B 1 109 ? -14.636 50.158 -13.306 1.00 41.67 88 PHE B N 1
ATOM 3414 C CA . PHE B 1 109 ? -14.780 50.438 -14.706 1.00 40.54 88 PHE B CA 1
ATOM 3415 C C . PHE B 1 109 ? -13.436 50.721 -15.359 1.00 39.06 88 PHE B C 1
ATOM 3416 O O . PHE B 1 109 ? -13.402 51.128 -16.504 1.00 38.87 88 PHE B O 1
ATOM 3424 N N . HIS B 1 110 ? -12.332 50.543 -14.627 1.00 39.43 89 HIS B N 1
ATOM 3425 C CA . HIS B 1 110 ? -11.021 51.028 -15.079 1.00 38.14 89 HIS B CA 1
ATOM 3426 C C . HIS B 1 110 ? -9.904 50.053 -14.842 1.00 37.43 89 HIS B C 1
ATOM 3427 O O . HIS B 1 110 ? -9.907 49.349 -13.845 1.00 40.09 89 HIS B O 1
ATOM 3434 N N . ASN B 1 111 ? -8.914 50.091 -15.728 1.00 36.12 90 ASN B N 1
ATOM 3435 C CA . ASN B 1 111 ? -7.637 49.422 -15.548 1.00 35.52 90 ASN B CA 1
ATOM 3436 C C . ASN B 1 111 ? -6.696 50.416 -14.843 1.00 33.82 90 ASN B C 1
ATOM 3437 O O . ASN B 1 111 ? -6.408 51.464 -15.384 1.00 34.83 90 ASN B O 1
ATOM 3442 N N . PRO B 1 112 ? -6.238 50.112 -13.624 1.00 33.40 91 PRO B N 1
ATOM 3443 C CA . PRO B 1 112 ? -5.488 51.108 -12.832 1.00 33.57 91 PRO B CA 1
ATOM 3444 C C . PRO B 1 112 ? -4.204 51.635 -13.471 1.00 34.10 91 PRO B C 1
ATOM 3445 O O . PRO B 1 112 ? -3.839 52.792 -13.279 1.00 33.28 91 PRO B O 1
ATOM 3449 N N . ALA B 1 113 ? -3.504 50.774 -14.182 1.00 34.14 92 ALA B N 1
ATOM 3450 C CA . ALA B 1 113 ? -2.291 51.170 -14.849 1.00 33.12 92 ALA B CA 1
ATOM 3451 C C . ALA B 1 113 ? -2.591 52.143 -16.005 1.00 32.63 92 ALA B C 1
ATOM 3452 O O . ALA B 1 113 ? -1.930 53.184 -16.123 1.00 30.28 92 ALA B O 1
ATOM 3454 N N . VAL B 1 114 ? -3.574 51.807 -16.852 1.00 33.29 93 VAL B N 1
ATOM 3455 C CA . VAL B 1 114 ? -3.942 52.668 -17.971 1.00 31.48 93 VAL B CA 1
ATOM 3456 C C . VAL B 1 114 ? -4.497 53.973 -17.409 1.00 33.14 93 VAL B C 1
ATOM 3457 O O . VAL B 1 114 ? -4.288 55.062 -17.978 1.00 31.13 93 VAL B O 1
ATOM 3461 N N . THR B 1 115 ? -5.176 53.874 -16.263 1.00 32.90 94 THR B N 1
ATOM 3462 C CA . THR B 1 115 ? -5.781 55.043 -15.668 1.00 33.06 94 THR B CA 1
ATOM 3463 C C . THR B 1 115 ? -4.696 55.963 -15.135 1.00 33.07 94 THR B C 1
ATOM 3464 O O . THR B 1 115 ? -4.776 57.198 -15.280 1.00 33.11 94 THR B O 1
ATOM 3468 N N . ALA B 1 116 ? -3.672 55.371 -14.527 1.00 31.49 95 ALA B N 1
ATOM 3469 C CA . ALA B 1 116 ? -2.559 56.165 -14.003 1.00 30.44 95 ALA B CA 1
ATOM 3470 C C . ALA B 1 116 ? -1.924 56.935 -15.162 1.00 30.35 95 ALA B C 1
ATOM 3471 O O . ALA B 1 116 ? -1.513 58.070 -14.990 1.00 28.52 95 ALA B O 1
ATOM 3473 N N . LYS B 1 117 ? -1.851 56.283 -16.328 1.00 31.72 96 LYS B N 1
ATOM 3474 C CA . LYS B 1 117 ? -1.226 56.860 -17.519 1.00 34.08 96 LYS B CA 1
ATOM 3475 C C . LYS B 1 117 ? -2.075 58.004 -18.121 1.00 31.57 96 LYS B C 1
ATOM 3476 O O . LYS B 1 117 ? -1.546 59.059 -18.424 1.00 31.04 96 LYS B O 1
ATOM 3490 N N . ALA B 1 119 ? -4.197 59.745 -16.475 1.00 26.47 98 ALA B N 1
ATOM 3491 C CA . ALA B 1 119 ? -4.217 60.783 -15.458 1.00 26.79 98 ALA B CA 1
ATOM 3492 C C . ALA B 1 119 ? -2.968 61.627 -15.582 1.00 27.10 98 ALA B C 1
ATOM 3493 O O . ALA B 1 119 ? -3.064 62.854 -15.572 1.00 27.20 98 ALA B O 1
ATOM 3495 N N . ALA B 1 120 ? -1.805 60.977 -15.707 1.00 26.85 99 ALA B N 1
ATOM 3496 C CA . ALA B 1 120 ? -0.547 61.693 -15.848 1.00 27.86 99 ALA B CA 1
ATOM 3497 C C . ALA B 1 120 ? -0.540 62.551 -17.118 1.00 27.99 99 ALA B C 1
ATOM 3498 O O . ALA B 1 120 ? -0.066 63.684 -17.115 1.00 29.41 99 ALA B O 1
ATOM 3500 N N . ASN B 1 121 ? -1.085 62.011 -18.194 1.00 29.32 100 ASN B N 1
ATOM 3501 C CA . ASN B 1 121 ? -1.159 62.730 -19.455 1.00 28.30 100 ASN B CA 1
ATOM 3502 C C . ASN B 1 121 ? -2.043 63.962 -19.361 1.00 27.74 100 ASN B C 1
ATOM 3503 O O . ASN B 1 121 ? -1.646 65.019 -19.803 1.00 26.67 100 ASN B O 1
ATOM 3508 N N . ILE B 1 122 ? -3.201 63.857 -18.710 1.00 27.80 101 ILE B N 1
ATOM 3509 C CA . ILE B 1 122 ? -4.040 65.055 -18.526 1.00 27.29 101 ILE B CA 1
ATOM 3510 C C . ILE B 1 122 ? -3.407 66.081 -17.572 1.00 27.92 101 ILE B C 1
ATOM 3511 O O . ILE B 1 122 ? -3.542 67.311 -17.751 1.00 27.16 101 ILE B O 1
ATOM 3516 N N . ASP B 1 123 ? -2.730 65.592 -16.541 1.00 29.59 102 ASP B N 1
ATOM 3517 C CA . ASP B 1 123 ? -2.086 66.506 -15.621 1.00 29.88 102 ASP B CA 1
ATOM 3518 C C . ASP B 1 123 ? -0.997 67.297 -16.360 1.00 28.83 102 ASP B C 1
ATOM 3519 O O . ASP B 1 123 ? -0.886 68.494 -16.181 1.00 26.97 102 ASP B O 1
ATOM 3524 N N . GLN B 1 124 ? -0.210 66.614 -17.191 1.00 27.97 103 GLN B N 1
ATOM 3525 C CA . GLN B 1 124 ? 0.813 67.302 -17.967 1.00 30.49 103 GLN B CA 1
ATOM 3526 C C . GLN B 1 124 ? 0.209 68.348 -18.922 1.00 31.59 103 GLN B C 1
ATOM 3527 O O . GLN B 1 124 ? 0.602 69.506 -18.888 1.00 34.21 103 GLN B O 1
ATOM 3533 N N . LEU B 1 125 ? -0.755 67.970 -19.763 1.00 30.21 104 LEU B N 1
ATOM 3534 C CA . LEU B 1 125 ? -1.330 68.963 -20.678 1.00 28.08 104 LEU B CA 1
ATOM 3535 C C . LEU B 1 125 ? -2.162 70.021 -19.971 1.00 28.66 104 LEU B C 1
ATOM 3536 O O . LEU B 1 125 ? -2.342 71.105 -20.532 1.00 28.91 104 LEU B O 1
ATOM 3541 N N . SER B 1 126 ? -2.654 69.747 -18.739 1.00 27.52 105 SER B N 1
ATOM 3542 C CA . SER B 1 126 ? -3.307 70.786 -17.922 1.00 27.44 105 SER B CA 1
ATOM 3543 C C . SER B 1 126 ? -2.314 71.639 -17.134 1.00 28.47 105 SER B C 1
ATOM 3544 O O . SER B 1 126 ? -2.694 72.619 -16.503 1.00 28.27 105 SER B O 1
ATOM 3547 N N . ASN B 1 127 ? -1.041 71.275 -17.190 1.00 29.02 106 ASN B N 1
ATOM 3548 C CA . ASN B 1 127 ? -0.020 71.982 -16.480 1.00 29.32 106 ASN B CA 1
ATOM 3549 C C . ASN B 1 127 ? -0.205 71.901 -14.969 1.00 28.94 106 ASN B C 1
ATOM 3550 O O . ASN B 1 127 ? 0.109 72.846 -14.259 1.00 24.99 106 ASN B O 1
ATOM 3555 N N . GLY B 1 128 ? -0.716 70.764 -14.501 1.00 29.17 107 GLY B N 1
ATOM 3556 C CA . GLY B 1 128 ? -0.754 70.474 -13.077 1.00 29.57 107 GLY B CA 1
ATOM 3557 C C . GLY B 1 128 ? -2.098 70.675 -12.412 1.00 30.70 107 GLY B C 1
ATOM 3558 O O . GLY B 1 128 ? -2.165 70.748 -11.205 1.00 31.47 107 GLY B O 1
ATOM 3559 N N . ARG B 1 129 ? -3.185 70.716 -13.176 1.00 31.26 108 ARG B N 1
ATOM 3560 C CA . ARG B 1 129 ? -4.492 71.049 -12.595 1.00 28.38 108 ARG B CA 1
ATOM 3561 C C . ARG B 1 129 ? -5.434 69.855 -12.470 1.00 27.82 108 ARG B C 1
ATOM 3562 O O . ARG B 1 129 ? -6.578 70.017 -12.066 1.00 27.29 108 ARG B O 1
ATOM 3570 N N . PHE B 1 130 ? -4.999 68.663 -12.830 1.00 28.35 109 PHE B N 1
ATOM 3571 C CA . PHE B 1 130 ? -5.897 67.493 -12.810 1.00 28.61 109 PHE B CA 1
ATOM 3572 C C . PHE B 1 130 ? -5.894 66.796 -11.445 1.00 29.38 109 PHE B C 1
ATOM 3573 O O . PHE B 1 130 ? -4.821 66.555 -10.862 1.00 30.04 109 PHE B O 1
ATOM 3581 N N . THR B 1 131 ? -7.092 66.492 -10.929 1.00 29.63 110 THR B N 1
ATOM 3582 C CA . THR B 1 131 ? -7.234 65.720 -9.716 1.00 30.36 110 THR B CA 1
ATOM 3583 C C . THR B 1 131 ? -8.322 64.657 -9.917 1.00 31.91 110 THR B C 1
ATOM 3584 O O . THR B 1 131 ? -9.054 64.717 -10.896 1.00 31.62 110 THR B O 1
ATOM 3588 N N . LEU B 1 132 ? -8.416 63.696 -8.987 1.00 32.47 111 LEU B N 1
ATOM 3589 C CA . LEU B 1 132 ? -9.373 62.614 -9.059 1.00 31.16 111 LEU B CA 1
ATOM 3590 C C . LEU B 1 132 ? -10.296 62.542 -7.885 1.00 32.12 111 LEU B C 1
ATOM 3591 O O . LEU B 1 132 ? -9.910 62.788 -6.723 1.00 32.34 111 LEU B O 1
ATOM 3596 N N . ASN B 1 133 ? -11.526 62.138 -8.178 1.00 32.23 112 ASN B N 1
ATOM 3597 C CA . ASN B 1 133 ? -12.477 61.809 -7.153 1.00 32.56 112 ASN B CA 1
ATOM 3598 C C . ASN B 1 133 ? -12.755 60.328 -7.240 1.00 33.43 112 ASN B C 1
ATOM 3599 O O . ASN B 1 133 ? -13.406 59.876 -8.182 1.00 35.01 112 ASN B O 1
ATOM 3604 N N . VAL B 1 134 ? -12.246 59.567 -6.277 1.00 33.79 113 VAL B N 1
ATOM 3605 C CA . VAL B 1 134 ? -12.305 58.115 -6.336 1.00 34.91 113 VAL B CA 1
ATOM 3606 C C . VAL B 1 134 ? -13.619 57.642 -5.742 1.00 35.29 113 VAL B C 1
ATOM 3607 O O . VAL B 1 134 ? -13.858 57.808 -4.565 1.00 34.54 113 VAL B O 1
ATOM 3611 N N . VAL B 1 135 ? -14.462 57.046 -6.572 1.00 36.05 114 VAL B N 1
ATOM 3612 C CA . VAL B 1 135 ? -15.843 56.778 -6.220 1.00 40.48 114 VAL B CA 1
ATOM 3613 C C . VAL B 1 135 ? -16.011 55.271 -6.151 1.00 42.19 114 VAL B C 1
ATOM 3614 O O . VAL B 1 135 ? -15.620 54.560 -7.052 1.00 39.12 114 VAL B O 1
ATOM 3618 N N . SER B 1 136 ? -16.558 54.797 -5.045 1.00 48.11 115 SER B N 1
ATOM 3619 C CA . SER B 1 136 ? -16.650 53.370 -4.779 1.00 50.01 115 SER B CA 1
ATOM 3620 C C . SER B 1 136 ? -18.090 52.934 -4.680 1.00 50.12 115 SER B C 1
ATOM 3621 O O . SER B 1 136 ? -18.358 51.763 -4.519 1.00 49.92 115 SER B O 1
ATOM 3624 N N . ALA B 1 137 ? -19.012 53.884 -4.771 1.00 53.90 116 ALA B N 1
ATOM 3625 C CA . ALA B 1 137 ? -20.409 53.597 -5.084 1.00 56.08 116 ALA B CA 1
ATOM 3626 C C . ALA B 1 137 ? -20.517 52.902 -6.465 1.00 61.39 116 ALA B C 1
ATOM 3627 O O . ALA B 1 137 ? -19.570 52.922 -7.309 1.00 59.81 116 ALA B O 1
ATOM 3629 N N . TRP B 1 138 ? -21.703 52.330 -6.672 1.00 58.23 117 TRP B N 1
ATOM 3630 C CA . TRP B 1 138 ? -21.954 51.322 -7.671 1.00 58.78 117 TRP B CA 1
ATOM 3631 C C . TRP B 1 138 ? -23.453 51.320 -8.013 1.00 57.96 117 TRP B C 1
ATOM 3632 O O . TRP B 1 138 ? -24.309 51.196 -7.139 1.00 58.47 117 TRP B O 1
ATOM 3643 N N . TRP B 1 139 ? -23.744 51.474 -9.296 1.00 53.06 118 TRP B N 1
ATOM 3644 C CA . TRP B 1 139 ? -25.073 51.464 -9.832 1.00 50.71 118 TRP B CA 1
ATOM 3645 C C . TRP B 1 139 ? -25.123 50.174 -10.645 1.00 48.92 118 TRP B C 1
ATOM 3646 O O . TRP B 1 139 ? -24.497 50.068 -11.704 1.00 48.80 118 TRP B O 1
ATOM 3657 N N . GLU B 1 140 ? -25.872 49.202 -10.143 1.00 49.93 119 GLU B N 1
ATOM 3658 C CA . GLU B 1 140 ? -25.889 47.834 -10.680 1.00 53.71 119 GLU B CA 1
ATOM 3659 C C . GLU B 1 140 ? -26.362 47.780 -12.135 1.00 49.27 119 GLU B C 1
ATOM 3660 O O . GLU B 1 140 ? -25.762 47.093 -12.960 1.00 47.49 119 GLU B O 1
ATOM 3666 N N . GLU B 1 141 ? -27.411 48.525 -12.460 1.00 47.04 120 GLU B N 1
ATOM 3667 C CA . GLU B 1 141 ? -27.862 48.578 -13.835 1.00 48.80 120 GLU B CA 1
ATOM 3668 C C . GLU B 1 141 ? -26.740 49.110 -14.746 1.00 48.07 120 GLU B C 1
ATOM 3669 O O . GLU B 1 141 ? -26.559 48.587 -15.838 1.00 46.82 120 GLU B O 1
ATOM 3675 N N . GLU B 1 142 ? -25.977 50.110 -14.281 1.00 45.68 121 GLU B N 1
ATOM 3676 C CA . GLU B 1 142 ? -24.890 50.665 -15.086 1.00 45.11 121 GLU B CA 1
ATOM 3677 C C . GLU B 1 142 ? -23.789 49.631 -15.293 1.00 44.15 121 GLU B C 1
ATOM 3678 O O . GLU B 1 142 ? -23.286 49.456 -16.408 1.00 42.53 121 GLU B O 1
ATOM 3684 N N . ALA B 1 143 ? -23.421 48.950 -14.216 1.00 43.86 122 ALA B N 1
ATOM 3685 C CA . ALA B 1 143 ? -22.414 47.884 -14.306 1.00 48.76 122 ALA B CA 1
ATOM 3686 C C . ALA B 1 143 ? -22.788 46.825 -15.333 1.00 49.91 122 ALA B C 1
ATOM 3687 O O . ALA B 1 143 ? -21.929 46.390 -16.091 1.00 50.30 122 ALA B O 1
ATOM 3689 N N . LYS B 1 144 ? -24.060 46.439 -15.365 1.00 49.59 123 LYS B N 1
ATOM 3690 C CA . LYS B 1 144 ? -24.510 45.369 -16.225 1.00 51.43 123 LYS B CA 1
ATOM 3691 C C . LYS B 1 144 ? -24.483 45.837 -17.649 1.00 52.80 123 LYS B C 1
ATOM 3692 O O . LYS B 1 144 ? -24.070 45.090 -18.547 1.00 55.17 123 LYS B O 1
ATOM 3698 N N . GLN B 1 145 ? -24.952 47.066 -17.865 1.00 47.37 124 GLN B N 1
ATOM 3699 C CA . GLN B 1 145 ? -24.957 47.635 -19.195 1.00 44.28 124 GLN B CA 1
ATOM 3700 C C . GLN B 1 145 ? -23.550 47.902 -19.743 1.00 42.21 124 GLN B C 1
ATOM 3701 O O . GLN B 1 145 ? -23.369 47.881 -20.964 1.00 43.64 124 GLN B O 1
ATOM 3707 N N . TYR B 1 146 ? -22.566 48.128 -18.869 1.00 38.99 125 TYR B N 1
ATOM 3708 C CA . TYR B 1 146 ? -21.248 48.678 -19.299 1.00 38.96 125 TYR B CA 1
ATOM 3709 C C . TYR B 1 146 ? -20.023 47.828 -18.911 1.00 39.44 125 TYR B C 1
ATOM 3710 O O . TYR B 1 146 ? -18.891 48.253 -19.073 1.00 39.44 125 TYR B O 1
ATOM 3719 N N . GLY B 1 147 ? -20.242 46.604 -18.450 1.00 42.56 126 GLY B N 1
ATOM 3720 C CA . GLY B 1 147 ? -19.126 45.690 -18.197 1.00 42.67 126 GLY B CA 1
ATOM 3721 C C . GLY B 1 147 ? -18.336 46.060 -16.967 1.00 46.60 126 GLY B C 1
ATOM 3722 O O . GLY B 1 147 ? -17.146 45.757 -16.865 1.00 48.54 126 GLY B O 1
ATOM 3723 N N . GLY B 1 148 ? -18.998 46.711 -16.018 1.00 47.77 127 GLY B N 1
ATOM 3724 C CA . GLY B 1 148 ? -18.368 47.069 -14.768 1.00 49.96 127 GLY B CA 1
ATOM 3725 C C . GLY B 1 148 ? -18.206 45.789 -13.992 1.00 57.78 127 GLY B C 1
ATOM 3726 O O . GLY B 1 148 ? -19.102 44.952 -14.002 1.00 57.29 127 GLY B O 1
ATOM 3727 N N . VAL B 1 149 ? -17.062 45.628 -13.331 1.00 66.22 128 VAL B N 1
ATOM 3728 C CA . VAL B 1 149 ? -16.749 44.383 -12.630 1.00 73.61 128 VAL B CA 1
ATOM 3729 C C . VAL B 1 149 ? -17.373 44.433 -11.235 1.00 76.72 128 VAL B C 1
ATOM 3730 O O . VAL B 1 149 ? -17.087 45.340 -10.450 1.00 62.31 128 VAL B O 1
ATOM 3734 N N . PHE B 1 150 ? -18.254 43.471 -10.955 1.00 90.24 129 PHE B N 1
ATOM 3735 C CA . PHE B 1 150 ? -18.940 43.395 -9.663 1.00 96.12 129 PHE B CA 1
ATOM 3736 C C . PHE B 1 150 ? -17.970 42.954 -8.572 1.00 91.87 129 PHE B C 1
ATOM 3737 O O . PHE B 1 150 ? -17.105 42.105 -8.799 1.00 88.32 129 PHE B O 1
ATOM 3739 N N . THR B 1 151 ? -18.105 43.567 -7.402 1.00 84.73 130 THR B N 1
ATOM 3740 C CA . THR B 1 151 ? -17.415 43.119 -6.205 1.00 86.00 130 THR B CA 1
ATOM 3741 C C . THR B 1 151 ? -18.438 43.050 -5.077 1.00 83.43 130 THR B C 1
ATOM 3742 O O . THR B 1 151 ? -19.350 43.886 -5.004 1.00 71.89 130 THR B O 1
ATOM 3746 N N . ALA B 1 152 ? -18.273 42.051 -4.207 1.00 83.39 131 ALA B N 1
ATOM 3747 C CA . ALA B 1 152 ? -19.030 41.956 -2.955 1.00 86.92 131 ALA B CA 1
ATOM 3748 C C . ALA B 1 152 ? -18.973 43.286 -2.172 1.00 88.01 131 ALA B C 1
ATOM 3749 O O . ALA B 1 152 ? -17.900 43.895 -2.036 1.00 82.26 131 ALA B O 1
ATOM 3751 N N . HIS B 1 153 ? -20.134 43.725 -1.679 1.00 88.22 132 HIS B N 1
ATOM 3752 C CA A HIS B 1 153 ? -20.264 44.951 -0.877 0.50 90.34 132 HIS B CA 1
ATOM 3753 C CA B HIS B 1 153 ? -20.236 44.971 -0.927 0.50 86.42 132 HIS B CA 1
ATOM 3754 C C . HIS B 1 153 ? -19.067 45.140 0.056 1.00 92.39 132 HIS B C 1
ATOM 3755 O O . HIS B 1 153 ? -18.550 46.250 0.215 1.00 101.21 132 HIS B O 1
ATOM 3768 N N . ASP B 1 154 ? -18.631 44.048 0.685 1.00 98.69 133 ASP B N 1
ATOM 3769 C CA . ASP B 1 154 ? -17.519 44.096 1.640 1.00 98.16 133 ASP B CA 1
ATOM 3770 C C . ASP B 1 154 ? -16.147 44.333 0.984 1.00 93.38 133 ASP B C 1
ATOM 3771 O O . ASP B 1 154 ? -15.324 45.083 1.511 1.00 105.14 133 ASP B O 1
ATOM 3776 N N . GLU B 1 155 ? -15.910 43.718 -0.171 1.00 83.00 134 GLU B N 1
ATOM 3777 C CA . GLU B 1 155 ? -14.611 43.810 -0.840 1.00 77.67 134 GLU B CA 1
ATOM 3778 C C . GLU B 1 155 ? -14.546 44.936 -1.893 1.00 72.46 134 GLU B C 1
ATOM 3779 O O . GLU B 1 155 ? -13.566 45.062 -2.635 1.00 62.21 134 GLU B O 1
ATOM 3782 N N . ARG B 1 156 ? -15.586 45.756 -1.956 1.00 64.13 135 ARG B N 1
ATOM 3783 C CA . ARG B 1 156 ? -15.604 46.879 -2.857 1.00 61.58 135 ARG B CA 1
ATOM 3784 C C . ARG B 1 156 ? -14.502 47.871 -2.536 1.00 57.22 135 ARG B C 1
ATOM 3785 O O . ARG B 1 156 ? -13.854 48.414 -3.440 1.00 52.27 135 ARG B O 1
ATOM 3793 N N . TYR B 1 157 ? -14.304 48.116 -1.245 1.00 52.66 136 TYR B N 1
ATOM 3794 C CA . TYR B 1 157 ? -13.267 49.009 -0.793 1.00 52.08 136 TYR B CA 1
ATOM 3795 C C . TYR B 1 157 ? -11.887 48.350 -0.773 1.00 52.52 136 TYR B C 1
ATOM 3796 O O . TYR B 1 157 ? -10.869 49.053 -0.841 1.00 54.06 136 TYR B O 1
ATOM 3805 N N . ASP B 1 158 ? -11.832 47.023 -0.736 1.00 50.51 137 ASP B N 1
ATOM 3806 C CA . ASP B 1 158 ? -10.552 46.339 -0.927 1.00 51.93 137 ASP B CA 1
ATOM 3807 C C . ASP B 1 158 ? -10.038 46.617 -2.344 1.00 47.49 137 ASP B C 1
ATOM 3808 O O . ASP B 1 158 ? -8.847 46.856 -2.520 1.00 43.44 137 ASP B O 1
ATOM 3813 N N . ARG B 1 159 ? -10.931 46.558 -3.334 1.00 44.18 138 ARG B N 1
ATOM 3814 C CA . ARG B 1 159 ? -10.574 46.862 -4.722 1.00 44.57 138 ARG B CA 1
ATOM 3815 C C . ARG B 1 159 ? -10.077 48.290 -4.871 1.00 42.46 138 ARG B C 1
ATOM 3816 O O . ARG B 1 159 ? -9.075 48.518 -5.526 1.00 42.16 138 ARG B O 1
ATOM 3824 N N . THR B 1 160 ? -10.777 49.238 -4.251 1.00 41.48 139 THR B N 1
ATOM 3825 C CA . THR B 1 160 ? -10.384 50.640 -4.266 1.00 39.74 139 THR B CA 1
ATOM 3826 C C . THR B 1 160 ? -9.010 50.881 -3.660 1.00 39.13 139 THR B C 1
ATOM 3827 O O . THR B 1 160 ? -8.211 51.652 -4.199 1.00 38.22 139 THR B O 1
ATOM 3831 N N . GLU B 1 161 ? -8.723 50.202 -2.573 1.00 40.12 140 GLU B N 1
ATOM 3832 C CA . GLU B 1 161 ? -7.426 50.306 -1.904 1.00 41.70 140 GLU B CA 1
ATOM 3833 C C . GLU B 1 161 ? -6.303 49.854 -2.811 1.00 39.81 140 GLU B C 1
ATOM 3834 O O . GLU B 1 161 ? -5.276 50.526 -2.928 1.00 39.01 140 GLU B O 1
ATOM 3840 N N . GLU B 1 162 ? -6.482 48.702 -3.437 1.00 39.37 141 GLU B N 1
ATOM 3841 C CA . GLU B 1 162 ? -5.507 48.222 -4.416 1.00 39.93 141 GLU B CA 1
ATOM 3842 C C . GLU B 1 162 ? -5.422 49.202 -5.621 1.00 38.23 141 GLU B C 1
ATOM 3843 O O . GLU B 1 162 ? -4.329 49.575 -6.048 1.00 37.31 141 GLU B O 1
ATOM 3849 N N . PHE B 1 163 ? -6.576 49.639 -6.133 1.00 35.72 142 PHE B N 1
ATOM 3850 C CA . PHE B 1 163 ? -6.607 50.592 -7.213 1.00 35.55 142 PHE B CA 1
ATOM 3851 C C . PHE B 1 163 ? -5.774 51.835 -6.917 1.00 35.05 142 PHE B C 1
ATOM 3852 O O . PHE B 1 163 ? -4.897 52.172 -7.687 1.00 36.73 142 PHE B O 1
ATOM 3860 N N . VAL B 1 164 ? -6.003 52.499 -5.796 1.00 36.22 143 VAL B N 1
ATOM 3861 C CA . VAL B 1 164 ? -5.250 53.735 -5.498 1.00 35.64 143 VAL B CA 1
ATOM 3862 C C . VAL B 1 164 ? -3.785 53.502 -5.138 1.00 36.46 143 VAL B C 1
ATOM 3863 O O . VAL B 1 164 ? -2.934 54.336 -5.454 1.00 36.62 143 VAL B O 1
ATOM 3867 N N . THR B 1 165 ? -3.472 52.355 -4.534 1.00 36.56 144 THR B N 1
ATOM 3868 C CA . THR B 1 165 ? -2.079 52.017 -4.272 1.00 36.63 144 THR B CA 1
ATOM 3869 C C . THR B 1 165 ? -1.316 51.908 -5.579 1.00 36.49 144 THR B C 1
ATOM 3870 O O . THR B 1 165 ? -0.212 52.391 -5.670 1.00 40.12 144 THR B O 1
ATOM 3874 N N . ILE B 1 166 ? -1.917 51.319 -6.600 1.00 35.64 145 ILE B N 1
ATOM 3875 C CA . ILE B 1 166 ? -1.287 51.227 -7.931 1.00 35.12 145 ILE B CA 1
ATOM 3876 C C . ILE B 1 166 ? -1.120 52.613 -8.600 1.00 35.49 145 ILE B C 1
ATOM 3877 O O . ILE B 1 166 ? -0.035 52.961 -9.093 1.00 33.97 145 ILE B O 1
ATOM 3882 N N . LEU B 1 167 ? -2.161 53.428 -8.574 1.00 33.78 146 LEU B N 1
ATOM 3883 C CA . LEU B 1 167 ? -2.006 54.778 -9.071 1.00 34.63 146 LEU B CA 1
ATOM 3884 C C . LEU B 1 167 ? -0.772 55.511 -8.476 1.00 36.15 146 LEU B C 1
ATOM 3885 O O . LEU B 1 167 ? 0.068 56.064 -9.207 1.00 33.65 146 LEU B O 1
ATOM 3890 N N . LYS B 1 168 ? -0.718 55.565 -7.150 1.00 36.88 147 LYS B N 1
ATOM 3891 C CA . LYS B 1 168 ? 0.318 56.329 -6.450 1.00 38.17 147 LYS B CA 1
ATOM 3892 C C . LYS B 1 168 ? 1.702 55.731 -6.666 1.00 36.95 147 LYS B C 1
ATOM 3893 O O . LYS B 1 168 ? 2.699 56.461 -6.780 1.00 34.16 147 LYS B O 1
ATOM 3899 N N . GLY B 1 169 ? 1.759 54.401 -6.706 1.00 34.33 148 GLY B N 1
ATOM 3900 C CA . GLY B 1 169 ? 2.975 53.723 -7.037 1.00 34.88 148 GLY B CA 1
ATOM 3901 C C . GLY B 1 169 ? 3.516 54.065 -8.414 1.00 35.93 148 GLY B C 1
ATOM 3902 O O . GLY B 1 169 ? 4.708 54.284 -8.560 1.00 38.71 148 GLY B O 1
ATOM 3903 N N . LEU B 1 170 ? 2.652 54.103 -9.431 1.00 36.02 149 LEU B N 1
ATOM 3904 C CA . LEU B 1 170 ? 3.085 54.350 -10.802 1.00 34.60 149 LEU B CA 1
ATOM 3905 C C . LEU B 1 170 ? 3.490 55.796 -11.018 1.00 33.34 149 LEU B C 1
ATOM 3906 O O . LEU B 1 170 ? 4.360 56.092 -11.799 1.00 34.65 149 LEU B O 1
ATOM 3911 N N . TRP B 1 171 ? 2.849 56.701 -10.325 1.00 33.86 150 TRP B N 1
ATOM 3912 C CA . TRP B 1 171 ? 3.216 58.095 -10.376 1.00 34.71 150 TRP B CA 1
ATOM 3913 C C . TRP B 1 171 ? 4.523 58.408 -9.665 1.00 37.50 150 TRP B C 1
ATOM 3914 O O . TRP B 1 171 ? 5.160 59.418 -10.017 1.00 36.95 150 TRP B O 1
ATOM 3925 N N . LYS B 1 172 ? 4.893 57.584 -8.661 1.00 40.40 151 LYS B N 1
ATOM 3926 C CA . LYS B 1 172 ? 6.073 57.836 -7.818 1.00 42.63 151 LYS B CA 1
ATOM 3927 C C . LYS B 1 172 ? 7.355 57.111 -8.259 1.00 43.06 151 LYS B C 1
ATOM 3928 O O . LYS B 1 172 ? 8.398 57.711 -8.324 1.00 42.53 151 LYS B O 1
ATOM 3934 N N . GLU B 1 173 ? 7.277 55.828 -8.565 1.00 42.79 152 GLU B N 1
ATOM 3935 C CA . GLU B 1 173 ? 8.470 55.011 -8.751 1.00 44.78 152 GLU B CA 1
ATOM 3936 C C . GLU B 1 173 ? 8.801 54.819 -10.234 1.00 48.14 152 GLU B C 1
ATOM 3937 O O . GLU B 1 173 ? 7.905 54.747 -11.070 1.00 42.21 152 GLU B O 1
ATOM 3943 N N . GLU B 1 174 ? 10.098 54.730 -10.522 1.00 47.03 153 GLU B N 1
ATOM 3944 C CA . GLU B 1 174 ? 10.630 54.434 -11.838 1.00 48.39 153 GLU B CA 1
ATOM 3945 C C . GLU B 1 174 ? 10.119 53.093 -12.392 1.00 47.22 153 GLU B C 1
ATOM 3946 O O . GLU B 1 174 ? 9.864 52.930 -13.608 1.00 42.93 153 GLU B O 1
ATOM 3952 N N . GLU B 1 175 ? 9.990 52.126 -11.494 1.00 47.70 154 GLU B N 1
ATOM 3953 C CA . GLU B 1 175 ? 9.652 50.767 -11.868 1.00 49.66 154 GLU B CA 1
ATOM 3954 C C . GLU B 1 175 ? 8.819 50.185 -10.740 1.00 49.30 154 GLU B C 1
ATOM 3955 O O . GLU B 1 175 ? 9.301 50.088 -9.641 1.00 50.67 154 GLU B O 1
ATOM 3961 N N . PHE B 1 176 ? 7.569 49.821 -10.990 1.00 46.65 155 PHE B N 1
ATOM 3962 C CA . PHE B 1 176 ? 6.671 49.466 -9.892 1.00 45.30 155 PHE B CA 1
ATOM 3963 C C . PHE B 1 176 ? 6.086 48.093 -10.077 1.00 46.10 155 PHE B C 1
ATOM 3964 O O . PHE B 1 176 ? 5.616 47.769 -11.169 1.00 44.79 155 PHE B O 1
ATOM 3972 N N . SER B 1 177 ? 6.086 47.295 -9.011 1.00 45.05 156 SER B N 1
ATOM 3973 C CA . SER B 1 177 ? 5.480 45.973 -9.059 1.00 47.70 156 SER B CA 1
ATOM 3974 C C . SER B 1 177 ? 4.427 45.821 -7.983 1.00 48.90 156 SER B C 1
ATOM 3975 O O . SER B 1 177 ? 4.541 46.380 -6.868 1.00 48.38 156 SER B O 1
ATOM 3978 N N . TYR B 1 178 ? 3.401 45.043 -8.313 1.00 49.60 157 TYR B N 1
ATOM 3979 C CA . TYR B 1 178 ? 2.292 44.853 -7.393 1.00 51.56 157 TYR B CA 1
ATOM 3980 C C . TYR B 1 178 ? 1.607 43.513 -7.602 1.00 52.24 157 TYR B C 1
ATOM 3981 O O . TYR B 1 178 ? 1.368 43.099 -8.726 1.00 55.88 157 TYR B O 1
ATOM 3990 N N . LYS B 1 179 ? 1.289 42.842 -6.508 1.00 56.29 158 LYS B N 1
ATOM 3991 C CA . LYS B 1 179 ? 0.495 41.625 -6.549 1.00 62.25 158 LYS B CA 1
ATOM 3992 C C . LYS B 1 179 ? -0.545 41.769 -5.463 1.00 59.85 158 LYS B C 1
ATOM 3993 O O . LYS B 1 179 ? -0.212 42.002 -4.306 1.00 56.71 158 LYS B O 1
ATOM 3999 N N . GLY B 1 180 ? -1.808 41.651 -5.827 1.00 57.50 159 GLY B N 1
ATOM 4000 C CA . GLY B 1 180 ? -2.862 41.679 -4.827 1.00 56.93 159 GLY B CA 1
ATOM 4001 C C . GLY B 1 180 ? -4.018 40.808 -5.235 1.00 55.90 159 GLY B C 1
ATOM 4002 O O . GLY B 1 180 ? -3.923 40.026 -6.174 1.00 57.96 159 GLY B O 1
ATOM 4003 N N . ASN B 1 181 ? -5.133 40.970 -4.544 1.00 55.14 160 ASN B N 1
ATOM 4004 C CA . ASN B 1 181 ? -6.308 40.164 -4.825 1.00 55.70 160 ASN B CA 1
ATOM 4005 C C . ASN B 1 181 ? -7.019 40.503 -6.126 1.00 52.93 160 ASN B C 1
ATOM 4006 O O . ASN B 1 181 ? -7.734 39.676 -6.665 1.00 51.06 160 ASN B O 1
ATOM 4011 N N . PHE B 1 182 ? -6.797 41.708 -6.649 1.00 50.45 161 PHE B N 1
ATOM 4012 C CA . PHE B 1 182 ? -7.539 42.174 -7.811 1.00 48.52 161 PHE B CA 1
ATOM 4013 C C . PHE B 1 182 ? -6.698 42.493 -9.036 1.00 47.20 161 PHE B C 1
ATOM 4014 O O . PHE B 1 182 ? -7.210 42.517 -10.150 1.00 4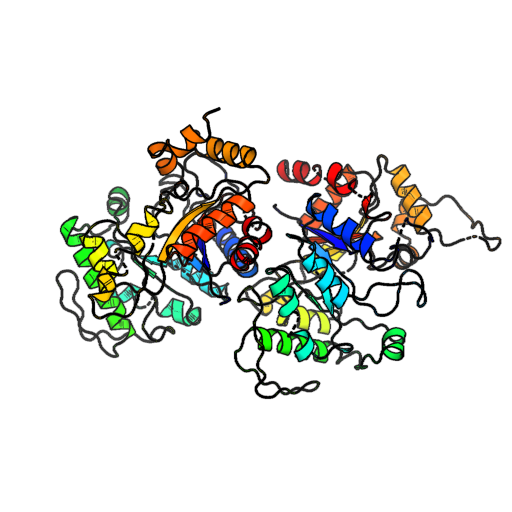5.39 161 PHE B O 1
ATOM 4022 N N . TYR B 1 183 ? -5.421 42.777 -8.815 1.00 47.78 162 TYR B N 1
ATOM 4023 C CA . TYR B 1 183 ? -4.529 43.264 -9.862 1.00 47.03 162 TYR B CA 1
ATOM 4024 C C . TYR B 1 183 ? -3.134 42.736 -9.584 1.00 50.87 162 TYR B C 1
ATOM 4025 O O . TYR B 1 183 ? -2.761 42.490 -8.415 1.00 51.67 162 TYR B O 1
ATOM 4034 N N . GLU B 1 184 ? -2.365 42.586 -10.654 1.00 51.15 163 GLU B N 1
ATOM 4035 C CA . GLU B 1 184 ? -0.975 42.180 -10.545 1.00 53.91 163 GLU B CA 1
ATOM 4036 C C . GLU B 1 184 ? -0.229 42.870 -11.671 1.00 50.81 163 GLU B C 1
ATOM 4037 O O . GLU B 1 184 ? -0.669 42.810 -12.805 1.00 49.00 163 GLU B O 1
ATOM 4043 N N . LEU B 1 185 ? 0.880 43.522 -11.336 1.00 49.91 164 LEU B N 1
ATOM 4044 C CA . LEU B 1 185 ? 1.713 44.233 -12.294 1.00 51.67 164 LEU B CA 1
ATOM 4045 C C . LEU B 1 185 ? 3.183 43.902 -12.036 1.00 50.77 164 LEU B C 1
ATOM 4046 O O . LEU B 1 185 ? 3.605 43.809 -10.886 1.00 47.86 164 LEU B O 1
ATOM 4051 N N . HIS B 1 186 ? 3.954 43.783 -13.116 1.00 52.30 165 HIS B N 1
ATOM 4052 C CA . HIS B 1 186 ? 5.360 43.397 -13.052 1.00 55.73 165 HIS B CA 1
ATOM 4053 C C . HIS B 1 186 ? 6.273 44.479 -13.641 1.00 51.46 165 HIS B C 1
ATOM 4054 O O . HIS B 1 186 ? 6.250 44.726 -14.848 1.00 49.93 165 HIS B O 1
ATOM 4061 N N . HIS B 1 187 ? 7.081 45.112 -12.808 1.00 48.64 166 HIS B N 1
ATOM 4062 C CA . HIS B 1 187 ? 8.133 46.010 -13.287 1.00 50.32 166 HIS B CA 1
ATOM 4063 C C . HIS B 1 187 ? 7.575 47.083 -14.244 1.00 47.10 166 HIS B C 1
ATOM 4064 O O . HIS B 1 187 ? 8.111 47.330 -15.328 1.00 43.06 166 HIS B O 1
ATOM 4071 N N . THR B 1 188 ? 6.501 47.726 -13.813 1.00 42.47 167 THR B N 1
ATOM 4072 C CA . THR B 1 188 ? 5.785 48.646 -14.662 1.00 40.45 167 THR B CA 1
ATOM 4073 C C . THR B 1 188 ? 6.484 49.991 -14.708 1.00 39.79 167 THR B C 1
ATOM 4074 O O . THR B 1 188 ? 6.847 50.551 -13.678 1.00 39.66 167 THR B O 1
ATOM 4078 N N . HIS B 1 189 ? 6.697 50.491 -15.921 1.00 38.66 168 HIS B N 1
ATOM 4079 C CA . HIS B 1 189 ? 7.174 51.856 -16.113 1.00 39.05 168 HIS B CA 1
ATOM 4080 C C . HIS B 1 189 ? 6.057 52.772 -16.582 1.00 37.61 168 HIS B C 1
ATOM 4081 O O . HIS B 1 189 ? 5.166 52.358 -17.352 1.00 38.82 168 HIS B O 1
ATOM 4088 N N . LEU B 1 190 ? 6.165 54.038 -16.204 1.00 36.61 169 LEU B N 1
ATOM 4089 C CA . LEU B 1 190 ? 5.248 55.068 -16.657 1.00 35.21 169 LEU B CA 1
ATOM 4090 C C . LEU B 1 190 ? 5.972 56.395 -16.760 1.00 34.97 169 LEU B C 1
ATOM 4091 O O . LEU B 1 190 ? 6.476 56.910 -15.749 1.00 34.23 169 LEU B O 1
ATOM 4096 N N . SER B 1 191 ? 5.946 56.994 -17.952 1.00 34.47 170 SER B N 1
ATOM 4097 C CA . SER B 1 191 ? 6.569 58.276 -18.155 1.00 34.35 170 SER B CA 1
ATOM 4098 C C . SER B 1 191 ? 5.825 59.100 -19.201 1.00 33.84 170 SER B C 1
ATOM 4099 O O . SER B 1 191 ? 5.402 58.570 -20.206 1.00 33.26 170 SER B O 1
ATOM 4102 N N . PRO B 1 192 ? 5.691 60.411 -18.968 1.00 33.04 171 PRO B N 1
ATOM 4103 C CA . PRO B 1 192 ? 6.171 61.168 -17.782 1.00 32.52 171 PRO B CA 1
ATOM 4104 C C . PRO B 1 192 ? 5.294 60.980 -16.581 1.00 32.32 171 PRO B C 1
ATOM 4105 O O . PRO B 1 192 ? 4.162 60.536 -16.722 1.00 33.38 171 PRO B O 1
ATOM 4109 N N . LYS B 1 193 ? 5.822 61.274 -15.395 1.00 31.97 172 LYS B N 1
ATOM 4110 C CA . LYS B 1 193 ? 5.036 61.306 -14.188 1.00 32.06 172 LYS B CA 1
ATOM 4111 C C . LYS B 1 193 ? 4.189 62.560 -14.188 1.00 30.12 172 LYS B C 1
ATOM 4112 O O . LYS B 1 193 ? 4.298 63.407 -15.080 1.00 32.28 172 LYS B O 1
ATOM 4118 N N . PRO B 1 194 ? 3.315 62.700 -13.204 1.00 29.91 173 PRO B N 1
ATOM 4119 C CA . PRO B 1 194 ? 2.556 63.947 -13.063 1.00 30.39 173 PRO B CA 1
ATOM 4120 C C . PRO B 1 194 ? 3.447 65.181 -12.886 1.00 32.50 173 PRO B C 1
ATOM 4121 O O . PRO B 1 194 ? 4.644 65.053 -12.697 1.00 31.79 173 PRO B O 1
ATOM 4125 N N . VAL B 1 195 ? 2.874 66.375 -13.024 1.00 36.25 174 VAL B N 1
ATOM 4126 C CA . VAL B 1 195 ? 3.658 67.596 -13.015 1.00 37.84 174 VAL B CA 1
ATOM 4127 C C . VAL B 1 195 ? 4.364 67.795 -11.650 1.00 45.01 174 VAL B C 1
ATOM 4128 O O . VAL B 1 195 ? 5.578 67.974 -11.607 1.00 43.10 174 VAL B O 1
ATOM 4132 N N . GLN B 1 196 ? 3.611 67.729 -10.554 1.00 45.78 175 GLN B N 1
ATOM 4133 C CA . GLN B 1 196 ? 4.172 67.886 -9.209 1.00 47.60 175 GLN B CA 1
ATOM 4134 C C . GLN B 1 196 ? 4.556 66.548 -8.577 1.00 49.88 175 GLN B C 1
ATOM 4135 O O . GLN B 1 196 ? 3.831 65.546 -8.705 1.00 44.78 175 GLN B O 1
ATOM 4141 N N . LYS B 1 197 ? 5.679 66.564 -7.855 1.00 53.95 176 LYS B N 1
ATOM 4142 C CA . LYS B 1 197 ? 6.293 65.346 -7.298 1.00 56.85 176 LYS B CA 1
ATOM 4143 C C . LYS B 1 197 ? 5.372 64.577 -6.358 1.00 49.83 176 LYS B C 1
ATOM 4144 O O . LYS B 1 197 ? 5.440 63.352 -6.310 1.00 54.35 176 LYS B O 1
ATOM 4146 N N . GLN B 1 198 ? 4.498 65.260 -5.629 1.00 48.98 177 GLN B N 1
ATOM 4147 C CA . GLN B 1 198 ? 3.569 64.541 -4.726 1.00 55.86 177 GLN B CA 1
ATOM 4148 C C . GLN B 1 198 ? 2.580 63.634 -5.467 1.00 55.56 177 GLN B C 1
ATOM 4149 O O . GLN B 1 198 ? 2.013 62.729 -4.877 1.00 48.83 177 GLN B O 1
ATOM 4155 N N . GLY B 1 199 ? 2.341 63.927 -6.748 1.00 51.43 178 GLY B N 1
ATOM 4156 C CA . GLY B 1 199 ? 1.478 63.098 -7.585 1.00 46.99 178 GLY B CA 1
ATOM 4157 C C . GLY B 1 199 ? 0.202 63.848 -7.899 1.00 42.06 178 GLY B C 1
ATOM 4158 O O . GLY B 1 199 ? 0.218 65.053 -8.230 1.00 43.07 178 GLY B O 1
ATOM 4159 N N . ILE B 1 200 ? -0.911 63.149 -7.786 1.00 35.95 179 ILE B N 1
ATOM 4160 C CA . ILE B 1 200 ? -2.191 63.706 -8.215 1.00 32.90 179 ILE B CA 1
ATOM 4161 C C . ILE B 1 200 ? -3.086 63.553 -7.008 1.00 31.42 179 ILE B C 1
ATOM 4162 O O . ILE B 1 200 ? -3.184 62.483 -6.427 1.00 31.61 179 ILE B O 1
ATOM 4167 N N . LYS B 1 201 ? -3.690 64.650 -6.606 1.00 29.52 180 LYS B N 1
ATOM 4168 C CA . LYS B 1 201 ? -4.518 64.668 -5.445 1.00 29.94 180 LYS B CA 1
ATOM 4169 C C . LYS B 1 201 ? -5.698 63.727 -5.611 1.00 30.33 180 LYS B C 1
ATOM 4170 O O . LYS B 1 201 ? -6.418 63.795 -6.616 1.00 30.29 180 LYS B O 1
ATOM 4176 N N . LEU B 1 202 ? -5.908 62.881 -4.606 1.00 30.52 181 LEU B N 1
ATOM 4177 C CA . LEU B 1 202 ? -7.038 61.936 -4.570 1.00 32.34 181 LEU B CA 1
ATOM 4178 C C . LEU B 1 202 ? -8.063 62.333 -3.509 1.00 32.96 181 LEU B C 1
ATOM 4179 O O . LEU B 1 202 ? -7.795 62.251 -2.336 1.00 31.60 181 LEU B O 1
ATOM 4184 N N . TYR B 1 203 ? -9.225 62.783 -3.963 1.00 34.99 182 TYR B N 1
ATOM 4185 C CA . TYR B 1 203 ? -10.377 62.993 -3.125 1.00 35.78 182 TYR B CA 1
ATOM 4186 C C . TYR B 1 203 ? -11.137 61.677 -3.102 1.00 37.33 182 TYR B C 1
ATOM 4187 O O . TYR B 1 203 ? -11.082 60.889 -4.050 1.00 36.54 182 TYR B O 1
ATOM 4196 N N . ALA B 1 204 ? -11.887 61.447 -2.034 1.00 41.10 183 ALA B N 1
ATOM 4197 C CA . ALA B 1 204 ? -12.694 60.234 -1.944 1.00 42.12 183 ALA B CA 1
ATOM 4198 C C . ALA B 1 204 ? -13.858 60.480 -1.027 1.00 44.32 183 ALA B C 1
ATOM 4199 O O . ALA B 1 204 ? -13.776 61.294 -0.105 1.00 43.72 183 ALA B O 1
ATOM 4201 N N . GLY B 1 205 ? -14.947 59.768 -1.304 1.00 45.51 184 GLY B N 1
ATOM 4202 C CA . GLY B 1 205 ? -16.153 59.824 -0.521 1.00 45.17 184 GLY B CA 1
ATOM 4203 C C . GLY B 1 205 ? -16.513 58.438 -0.065 1.00 48.71 184 GLY B C 1
ATOM 4204 O O . GLY B 1 205 ? -15.972 57.448 -0.563 1.00 51.77 184 GLY B O 1
ATOM 4205 N N . GLY B 1 206 ? -17.457 58.379 0.868 1.00 49.66 185 GLY B N 1
ATOM 4206 C CA . GLY B 1 206 ? -17.909 57.129 1.430 1.00 52.51 185 GLY B CA 1
ATOM 4207 C C . GLY B 1 206 ? -18.330 57.306 2.872 1.00 53.66 185 GLY B C 1
ATOM 4208 O O . GLY B 1 206 ? -17.680 58.040 3.622 1.00 54.92 185 GLY B O 1
ATOM 4209 N N . GLU B 1 207 ? -19.405 56.620 3.260 1.00 58.69 186 GLU B N 1
ATOM 4210 C CA . GLU B 1 207 ? -19.938 56.688 4.625 1.00 63.43 186 GLU B CA 1
ATOM 4211 C C . GLU B 1 207 ? -19.692 55.428 5.488 1.00 60.02 186 GLU B C 1
ATOM 4212 O O . GLU B 1 207 ? -19.771 55.495 6.711 1.00 58.36 186 GLU B O 1
ATOM 4218 N N . SER B 1 208 ? -19.413 54.282 4.875 1.00 56.82 187 SER B N 1
ATOM 4219 C CA . SER B 1 208 ? -19.268 53.042 5.648 1.00 58.38 187 SER B CA 1
ATOM 4220 C C . SER B 1 208 ? -17.944 53.020 6.409 1.00 57.17 187 SER B C 1
ATOM 4221 O O . SER B 1 208 ? -16.987 53.644 5.979 1.00 57.90 187 SER B O 1
ATOM 4224 N N . LYS B 1 209 ? -17.903 52.304 7.534 1.00 58.11 188 LYS B N 1
ATOM 4225 C CA . LYS B 1 209 ? -16.705 52.214 8.357 1.00 58.84 188 LYS B CA 1
ATOM 4226 C C . LYS B 1 209 ? -15.525 51.797 7.498 1.00 59.28 188 LYS B C 1
ATOM 4227 O O . LYS B 1 209 ? -14.452 52.384 7.580 1.00 57.29 188 LYS B O 1
ATOM 4229 N N . ARG B 1 210 ? -15.741 50.783 6.665 1.00 62.82 189 ARG B N 1
ATOM 4230 C CA . ARG B 1 210 ? -14.697 50.267 5.777 1.00 61.90 189 ARG B CA 1
ATOM 4231 C C . ARG B 1 210 ? -14.286 51.317 4.743 1.00 56.54 189 ARG B C 1
ATOM 4232 O O . ARG B 1 210 ? -13.117 51.428 4.413 1.00 52.43 189 ARG B O 1
ATOM 4240 N N . GLY B 1 211 ? -15.246 52.078 4.232 1.00 54.16 190 GLY B N 1
ATOM 4241 C CA . GLY B 1 211 ? -14.941 53.161 3.310 1.00 52.18 190 GLY B CA 1
ATOM 4242 C C . GLY B 1 211 ? -14.059 54.223 3.944 1.00 51.23 190 GLY B C 1
ATOM 4243 O O . GLY B 1 211 ? -13.038 54.625 3.383 1.00 50.57 190 GLY B O 1
ATOM 4244 N N . LYS B 1 212 ? -14.454 54.663 5.128 1.00 51.39 191 LYS B N 1
ATOM 4245 C CA . LYS B 1 212 ? -13.753 55.713 5.840 1.00 50.69 191 LYS B CA 1
ATOM 4246 C C . LYS B 1 212 ? -12.304 55.339 6.098 1.00 48.55 191 LYS B C 1
ATOM 4247 O O . LYS B 1 212 ? -11.438 56.191 6.087 1.00 43.47 191 LYS B O 1
ATOM 4253 N N . GLU B 1 213 ? -12.057 54.063 6.367 1.00 53.58 192 GLU B N 1
ATOM 4254 C CA . GLU B 1 213 ? -10.711 53.563 6.658 1.00 56.18 192 GLU B CA 1
ATOM 4255 C C . GLU B 1 213 ? -9.830 53.699 5.430 1.00 55.64 192 GLU B C 1
ATOM 4256 O O . GLU B 1 213 ? -8.665 54.108 5.513 1.00 54.03 192 GLU B O 1
ATOM 4262 N N . VAL B 1 214 ? -10.398 53.391 4.267 1.00 54.93 193 VAL B N 1
ATOM 4263 C CA . VAL B 1 214 ? -9.638 53.455 3.040 1.00 52.06 193 VAL B CA 1
ATOM 4264 C C . VAL B 1 214 ? -9.294 54.906 2.709 1.00 48.19 193 VAL B C 1
ATOM 4265 O O . VAL B 1 214 ? -8.157 55.229 2.313 1.00 46.22 193 VAL B O 1
ATOM 4269 N N . ILE B 1 215 ? -10.275 55.780 2.886 1.00 44.50 194 ILE B N 1
ATOM 4270 C CA . ILE B 1 215 ? -10.076 57.184 2.615 1.00 43.27 194 ILE B CA 1
ATOM 4271 C C . ILE B 1 215 ? -8.923 57.738 3.474 1.00 42.94 194 ILE B C 1
ATOM 4272 O O . ILE B 1 215 ? -7.974 58.329 2.985 1.00 42.12 194 ILE B O 1
ATOM 4277 N N . VAL B 1 216 ? -9.011 57.479 4.764 1.00 40.22 195 VAL B N 1
ATOM 4278 C CA . VAL B 1 216 ? -8.075 57.981 5.741 1.00 40.05 195 VAL B CA 1
ATOM 4279 C C . VAL B 1 216 ? -6.677 57.407 5.580 1.00 38.95 195 VAL B C 1
ATOM 4280 O O . VAL B 1 216 ? -5.681 58.108 5.786 1.00 39.84 195 VAL B O 1
ATOM 4284 N N . ASN B 1 217 ? -6.589 56.162 5.143 1.00 38.86 196 ASN B N 1
ATOM 4285 C CA . ASN B 1 217 ? -5.282 55.523 4.966 1.00 40.56 196 ASN B CA 1
ATOM 4286 C C . ASN B 1 217 ? -4.661 55.691 3.586 1.00 42.23 196 ASN B C 1
ATOM 4287 O O . ASN B 1 217 ? -3.490 55.416 3.460 1.00 40.71 196 ASN B O 1
ATOM 4292 N N . HIS B 1 218 ? -5.443 56.060 2.561 1.00 44.53 197 HIS B N 1
ATOM 4293 C CA . HIS B 1 218 ? -4.963 56.012 1.159 1.00 45.94 197 HIS B CA 1
ATOM 4294 C C . HIS B 1 218 ? -5.297 57.224 0.281 1.00 46.07 197 HIS B C 1
ATOM 4295 O O . HIS B 1 218 ? -4.704 57.375 -0.781 1.00 52.82 197 HIS B O 1
ATOM 4302 N N . ALA B 1 219 ? -6.211 58.084 0.735 1.00 43.54 198 ALA B N 1
ATOM 4303 C CA . ALA B 1 219 ? -6.649 59.262 0.007 1.00 38.75 198 ALA B CA 1
ATOM 4304 C C . ALA B 1 219 ? -6.052 60.519 0.607 1.00 37.58 198 ALA B C 1
ATOM 4305 O O . ALA B 1 219 ? -5.494 60.497 1.694 1.00 41.54 198 ALA B O 1
ATOM 4307 N N . ASP B 1 220 ? -6.228 61.629 -0.087 1.00 36.25 199 ASP B N 1
ATOM 4308 C CA . ASP B 1 220 ? -5.714 62.915 0.325 1.00 36.23 199 ASP B CA 1
ATOM 4309 C C . ASP B 1 220 ? -6.782 63.870 0.816 1.00 35.21 199 ASP B C 1
ATOM 4310 O O . ASP B 1 220 ? -6.469 64.852 1.483 1.00 38.29 199 ASP B O 1
ATOM 4315 N N . ALA B 1 221 ? -8.043 63.624 0.473 1.00 33.34 200 ALA B N 1
ATOM 4316 C CA . ALA B 1 221 ? -9.100 64.590 0.765 1.00 32.86 200 ALA B CA 1
ATOM 4317 C C . ALA B 1 221 ? -10.441 63.875 0.820 1.00 33.62 200 ALA B C 1
ATOM 4318 O O . ALA B 1 221 ? -10.578 62.770 0.285 1.00 32.00 200 ALA B O 1
ATOM 4320 N N . TYR B 1 222 ? -11.409 64.494 1.495 1.00 35.82 201 TYR B N 1
ATOM 4321 C CA . TYR B 1 222 ? -12.720 63.896 1.730 1.00 37.08 201 TYR B CA 1
ATOM 4322 C C . TYR B 1 222 ? -13.851 64.735 1.151 1.00 36.00 201 TYR B C 1
ATOM 4323 O O . TYR B 1 222 ? -13.933 65.926 1.428 1.00 36.39 201 TYR B O 1
ATOM 4332 N N . VAL B 1 223 ? -14.734 64.113 0.383 1.00 34.91 202 VAL B N 1
ATOM 4333 C CA . VAL B 1 223 ? -15.902 64.802 -0.148 1.00 38.69 202 VAL B CA 1
ATOM 4334 C C . VAL B 1 223 ? -17.163 64.121 0.326 1.00 41.21 202 VAL B C 1
ATOM 4335 O O . VAL B 1 223 ? -17.183 62.913 0.515 1.00 42.26 202 VAL B O 1
ATOM 4347 N N . HIS B 1 225 ? -21.691 64.108 0.358 1.00 42.32 204 HIS B N 1
ATOM 4348 C CA . HIS B 1 225 ? -22.974 64.550 -0.168 1.00 43.60 204 HIS B CA 1
ATOM 4349 C C . HIS B 1 225 ? -23.590 65.558 0.790 1.00 40.61 204 HIS B C 1
ATOM 4350 O O . HIS B 1 225 ? -23.083 65.769 1.876 1.00 40.16 204 HIS B O 1
ATOM 4357 N N . GLY B 1 226 ? -24.689 66.189 0.389 1.00 40.25 205 GLY B N 1
ATOM 4358 C CA . GLY B 1 226 ? -25.308 67.230 1.203 1.00 39.29 205 GLY B CA 1
ATOM 4359 C C . GLY B 1 226 ? -25.642 66.804 2.629 1.00 41.12 205 GLY B C 1
ATOM 4360 O O . GLY B 1 226 ? -25.957 65.641 2.878 1.00 41.26 205 GLY B O 1
ATOM 4361 N N . GLY B 1 227 ? -25.552 67.752 3.560 1.00 40.50 206 GLY B N 1
ATOM 4362 C CA . GLY B 1 227 ? -25.975 67.570 4.944 1.00 41.35 206 GLY B CA 1
ATOM 4363 C C . GLY B 1 227 ? -26.267 68.914 5.613 1.00 42.14 206 GLY B C 1
ATOM 4364 O O . GLY B 1 227 ? -25.917 69.982 5.072 1.00 41.46 206 GLY B O 1
ATOM 4365 N N . THR B 1 228 ? -26.909 68.853 6.781 1.00 42.41 207 THR B N 1
ATOM 4366 C CA . THR B 1 228 ? -27.078 70.000 7.661 1.00 44.37 207 THR B CA 1
ATOM 4367 C C . THR B 1 228 ? -25.722 70.339 8.240 1.00 44.72 207 THR B C 1
ATOM 4368 O O . THR B 1 228 ? -24.835 69.484 8.258 1.00 41.15 207 THR B O 1
ATOM 4372 N N . VAL B 1 229 ? -25.581 71.580 8.709 1.00 46.03 208 VAL B N 1
ATOM 4373 C CA . VAL B 1 229 ? -24.377 72.019 9.361 1.00 49.97 208 VAL B CA 1
ATOM 4374 C C . VAL B 1 229 ? -24.004 71.040 10.474 1.00 51.27 208 VAL B C 1
ATOM 4375 O O . VAL B 1 229 ? -22.842 70.674 10.609 1.00 50.08 208 VAL B O 1
ATOM 4379 N N . GLU B 1 230 ? -24.985 70.600 11.253 1.00 55.19 209 GLU B N 1
ATOM 4380 C CA . GLU B 1 230 ? -24.722 69.675 12.365 1.00 57.75 209 GLU B CA 1
ATOM 4381 C C . GLU B 1 230 ? -24.218 68.292 11.886 1.00 52.18 209 GLU B C 1
ATOM 4382 O O . GLU B 1 230 ? -23.261 67.759 12.432 1.00 51.38 209 GLU B O 1
ATOM 4388 N N . GLU B 1 231 ? -24.860 67.712 10.879 1.00 48.72 210 GLU B N 1
ATOM 4389 C CA . GLU B 1 231 ? -24.376 66.449 10.265 1.00 47.77 210 GLU B CA 1
ATOM 4390 C C . GLU B 1 231 ? -22.960 66.551 9.670 1.00 46.09 210 GLU B C 1
ATOM 4391 O O . GLU B 1 231 ? -22.162 65.604 9.723 1.00 45.99 210 GLU B O 1
ATOM 4397 N N . VAL B 1 232 ? -22.669 67.684 9.057 1.00 43.00 211 VAL B N 1
ATOM 4398 C CA . VAL B 1 232 ? -21.393 67.850 8.426 1.00 42.18 211 VAL B CA 1
ATOM 4399 C C . VAL B 1 232 ? -20.331 68.059 9.494 1.00 42.65 211 VAL B C 1
ATOM 4400 O O . VAL B 1 232 ? -19.232 67.546 9.359 1.00 41.49 211 VAL B O 1
ATOM 4404 N N . SER B 1 233 ? -20.684 68.764 10.569 1.00 44.76 212 SER B N 1
ATOM 4405 C CA . SER B 1 233 ? -19.762 68.996 11.676 1.00 47.07 212 SER B CA 1
ATOM 4406 C C . SER B 1 233 ? -19.322 67.712 12.351 1.00 46.81 212 SER B C 1
ATOM 4407 O O . SER B 1 233 ? -18.158 67.550 12.681 1.00 48.82 212 SER B O 1
ATOM 4410 N N . VAL B 1 234 ? -20.267 66.816 12.571 1.00 47.99 213 VAL B N 1
ATOM 4411 C CA . VAL B 1 234 ? -19.976 65.493 13.108 1.00 48.45 213 VAL B CA 1
ATOM 4412 C C . VAL B 1 234 ? -19.165 64.658 12.117 1.00 49.06 213 VAL B C 1
ATOM 4413 O O . VAL B 1 234 ? -18.177 64.044 12.501 1.00 48.78 213 VAL B O 1
ATOM 4417 N N . LYS B 1 235 ? -19.557 64.645 10.846 1.00 47.41 214 LYS B N 1
ATOM 4418 C CA . LYS B 1 235 ? -18.812 63.860 9.854 1.00 48.94 214 LYS B CA 1
ATOM 4419 C C . LYS B 1 235 ? -17.349 64.272 9.729 1.00 45.07 214 LYS B C 1
ATOM 4420 O O . LYS B 1 235 ? -16.481 63.425 9.599 1.00 43.72 214 LYS B O 1
ATOM 4426 N N . ILE B 1 236 ? -17.099 65.574 9.749 1.00 43.61 215 ILE B N 1
ATOM 4427 C CA . ILE B 1 236 ? -15.762 66.128 9.620 1.00 44.17 215 ILE B CA 1
ATOM 4428 C C . ILE B 1 236 ? -14.905 65.840 10.881 1.00 45.51 215 ILE B C 1
ATOM 4429 O O . ILE B 1 236 ? -13.772 65.347 10.787 1.00 43.68 215 ILE B O 1
ATOM 4434 N N . GLU B 1 237 ? -15.448 66.140 12.051 1.00 47.60 216 GLU B N 1
ATOM 4435 C CA . GLU B 1 237 ? -14.730 65.925 13.323 1.00 49.90 216 GLU B CA 1
ATOM 4436 C C . GLU B 1 237 ? -14.315 64.451 13.427 1.00 48.20 216 GLU B C 1
ATOM 4437 O O . GLU B 1 237 ? -13.171 64.168 13.705 1.00 45.10 216 GLU B O 1
ATOM 4443 N N . ASP B 1 238 ? -15.232 63.524 13.127 1.00 48.95 217 ASP B N 1
ATOM 4444 C CA . ASP B 1 238 ? -14.942 62.082 13.129 1.00 47.95 217 ASP B CA 1
ATOM 4445 C C . ASP B 1 238 ? -13.821 61.730 12.178 1.00 47.91 217 ASP B C 1
ATOM 4446 O O . ASP B 1 238 ? -12.975 60.908 12.482 1.00 46.76 217 ASP B O 1
ATOM 4459 N N . LYS B 1 240 ? -11.421 63.767 10.936 1.00 42.08 219 LYS B N 1
ATOM 4460 C CA . LYS B 1 240 ? -10.194 64.311 11.513 1.00 43.76 219 LYS B CA 1
ATOM 4461 C C . LYS B 1 240 ? -9.609 63.378 12.578 1.00 44.67 219 LYS B C 1
ATOM 4462 O O . LYS B 1 240 ? -8.413 63.102 12.540 1.00 41.79 219 LYS B O 1
ATOM 4468 N N . ASN B 1 241 ? -10.439 62.880 13.502 1.00 46.03 220 ASN B N 1
ATOM 4469 C CA . ASN B 1 241 ? -9.973 61.916 14.487 1.00 48.63 220 ASN B CA 1
ATOM 4470 C C . ASN B 1 241 ? -9.471 60.600 13.893 1.00 46.20 220 ASN B C 1
ATOM 4471 O O . ASN B 1 241 ? -8.403 60.118 14.265 1.00 45.32 220 ASN B O 1
ATOM 4476 N N . ARG B 1 242 ? -10.207 60.005 12.969 1.00 44.93 221 ARG B N 1
ATOM 4477 C CA . ARG B 1 242 ? -9.709 58.781 12.360 1.00 45.67 221 ARG B CA 1
ATOM 4478 C C . ARG B 1 242 ? -8.371 59.043 11.670 1.00 42.60 221 ARG B C 1
ATOM 4479 O O . ARG B 1 242 ? -7.444 58.242 11.727 1.00 43.61 221 ARG B O 1
ATOM 4487 N N . ARG B 1 243 ? -8.254 60.184 11.030 1.00 40.96 222 ARG B N 1
ATOM 4488 C CA . ARG B 1 243 ? -7.061 60.436 10.214 1.00 40.13 222 ARG B CA 1
ATOM 4489 C C . ARG B 1 243 ? -5.854 60.655 11.136 1.00 40.68 222 ARG B C 1
ATOM 4490 O O . ARG B 1 243 ? -4.761 60.175 10.856 1.00 37.10 222 ARG B O 1
ATOM 4498 N N . LYS B 1 244 ? -6.078 61.337 12.255 1.00 44.99 223 LYS B N 1
ATOM 4499 C CA . LYS B 1 244 ? -5.008 61.667 13.178 1.00 49.44 223 LYS B CA 1
ATOM 4500 C C . LYS B 1 244 ? -4.410 60.398 13.809 1.00 50.60 223 LYS B C 1
ATOM 4501 O O . LYS B 1 244 ? -3.230 60.348 14.101 1.00 51.73 223 LYS B O 1
ATOM 4507 N N . LYS B 1 245 ? -5.218 59.365 13.993 1.00 48.82 224 LYS B N 1
ATOM 4508 C CA . LYS B 1 245 ? -4.721 58.116 14.536 1.00 49.70 224 LYS B CA 1
ATOM 4509 C C . LYS B 1 245 ? -3.764 57.420 13.609 1.00 47.43 224 LYS B C 1
ATOM 4510 O O . LYS B 1 245 ? -2.972 56.629 14.051 1.00 45.25 224 LYS B O 1
ATOM 4516 N N . VAL B 1 246 ? -3.836 57.712 12.321 1.00 46.74 225 VAL B N 1
ATOM 4517 C CA . VAL B 1 246 ? -3.040 57.019 11.320 1.00 46.77 225 VAL B CA 1
ATOM 4518 C C . VAL B 1 246 ? -1.846 57.835 10.824 1.00 47.07 225 VAL B C 1
ATOM 4519 O O . VAL B 1 246 ? -0.837 57.265 10.450 1.00 50.84 225 VAL B O 1
ATOM 4523 N N . THR B 1 247 ? -1.930 59.160 10.843 1.00 45.10 226 THR B N 1
ATOM 4524 C CA . THR B 1 247 ? -0.856 59.986 10.310 1.00 43.78 226 THR B CA 1
ATOM 4525 C C . THR B 1 247 ? -0.936 61.420 10.823 1.00 44.33 226 THR B C 1
ATOM 4526 O O . THR B 1 247 ? -2.006 61.913 11.138 1.00 48.08 226 THR B O 1
ATOM 4530 N N . GLU B 1 248 ? 0.192 62.114 10.855 1.00 44.54 227 GLU B N 1
ATOM 4531 C CA . GLU B 1 248 ? 0.202 63.534 11.193 1.00 43.65 227 GLU B CA 1
ATOM 4532 C C . GLU B 1 248 ? -0.251 64.457 10.050 1.00 42.91 227 GLU B C 1
ATOM 4533 O O . GLU B 1 248 ? -0.550 65.634 10.273 1.00 39.63 227 GLU B O 1
ATOM 4539 N N . GLU B 1 249 ? -0.291 63.948 8.828 1.00 43.11 228 GLU B N 1
ATOM 4540 C CA . GLU B 1 249 ? -0.683 64.774 7.700 1.00 43.34 228 GLU B CA 1
ATOM 4541 C C . GLU B 1 249 ? -2.199 64.790 7.592 1.00 41.00 228 GLU B C 1
ATOM 4542 O O . GLU B 1 249 ? -2.825 63.759 7.380 1.00 40.78 228 GLU B O 1
ATOM 4548 N N . PRO B 1 250 ? -2.796 65.966 7.718 1.00 40.45 229 PRO B N 1
ATOM 4549 C CA . PRO B 1 250 ? -4.245 66.014 7.682 1.00 41.30 229 PRO B CA 1
ATOM 4550 C C . PRO B 1 250 ? -4.814 65.743 6.288 1.00 38.51 229 PRO B C 1
ATOM 4551 O O . PRO B 1 250 ? -4.088 65.709 5.299 1.00 37.28 229 PRO B O 1
ATOM 4555 N N . LEU B 1 251 ? -6.118 65.522 6.242 1.00 37.70 230 LEU B N 1
ATOM 4556 C CA . LEU B 1 251 ? -6.847 65.590 5.022 1.00 37.85 230 LEU B CA 1
ATOM 4557 C C . LEU B 1 251 ? -6.751 67.014 4.464 1.00 39.44 230 LEU B C 1
ATOM 4558 O O . LEU B 1 251 ? -6.860 68.010 5.181 1.00 40.36 230 LEU B O 1
ATOM 4563 N N . GLN B 1 252 ? -6.541 67.087 3.167 1.00 37.40 231 GLN B N 1
ATOM 4564 C CA . GLN B 1 252 ? -6.217 68.347 2.523 1.00 39.45 231 GLN B CA 1
ATOM 4565 C C . GLN B 1 252 ? -7.459 69.202 2.224 1.00 37.81 231 GLN B C 1
ATOM 4566 O O . GLN B 1 252 ? -7.330 70.407 2.181 1.00 39.42 231 GLN B O 1
ATOM 4572 N N . SER B 1 253 ? -8.634 68.588 2.037 1.00 35.31 232 SER B N 1
ATOM 4573 C CA . SER B 1 253 ? -9.899 69.308 1.859 1.00 35.65 232 SER B CA 1
ATOM 4574 C C . SER B 1 253 ? -11.086 68.511 2.415 1.00 35.65 232 SER B C 1
ATOM 4575 O O . SER B 1 253 ? -11.029 67.299 2.547 1.00 37.60 232 SER B O 1
ATOM 4578 N N . PHE B 1 254 ? -12.165 69.222 2.718 1.00 34.47 233 PHE B N 1
ATOM 4579 C CA . PHE B 1 254 ? -13.448 68.644 3.036 1.00 35.21 233 PHE B CA 1
ATOM 4580 C C . PHE B 1 254 ? -14.433 69.294 2.110 1.00 38.44 233 PHE B C 1
ATOM 4581 O O . PHE B 1 254 ? -14.708 70.498 2.232 1.00 38.15 233 PHE B O 1
ATOM 4589 N N . GLY B 1 255 ? -14.887 68.508 1.124 1.00 38.01 234 GLY B N 1
ATOM 4590 C CA . GLY B 1 255 ? -15.810 68.972 0.100 1.00 36.59 234 GLY B CA 1
ATOM 4591 C C . GLY B 1 255 ? -17.248 68.634 0.443 1.00 35.95 234 GLY B C 1
ATOM 4592 O O . GLY B 1 255 ? -17.511 67.573 0.994 1.00 37.34 234 GLY B O 1
ATOM 4593 N N . LEU B 1 256 ? -18.155 69.552 0.114 1.00 34.67 235 LEU B N 1
ATOM 4594 C CA . LEU B 1 256 ? -19.579 69.415 0.377 1.00 34.60 235 LEU B CA 1
ATOM 4595 C C . LEU B 1 256 ? -20.386 69.768 -0.866 1.00 32.09 235 LEU B C 1
ATOM 4596 O O . LEU B 1 256 ? -20.257 70.858 -1.382 1.00 30.13 235 LEU B O 1
ATOM 4601 N N . ALA B 1 257 ? -21.192 68.824 -1.351 1.00 31.44 236 ALA B N 1
ATOM 4602 C CA . ALA B 1 257 ? -22.156 69.094 -2.450 1.00 31.27 236 ALA B CA 1
ATOM 4603 C C . ALA B 1 257 ? -23.339 69.932 -1.959 1.00 31.55 236 ALA B C 1
ATOM 4604 O O . ALA B 1 257 ? -23.848 69.705 -0.866 1.00 32.17 236 ALA B O 1
ATOM 4606 N N . ALA B 1 258 ? -23.758 70.905 -2.759 1.00 31.24 237 ALA B N 1
ATOM 4607 C CA . ALA B 1 258 ? -24.948 71.679 -2.465 1.00 31.97 237 ALA B CA 1
ATOM 4608 C C . ALA B 1 258 ? -25.538 72.203 -3.770 1.00 33.31 237 ALA B C 1
ATOM 4609 O O . ALA B 1 258 ? -24.805 72.412 -4.742 1.00 32.75 237 ALA B O 1
ATOM 4611 N N . TYR B 1 259 ? -26.873 72.330 -3.799 1.00 33.62 238 TYR B N 1
ATOM 4612 C CA . TYR B 1 259 ? -27.598 72.966 -4.887 1.00 33.46 238 TYR B CA 1
ATOM 4613 C C . TYR B 1 259 ? -28.059 74.307 -4.396 1.00 35.00 238 TYR B C 1
ATOM 4614 O O . TYR B 1 259 ? -28.701 74.383 -3.342 1.00 37.50 238 TYR B O 1
ATOM 4623 N N . VAL B 1 260 ? -27.796 75.362 -5.160 1.00 34.97 239 VAL B N 1
ATOM 4624 C CA . VAL B 1 260 ? -28.037 76.718 -4.680 1.00 36.06 239 VAL B CA 1
ATOM 4625 C C . VAL B 1 260 ? -29.247 77.338 -5.334 1.00 37.49 239 VAL B C 1
ATOM 4626 O O . VAL B 1 260 ? -29.371 77.331 -6.553 1.00 40.20 239 VAL B O 1
ATOM 4630 N N . ILE B 1 261 ? -30.138 77.898 -4.518 1.00 39.55 240 ILE B N 1
ATOM 4631 C CA . ILE B 1 261 ? -31.258 78.693 -5.018 1.00 40.49 240 ILE B CA 1
ATOM 4632 C C . ILE B 1 261 ? -31.143 80.053 -4.334 1.00 41.73 240 ILE B C 1
ATOM 4633 O O . ILE B 1 261 ? -31.538 80.218 -3.193 1.00 43.48 240 ILE B O 1
ATOM 4638 N N . CYS B 1 262 ? -30.560 81.009 -5.038 1.00 42.42 241 CYS B N 1
ATOM 4639 C CA . CYS B 1 262 ? -30.381 82.367 -4.566 1.00 42.99 241 CYS B CA 1
ATOM 4640 C C . CYS B 1 262 ? -31.332 83.280 -5.292 1.00 45.60 241 CYS B C 1
ATOM 4641 O O . CYS B 1 262 ? -31.395 83.265 -6.541 1.00 45.79 241 CYS B O 1
ATOM 4644 N N . ARG B 1 263 ? -32.075 84.082 -4.533 1.00 46.01 242 ARG B N 1
ATOM 4645 C CA . ARG B 1 263 ? -33.047 85.002 -5.118 1.00 46.68 242 ARG B CA 1
ATOM 4646 C C . ARG B 1 263 ? -33.113 86.260 -4.296 1.00 50.15 242 ARG B C 1
ATOM 4647 O O . ARG B 1 263 ? -32.648 86.283 -3.163 1.00 50.12 242 ARG B O 1
ATOM 4655 N N . HIS B 1 264 ? -33.699 87.307 -4.871 1.00 54.04 243 HIS B N 1
ATOM 4656 C CA . HIS B 1 264 ? -33.718 88.597 -4.218 1.00 57.59 243 HIS B CA 1
ATOM 4657 C C . HIS B 1 264 ? -34.526 88.547 -2.917 1.00 59.34 243 HIS B C 1
ATOM 4658 O O . HIS B 1 264 ? -34.128 89.151 -1.940 1.00 58.28 243 HIS B O 1
ATOM 4665 N N . THR B 1 265 ? -35.646 87.825 -2.914 1.00 57.93 244 THR B N 1
ATOM 4666 C CA . THR B 1 265 ? -36.388 87.572 -1.678 1.00 60.07 244 THR B CA 1
ATOM 4667 C C . THR B 1 265 ? -36.471 86.088 -1.360 1.00 57.84 244 THR B C 1
ATOM 4668 O O . THR B 1 265 ? -36.417 85.245 -2.261 1.00 55.48 244 THR B O 1
ATOM 4672 N N . GLU B 1 266 ? -36.614 85.794 -0.072 1.00 57.58 245 GLU B N 1
ATOM 4673 C CA . GLU B 1 266 ? -36.734 84.436 0.431 1.00 58.87 245 GLU B CA 1
ATOM 4674 C C . GLU B 1 266 ? -37.928 83.771 -0.208 1.00 58.26 245 GLU B C 1
ATOM 4675 O O . GLU B 1 266 ? -37.855 82.615 -0.600 1.00 58.69 245 GLU B O 1
ATOM 4681 N N . GLU B 1 267 ? -39.018 84.513 -0.342 1.00 58.04 246 GLU B N 1
ATOM 4682 C CA . GLU B 1 267 ? -40.234 83.966 -0.898 1.00 60.00 246 GLU B CA 1
ATOM 4683 C C . GLU B 1 267 ? -40.030 83.416 -2.319 1.00 57.28 246 GLU B C 1
ATOM 4684 O O . GLU B 1 267 ? -40.519 82.342 -2.665 1.00 55.40 246 GLU B O 1
ATOM 4690 N N . GLU B 1 268 ? -39.300 84.145 -3.141 1.00 54.53 247 GLU B N 1
ATOM 4691 C CA . GLU B 1 268 ? -39.016 83.660 -4.469 1.00 55.27 247 GLU B CA 1
ATOM 4692 C C . GLU B 1 268 ? -38.174 82.387 -4.404 1.00 50.90 247 GLU B C 1
ATOM 4693 O O . GLU B 1 268 ? -38.388 81.485 -5.195 1.00 48.65 247 GLU B O 1
ATOM 4699 N N . ALA B 1 269 ? -37.209 82.321 -3.484 1.00 47.75 248 ALA B N 1
ATOM 4700 C CA . ALA B 1 269 ? -36.399 81.106 -3.338 1.00 46.63 248 ALA B CA 1
ATOM 4701 C C . ALA B 1 269 ? -37.255 79.911 -2.946 1.00 46.78 248 ALA B C 1
ATOM 4702 O O . ALA B 1 269 ? -37.117 78.835 -3.524 1.00 43.98 248 ALA B O 1
ATOM 4704 N N . LEU B 1 270 ? -38.182 80.113 -2.009 1.00 48.92 249 LEU B N 1
ATOM 4705 C CA . LEU B 1 270 ? -39.074 79.032 -1.594 1.00 49.29 249 LEU B CA 1
ATOM 4706 C C . LEU B 1 270 ? -39.936 78.573 -2.760 1.00 49.49 249 LEU B C 1
ATOM 4707 O O . LEU B 1 270 ? -40.188 77.386 -2.907 1.00 50.56 249 LEU B O 1
ATOM 4712 N N . GLU B 1 271 ? -40.353 79.504 -3.611 1.00 50.20 250 GLU B N 1
ATOM 4713 C CA . GLU B 1 271 ? -41.181 79.159 -4.761 1.00 49.94 250 GLU B CA 1
ATOM 4714 C C . GLU B 1 271 ? -40.431 78.319 -5.798 1.00 46.31 250 GLU B C 1
ATOM 4715 O O . GLU B 1 271 ? -41.020 77.457 -6.439 1.00 44.46 250 GLU B O 1
ATOM 4721 N N . GLU B 1 272 ? -39.133 78.563 -5.970 1.00 44.60 251 GLU B N 1
ATOM 4722 C CA . GLU B 1 272 ? -38.327 77.744 -6.886 1.00 43.59 251 GLU B CA 1
ATOM 4723 C C . GLU B 1 272 ? -38.114 76.358 -6.301 1.00 42.23 251 GLU B C 1
ATOM 4724 O O . GLU B 1 272 ? -38.095 75.374 -7.029 1.00 43.82 251 GLU B O 1
ATOM 4730 N N . TRP B 1 273 ? -37.995 76.297 -4.981 1.00 42.66 252 TRP B N 1
ATOM 4731 C CA . TRP B 1 273 ? -37.840 75.053 -4.244 1.00 43.82 252 TRP B CA 1
ATOM 4732 C C . TRP B 1 273 ? -39.075 74.197 -4.402 1.00 46.72 252 TRP B C 1
ATOM 4733 O O . TRP B 1 273 ? -38.972 73.005 -4.685 1.00 46.94 252 TRP B O 1
ATOM 4744 N N . ARG B 1 274 ? -40.243 74.812 -4.221 1.00 50.88 253 ARG B N 1
ATOM 4745 C CA . ARG B 1 274 ? -41.510 74.159 -4.528 1.00 53.13 253 ARG B CA 1
ATOM 4746 C C . ARG B 1 274 ? -41.547 73.667 -5.966 1.00 52.28 253 ARG B C 1
ATOM 4747 O O . ARG B 1 274 ? -41.809 72.494 -6.202 1.00 57.10 253 ARG B O 1
ATOM 4755 N N . ARG B 1 275 ? -41.259 74.542 -6.922 1.00 49.31 254 ARG B N 1
ATOM 4756 C CA . ARG B 1 275 ? -41.298 74.152 -8.336 1.00 48.36 254 ARG B CA 1
ATOM 4757 C C . ARG B 1 275 ? -40.452 72.915 -8.620 1.00 46.80 254 ARG B C 1
ATOM 4758 O O . ARG B 1 275 ? -40.896 72.004 -9.305 1.00 44.99 254 ARG B O 1
ATOM 4766 N N . ILE B 1 276 ? -39.233 72.868 -8.085 1.00 45.15 255 ILE B N 1
ATOM 4767 C CA . ILE B 1 276 ? -38.320 71.819 -8.519 1.00 43.18 255 ILE B CA 1
ATOM 4768 C C . ILE B 1 276 ? -38.498 70.504 -7.786 1.00 43.38 255 ILE B C 1
ATOM 4769 O O . ILE B 1 276 ? -37.960 69.498 -8.228 1.00 43.39 255 ILE B O 1
ATOM 4774 N N . THR B 1 277 ? -39.227 70.519 -6.675 1.00 44.30 256 THR B N 1
ATOM 4775 C CA . THR B 1 277 ? -39.532 69.302 -5.907 1.00 48.07 256 THR B CA 1
ATOM 4776 C C . THR B 1 277 ? -40.989 68.851 -6.083 1.00 52.37 256 THR B C 1
ATOM 4777 O O . THR B 1 277 ? -41.382 67.833 -5.550 1.00 53.90 256 THR B O 1
ATOM 4781 N N . ASP B 1 278 ? -41.767 69.629 -6.823 1.00 59.73 257 ASP B N 1
ATOM 4782 C CA . ASP B 1 278 ? -43.146 69.300 -7.175 1.00 72.70 257 ASP B CA 1
ATOM 4783 C C . ASP B 1 278 ? -43.196 68.119 -8.170 1.00 78.32 257 ASP B C 1
ATOM 4784 O O . ASP B 1 278 ? -42.776 68.246 -9.325 1.00 79.93 257 ASP B O 1
ATOM 4789 N N . VAL B 1 279 ? -43.708 66.976 -7.719 1.00 84.74 258 VAL B N 1
ATOM 4790 C CA . VAL B 1 279 ? -43.591 65.722 -8.481 1.00 89.32 258 VAL B CA 1
ATOM 4791 C C . VAL B 1 279 ? -44.803 65.446 -9.408 1.00 94.94 258 VAL B C 1
ATOM 4792 O O . VAL B 1 279 ? -44.728 64.598 -10.309 1.00 80.71 258 VAL B O 1
ATOM 4796 N N . LYS B 1 280 ? -45.905 66.172 -9.184 1.00 105.13 259 LYS B N 1
ATOM 4797 C CA . LYS B 1 280 ? -47.081 66.143 -10.071 1.00 102.71 259 LYS B CA 1
ATOM 4798 C C . LYS B 1 280 ? -46.705 66.411 -11.528 1.00 102.75 259 LYS B C 1
ATOM 4799 O O . LYS B 1 280 ? -46.312 65.496 -12.256 1.00 107.88 259 LYS B O 1
ATOM 4801 N N . ALA B 1 283 ? -49.229 65.442 -15.002 1.00 100.57 262 ALA B N 1
ATOM 4802 C CA . ALA B 1 283 ? -50.578 66.010 -15.067 1.00 108.60 262 ALA B CA 1
ATOM 4803 C C . ALA B 1 283 ? -51.668 64.919 -15.117 1.00 113.11 262 ALA B C 1
ATOM 4804 O O . ALA B 1 283 ? -52.573 64.961 -15.965 1.00 94.95 262 ALA B O 1
ATOM 4806 N N . LEU B 1 284 ? -51.578 63.971 -14.177 1.00 113.34 263 LEU B N 1
ATOM 4807 C CA . LEU B 1 284 ? -52.494 62.822 -14.082 1.00 109.61 263 LEU B CA 1
ATOM 4808 C C . LEU B 1 284 ? -53.669 63.051 -13.122 1.00 115.49 263 LEU B C 1
ATOM 4809 O O . LEU B 1 284 ? -53.936 62.215 -12.245 1.00 118.91 263 LEU B O 1
ATOM 4814 N N . GLY B 1 285 ? -54.370 64.171 -13.286 1.00 112.70 264 GLY B N 1
ATOM 4815 C CA . GLY B 1 285 ? -55.563 64.465 -12.481 1.00 116.94 264 GLY B CA 1
ATOM 4816 C C . GLY B 1 285 ? -55.236 64.561 -11.010 1.00 117.12 264 GLY B C 1
ATOM 4817 O O . GLY B 1 285 ? -56.026 64.161 -10.152 1.00 110.83 264 GLY B O 1
ATOM 4818 N N . TYR B 1 286 ? -54.050 65.095 -10.738 1.00 118.92 265 TYR B N 1
ATOM 4819 C CA . TYR B 1 286 ? -53.519 65.181 -9.397 1.00 114.88 265 TYR B CA 1
ATOM 4820 C C . TYR B 1 286 ? -53.008 66.605 -9.152 1.00 113.16 265 TYR B C 1
ATOM 4821 O O . TYR B 1 286 ? -51.938 66.990 -9.637 1.00 105.48 265 TYR B O 1
ATOM 4830 N N . ALA B 1 287 ? -53.820 67.383 -8.433 1.00 115.20 266 ALA B N 1
ATOM 4831 C CA . ALA B 1 287 ? -53.420 68.682 -7.892 1.00 117.53 266 ALA B CA 1
ATOM 4832 C C . ALA B 1 287 ? -52.759 68.498 -6.519 1.00 117.10 266 ALA B C 1
ATOM 4833 O O . ALA B 1 287 ? -51.836 69.234 -6.158 1.00 116.19 266 ALA B O 1
ATOM 4835 N N . GLY B 1 288 ? -53.231 67.501 -5.770 1.00 113.08 267 GLY B N 1
ATOM 4836 C CA . GLY B 1 288 ? -52.807 67.281 -4.394 1.00 110.35 267 GLY B CA 1
ATOM 4837 C C . GLY B 1 288 ? -53.834 67.866 -3.448 1.00 112.49 267 GLY B C 1
ATOM 4838 O O . GLY B 1 288 ? -54.946 68.224 -3.854 1.00 106.36 267 GLY B O 1
ATOM 4839 N N . TYR B 1 289 ? -53.462 67.951 -2.177 1.00 114.12 268 TYR B N 1
ATOM 4840 C CA . TYR B 1 289 ? -54.339 68.498 -1.136 1.00 118.11 268 TYR B CA 1
ATOM 4841 C C . TYR B 1 289 ? -53.490 69.457 -0.323 1.00 118.49 268 TYR B C 1
ATOM 4842 O O . TYR B 1 289 ? -52.298 69.593 -0.604 1.00 117.54 268 TYR B O 1
ATOM 4851 N N . GLN B 1 290 ? -54.087 70.135 0.657 1.00 120.33 269 GLN B N 1
ATOM 4852 C CA . GLN B 1 290 ? -53.358 71.130 1.458 1.00 127.90 269 GLN B CA 1
ATOM 4853 C C . GLN B 1 290 ? -52.256 71.781 0.589 1.00 130.52 269 GLN B C 1
ATOM 4854 O O . GLN B 1 290 ? -51.092 71.853 0.994 1.00 132.15 269 GLN B O 1
ATOM 4860 N N . ASP B 1 291 ? -52.636 72.236 -0.608 1.00 123.64 270 ASP B N 1
ATOM 4861 C CA . ASP B 1 291 ? -51.673 72.514 -1.684 1.00 119.68 270 ASP B CA 1
ATOM 4862 C C . ASP B 1 291 ? -50.541 73.479 -1.322 1.00 120.16 270 ASP B C 1
ATOM 4863 O O . ASP B 1 291 ? -49.417 73.302 -1.797 1.00 127.14 270 ASP B O 1
ATOM 4868 N N . PHE B 1 292 ? -50.824 74.483 -0.490 1.00 115.19 271 PHE B N 1
ATOM 4869 C CA . PHE B 1 292 ? -49.794 75.441 -0.069 1.00 107.94 271 PHE B CA 1
ATOM 4870 C C . PHE B 1 292 ? -48.710 74.765 0.773 1.00 101.74 271 PHE B C 1
ATOM 4871 O O . PHE B 1 292 ? -48.978 74.326 1.893 1.00 103.35 271 PHE B O 1
ATOM 4879 N N . VAL B 1 293 ? -47.490 74.705 0.234 1.00 91.22 272 VAL B N 1
ATOM 4880 C CA . VAL B 1 293 ? -46.361 74.057 0.907 1.00 82.10 272 VAL B CA 1
ATOM 4881 C C . VAL B 1 293 ? -45.522 75.103 1.650 1.00 80.27 272 VAL B C 1
ATOM 4882 O O . VAL B 1 293 ? -45.055 76.075 1.061 1.00 84.54 272 VAL B O 1
ATOM 4886 N N . SER B 1 294 ? -45.334 74.903 2.947 1.00 75.25 273 SER B N 1
ATOM 4887 C CA . SER B 1 294 ? -44.664 75.888 3.779 1.00 72.59 273 SER B CA 1
ATOM 4888 C C . SER B 1 294 ? -43.161 75.691 3.772 1.00 69.70 273 SER B C 1
ATOM 4889 O O . SER B 1 294 ? -42.663 74.666 3.318 1.00 68.32 273 SER B O 1
ATOM 4892 N N . LYS B 1 295 ? -42.450 76.685 4.295 1.00 68.09 274 LYS B N 1
ATOM 4893 C CA . LYS B 1 295 ? -41.006 76.629 4.471 1.00 69.04 274 LYS B CA 1
ATOM 4894 C C . LYS B 1 295 ? -40.600 75.438 5.344 1.00 71.39 274 LYS B C 1
ATOM 4895 O O . LYS B 1 295 ? -39.604 74.751 5.080 1.00 72.77 274 LYS B O 1
ATOM 4901 N N . SER B 1 296 ? -41.371 75.221 6.399 1.00 71.72 275 SER B N 1
ATOM 4902 C CA . SER B 1 296 ? -41.107 74.160 7.348 1.00 70.05 275 SER B CA 1
ATOM 4903 C C . SER B 1 296 ? -41.245 72.811 6.655 1.00 65.02 275 SER B C 1
ATOM 4904 O O . SER B 1 296 ? -40.428 71.913 6.843 1.00 66.29 275 SER B O 1
ATOM 4907 N N . GLN B 1 297 ? -42.284 72.695 5.849 1.00 63.53 276 GLN B N 1
ATOM 4908 C CA . GLN B 1 297 ? -42.575 71.481 5.118 1.00 67.57 276 GLN B CA 1
ATOM 4909 C C . GLN B 1 297 ? -41.532 71.210 4.030 1.00 64.58 276 GLN B C 1
ATOM 4910 O O . GLN B 1 297 ? -41.129 70.066 3.835 1.00 64.60 276 GLN B O 1
ATOM 4916 N N . LEU B 1 298 ? -41.103 72.257 3.328 1.00 59.47 277 LEU B N 1
ATOM 4917 C CA . LEU B 1 298 ? -40.046 72.124 2.327 1.00 56.47 277 LEU B CA 1
ATOM 4918 C C . LEU B 1 298 ? -38.757 71.597 2.973 1.00 57.95 277 LEU B C 1
ATOM 4919 O O . LEU B 1 298 ? -38.076 70.730 2.412 1.00 55.04 277 LEU B O 1
ATOM 4924 N N . GLU B 1 299 ? -38.458 72.092 4.175 1.00 61.31 278 GLU B N 1
ATOM 4925 C CA . GLU B 1 299 ? -37.267 71.665 4.920 1.00 63.65 278 GLU B CA 1
ATOM 4926 C C . GLU B 1 299 ? -37.295 70.192 5.326 1.00 62.58 278 GLU B C 1
ATOM 4927 O O . GLU B 1 299 ? -36.242 69.554 5.444 1.00 63.24 278 GLU B O 1
ATOM 4933 N N . GLN B 1 300 ? -38.494 69.659 5.529 1.00 59.42 279 GLN B N 1
ATOM 4934 C CA . GLN B 1 300 ? -38.642 68.329 6.083 1.00 60.75 279 GLN B CA 1
ATOM 4935 C C . GLN B 1 300 ? -38.974 67.244 5.044 1.00 55.76 279 GLN B C 1
ATOM 4936 O O . GLN B 1 300 ? -38.947 66.069 5.384 1.00 54.26 279 GLN B O 1
ATOM 4942 N N . GLN B 1 301 ? -39.239 67.623 3.789 1.00 51.72 280 GLN B N 1
ATOM 4943 C CA . GLN B 1 301 ? -39.522 66.642 2.729 1.00 50.33 280 GLN B CA 1
ATOM 4944 C C . GLN B 1 301 ? -38.212 65.984 2.217 1.00 48.87 280 GLN B C 1
ATOM 4945 O O . GLN B 1 301 ? -37.811 66.132 1.055 1.00 45.75 280 GLN B O 1
ATOM 4951 N N . VAL B 1 302 ? -37.591 65.210 3.099 1.00 48.54 281 VAL B N 1
ATOM 4952 C CA . VAL B 1 302 ? -36.275 64.648 2.869 1.00 49.04 281 VAL B CA 1
ATOM 4953 C C . VAL B 1 302 ? -36.240 63.765 1.598 1.00 48.94 281 VAL B C 1
ATOM 4954 O O . VAL B 1 302 ? -35.394 63.959 0.704 1.00 47.70 281 VAL B O 1
ATOM 4958 N N . LYS B 1 303 ? -37.205 62.866 1.477 1.00 46.79 282 LYS B N 1
ATOM 4959 C CA . LYS B 1 303 ? -37.195 61.902 0.385 1.00 46.68 282 LYS B CA 1
ATOM 4960 C C . LYS B 1 303 ? -37.413 62.576 -0.988 1.00 43.80 282 LYS B C 1
ATOM 4961 O O . LYS B 1 303 ? -36.812 62.211 -2.015 1.00 42.27 282 LYS B O 1
ATOM 4967 N N . LEU B 1 304 ? -38.266 63.578 -0.998 1.00 42.74 283 LEU B N 1
ATOM 4968 C CA . LEU B 1 304 ? -38.578 64.285 -2.223 1.00 41.82 283 LEU B CA 1
ATOM 4969 C C . LEU B 1 304 ? -37.390 65.196 -2.580 1.00 39.98 283 LEU B C 1
ATOM 4970 O O . LEU B 1 304 ? -37.005 65.296 -3.737 1.00 39.13 283 LEU B O 1
ATOM 4975 N N . ASN B 1 305 ? -36.793 65.836 -1.576 1.00 39.50 284 ASN B N 1
ATOM 4976 C CA . ASN B 1 305 ? -35.606 66.631 -1.782 1.00 38.36 284 ASN B CA 1
ATOM 4977 C C . ASN B 1 305 ? -34.516 65.744 -2.393 1.00 39.29 284 ASN B C 1
ATOM 4978 O O . ASN B 1 305 ? -33.986 66.067 -3.445 1.00 40.31 284 ASN B O 1
ATOM 4983 N N . ASP B 1 306 ? -34.237 64.600 -1.774 1.00 41.09 285 ASP B N 1
ATOM 4984 C CA . ASP B 1 306 ? -33.226 63.676 -2.281 1.00 41.36 285 ASP B CA 1
ATOM 4985 C C . ASP B 1 306 ? -33.471 63.175 -3.697 1.00 42.00 285 ASP B C 1
ATOM 4986 O O . ASP B 1 306 ? -32.531 62.828 -4.381 1.00 42.62 285 ASP B O 1
ATOM 4991 N N . TYR B 1 307 ? -34.723 63.108 -4.131 1.00 43.11 286 TYR B N 1
ATOM 4992 C CA . TYR B 1 307 ? -35.028 62.629 -5.461 1.00 41.48 286 TYR B CA 1
ATOM 4993 C C . TYR B 1 307 ? -34.859 63.776 -6.460 1.00 40.36 286 TYR B C 1
ATOM 4994 O O . TYR B 1 307 ? -34.340 63.604 -7.579 1.00 38.31 286 TYR B O 1
ATOM 5003 N N . SER B 1 308 ? -35.292 64.958 -6.051 1.00 39.67 287 SER B N 1
ATOM 5004 C CA . SER B 1 308 ? -35.379 66.061 -6.978 1.00 40.08 287 SER B CA 1
ATOM 5005 C C . SER B 1 308 ? -34.008 66.534 -7.513 1.00 41.01 287 SER B C 1
ATOM 5006 O O . SER B 1 308 ? -33.899 66.898 -8.699 1.00 38.93 287 SER B O 1
ATOM 5009 N N . VAL B 1 309 ? -32.987 66.540 -6.643 1.00 41.51 288 VAL B N 1
ATOM 5010 C CA . VAL B 1 309 ? -31.606 66.848 -7.040 1.00 41.60 288 VAL B CA 1
ATOM 5011 C C . VAL B 1 309 ? -30.668 65.821 -6.440 1.00 41.53 288 VAL B C 1
ATOM 5012 O O . VAL B 1 309 ? -30.917 65.317 -5.339 1.00 47.44 288 VAL B O 1
ATOM 5016 N N . SER B 1 310 ? -29.582 65.535 -7.142 1.00 40.11 289 SER B N 1
ATOM 5017 C CA . SER B 1 310 ? -28.619 64.534 -6.685 1.00 38.80 289 SER B CA 1
ATOM 5018 C C . SER B 1 310 ? -27.712 65.006 -5.557 1.00 35.97 289 SER B C 1
ATOM 5019 O O . SER B 1 310 ? -27.711 66.173 -5.170 1.00 34.12 289 SER B O 1
ATOM 5022 N N . ASN B 1 311 ? -26.986 64.045 -5.001 1.00 35.94 290 ASN B N 1
ATOM 5023 C CA . ASN B 1 311 ? -26.036 64.267 -3.924 1.00 37.29 290 ASN B CA 1
ATOM 5024 C C . ASN B 1 311 ? -26.576 65.000 -2.708 1.00 37.69 290 ASN B C 1
ATOM 5025 O O . ASN B 1 311 ? -25.821 65.702 -2.016 1.00 36.94 290 ASN B O 1
ATOM 5030 N N . ARG B 1 312 ? -27.872 64.833 -2.444 1.00 37.83 291 ARG B N 1
ATOM 5031 C CA . ARG B 1 312 ? -28.549 65.526 -1.344 1.00 38.48 291 ARG B CA 1
ATOM 5032 C C . ARG B 1 312 ? -28.325 67.038 -1.405 1.00 36.17 291 ARG B C 1
ATOM 5033 O O . ARG B 1 312 ? -28.280 67.723 -0.381 1.00 36.97 291 ARG B O 1
ATOM 5041 N N . GLY B 1 313 ? -28.236 67.561 -2.620 1.00 35.70 292 GLY B N 1
ATOM 5042 C CA . GLY B 1 313 ? -27.931 68.973 -2.862 1.00 35.34 292 GLY B CA 1
ATOM 5043 C C . GLY B 1 313 ? -28.737 69.985 -2.073 1.00 35.86 292 GLY B C 1
ATOM 5044 O O . GLY B 1 313 ? -28.192 71.017 -1.648 1.00 34.77 292 GLY B O 1
ATOM 5045 N N . LEU B 1 314 ? -30.016 69.693 -1.837 1.00 36.30 293 LEU B N 1
ATOM 5046 C CA . LEU B 1 314 ? -30.870 70.653 -1.119 1.00 36.84 293 LEU B CA 1
ATOM 5047 C C . LEU B 1 314 ? -30.696 70.617 0.383 1.00 37.19 293 LEU B C 1
ATOM 5048 O O . LEU B 1 314 ? -31.115 71.531 1.074 1.00 37.92 293 LEU B O 1
ATOM 5053 N N . ARG B 1 315 ? -30.065 69.576 0.903 1.00 37.96 294 ARG B N 1
ATOM 5054 C CA . ARG B 1 315 ? -30.051 69.395 2.353 1.00 40.02 294 ARG B CA 1
ATOM 5055 C C . ARG B 1 315 ? -29.188 70.450 3.057 1.00 39.63 294 ARG B C 1
ATOM 5056 O O . ARG B 1 315 ? -29.485 70.818 4.156 1.00 39.43 294 ARG B O 1
ATOM 5064 N N . PRO B 1 316 ? -28.124 70.956 2.404 1.00 38.89 295 PRO B N 1
ATOM 5065 C CA . PRO B 1 316 ? -27.410 72.060 3.029 1.00 39.38 295 PRO B CA 1
ATOM 5066 C C . PRO B 1 316 ? -28.196 73.354 3.099 1.00 40.00 295 PRO B C 1
ATOM 5067 O O . PRO B 1 316 ? -27.794 74.246 3.825 1.00 40.49 295 PRO B O 1
ATOM 5071 N N . ASN B 1 317 ? -29.281 73.461 2.338 1.00 40.84 296 ASN B N 1
ATOM 5072 C CA . ASN B 1 317 ? -30.218 74.547 2.498 1.00 43.79 296 ASN B CA 1
ATOM 5073 C C . ASN B 1 317 ? -29.653 75.873 2.046 1.00 43.40 296 ASN B C 1
ATOM 5074 O O . ASN B 1 317 ? -29.965 76.915 2.622 1.00 44.78 296 ASN B O 1
ATOM 5079 N N . LEU B 1 318 ? -28.805 75.852 1.024 1.00 41.57 297 LEU B N 1
ATOM 5080 C CA . LEU B 1 318 ? -28.332 77.092 0.449 1.00 40.40 297 LEU B CA 1
ATOM 5081 C C . LEU B 1 318 ? -29.449 77.627 -0.435 1.00 39.74 297 LEU B C 1
ATOM 5082 O O . LEU B 1 318 ? -29.378 77.616 -1.664 1.00 39.14 297 LEU B O 1
ATOM 5087 N N . ILE B 1 319 ? -30.515 78.065 0.224 1.00 40.29 298 ILE B N 1
ATOM 5088 C CA . ILE B 1 319 ? -31.750 78.417 -0.452 1.00 40.35 298 ILE B CA 1
ATOM 5089 C C . ILE B 1 319 ? -32.349 79.602 0.263 1.00 42.99 298 ILE B C 1
ATOM 5090 O O . ILE B 1 319 ? -32.702 79.517 1.454 1.00 42.20 298 ILE B O 1
ATOM 5095 N N . GLY B 1 320 ? -32.455 80.715 -0.460 1.00 45.46 299 GLY B N 1
ATOM 5096 C CA . GLY B 1 320 ? -32.851 81.993 0.146 1.00 46.83 299 GLY B CA 1
ATOM 5097 C C . GLY B 1 320 ? -32.213 83.189 -0.541 1.00 46.76 299 GLY B C 1
ATOM 5098 O O . GLY B 1 320 ? -31.885 83.130 -1.707 1.00 44.51 299 GLY B O 1
ATOM 5099 N N . THR B 1 321 ? -32.057 84.275 0.207 1.00 49.34 300 THR B N 1
ATOM 5100 C CA . THR B 1 321 ? -31.451 85.507 -0.283 1.00 48.94 300 THR B CA 1
ATOM 5101 C C . THR B 1 321 ? -29.924 85.369 -0.296 1.00 49.88 300 THR B C 1
ATOM 5102 O O . THR B 1 321 ? -29.369 84.467 0.347 1.00 48.56 300 THR B O 1
ATOM 5106 N N . PRO B 1 322 ? -29.232 86.281 -0.997 1.00 49.44 301 PRO B N 1
ATOM 5107 C CA . PRO B 1 322 ? -27.782 86.285 -0.940 1.00 50.09 301 PRO B CA 1
ATOM 5108 C C . PRO B 1 322 ? -27.230 86.304 0.484 1.00 51.38 301 PRO B C 1
ATOM 5109 O O . PRO B 1 322 ? -26.278 85.581 0.788 1.00 50.26 301 PRO B O 1
ATOM 5113 N N . GLU B 1 323 ? -27.849 87.103 1.344 1.00 53.79 302 GLU B N 1
ATOM 5114 C CA . GLU B 1 323 ? -27.484 87.210 2.766 1.00 57.18 302 GLU B CA 1
ATOM 5115 C C . GLU B 1 323 ? -27.658 85.901 3.549 1.00 51.85 302 GLU B C 1
ATOM 5116 O O . GLU B 1 323 ? -26.808 85.503 4.322 1.00 52.47 302 GLU B O 1
ATOM 5122 N N . GLN B 1 324 ? -28.778 85.239 3.366 1.00 51.87 303 GLN B N 1
ATOM 5123 C CA . GLN B 1 324 ? -29.017 83.989 4.068 1.00 50.95 303 GLN B CA 1
ATOM 5124 C C . GLN B 1 324 ? -28.013 82.913 3.624 1.00 48.24 303 GLN B C 1
ATOM 5125 O O . GLN B 1 324 ? -27.467 82.196 4.471 1.00 49.37 303 GLN B O 1
ATOM 5131 N N . ILE B 1 325 ? -27.747 82.851 2.310 1.00 43.33 304 ILE B N 1
ATOM 5132 C CA . ILE B 1 325 ? -26.843 81.887 1.718 1.00 40.55 304 ILE B CA 1
ATOM 5133 C C . ILE B 1 325 ? -25.419 82.139 2.202 1.00 43.23 304 ILE B C 1
ATOM 5134 O O . ILE B 1 325 ? -24.687 81.179 2.542 1.00 43.45 304 ILE B O 1
ATOM 5139 N N . ALA B 1 326 ? -25.032 83.420 2.281 1.00 42.83 305 ALA B N 1
ATOM 5140 C CA . ALA B 1 326 ? -23.700 83.773 2.788 1.00 42.63 305 ALA B CA 1
ATOM 5141 C C . ALA B 1 326 ? -23.508 83.373 4.242 1.00 43.17 305 ALA B C 1
ATOM 5142 O O . ALA B 1 326 ? -22.462 82.848 4.585 1.00 41.96 305 ALA B O 1
ATOM 5144 N N . GLU B 1 327 ? -24.496 83.615 5.094 1.00 46.30 306 GLU B N 1
ATOM 5145 C CA . GLU B 1 327 ? -24.368 83.250 6.512 1.00 48.78 306 GLU B CA 1
ATOM 5146 C C . GLU B 1 327 ? -24.239 81.731 6.661 1.00 46.21 306 GLU B C 1
ATOM 5147 O O . GLU B 1 327 ? -23.532 81.230 7.546 1.00 43.46 306 GLU B O 1
ATOM 5153 N N . ARG B 1 328 ? -24.956 80.992 5.817 1.00 45.59 307 ARG B N 1
ATOM 5154 C CA . ARG B 1 328 ? -24.957 79.540 5.924 1.00 45.02 307 ARG B CA 1
ATOM 5155 C C . ARG B 1 328 ? -23.641 78.952 5.422 1.00 44.69 307 ARG B C 1
ATOM 5156 O O . ARG B 1 328 ? -23.159 77.937 5.940 1.00 47.52 307 ARG B O 1
ATOM 5164 N N . ILE B 1 329 ? -23.037 79.601 4.433 1.00 42.30 308 ILE B N 1
ATOM 5165 C CA . ILE B 1 329 ? -21.749 79.172 3.955 1.00 39.88 308 ILE B CA 1
ATOM 5166 C C . ILE B 1 329 ? -20.728 79.388 5.071 1.00 41.98 308 ILE B C 1
ATOM 5167 O O . ILE B 1 329 ? -19.950 78.491 5.399 1.00 42.65 308 ILE B O 1
ATOM 5172 N N . LEU B 1 330 ? -20.754 80.557 5.693 1.00 41.72 309 LEU B N 1
ATOM 5173 C CA . LEU B 1 330 ? -19.860 80.809 6.822 1.00 45.42 309 LEU B CA 1
ATOM 5174 C C . LEU B 1 330 ? -20.053 79.775 7.924 1.00 43.75 309 LEU B C 1
ATOM 5175 O O . LEU B 1 330 ? -19.080 79.295 8.497 1.00 44.65 309 LEU B O 1
ATOM 5180 N N . ALA B 1 331 ? -21.290 79.382 8.174 1.00 41.72 310 ALA B N 1
ATOM 5181 C CA . ALA B 1 331 ? -21.528 78.379 9.186 1.00 42.33 310 ALA B CA 1
ATOM 5182 C C . ALA B 1 331 ? -20.914 77.050 8.778 1.00 41.82 310 ALA B C 1
ATOM 5183 O O . ALA B 1 331 ? -20.371 76.349 9.611 1.00 44.36 310 ALA B O 1
ATOM 5185 N N . PHE B 1 332 ? -20.992 76.695 7.499 1.00 41.62 311 PHE B N 1
ATOM 5186 C CA . PHE B 1 332 ? -20.333 75.467 7.032 1.00 40.85 311 PHE B CA 1
ATOM 5187 C C . PHE B 1 332 ? -18.813 75.589 7.124 1.00 40.73 311 PHE B C 1
ATOM 5188 O O . PHE B 1 332 ? -18.111 74.662 7.541 1.00 41.30 311 PHE B O 1
ATOM 5196 N N . GLU B 1 333 ? -18.302 76.743 6.752 1.00 42.05 312 GLU B N 1
ATOM 5197 C CA . GLU B 1 333 ? -16.873 76.969 6.828 1.00 45.47 312 GLU B CA 1
ATOM 5198 C C . GLU B 1 333 ? -16.402 76.835 8.301 1.00 45.74 312 GLU B C 1
ATOM 5199 O O . GLU B 1 333 ? -15.384 76.213 8.565 1.00 42.13 312 GLU B O 1
ATOM 5205 N N . LYS B 1 334 ? -17.175 77.338 9.258 1.00 47.63 313 LYS B N 1
ATOM 5206 C CA . LYS B 1 334 ? -16.796 77.202 10.679 1.00 51.81 313 LYS B CA 1
ATOM 5207 C C . LYS B 1 334 ? -16.652 75.770 11.194 1.00 50.46 313 LYS B C 1
ATOM 5208 O O . LYS B 1 334 ? -15.863 75.542 12.086 1.00 55.40 313 LYS B O 1
ATOM 5214 N N . VAL B 1 335 ? -17.408 74.809 10.673 1.00 46.77 314 VAL B N 1
ATOM 5215 C CA . VAL B 1 335 ? -17.282 73.424 11.153 1.00 43.31 314 VAL B CA 1
ATOM 5216 C C . VAL B 1 335 ? -16.310 72.620 10.295 1.00 41.80 314 VAL B C 1
ATOM 5217 O O . VAL B 1 335 ? -16.207 71.416 10.436 1.00 41.27 314 VAL B O 1
ATOM 5221 N N . GLY B 1 336 ? -15.595 73.289 9.400 1.00 40.03 315 GLY B N 1
ATOM 5222 C CA . GLY B 1 336 ? -14.495 72.669 8.681 1.00 39.72 315 GLY B CA 1
ATOM 5223 C C . GLY B 1 336 ? -14.636 72.431 7.178 1.00 38.77 315 GLY B C 1
ATOM 5224 O O . GLY B 1 336 ? -13.765 71.811 6.588 1.00 39.42 315 GLY B O 1
ATOM 5225 N N . VAL B 1 337 ? -15.684 72.933 6.540 1.00 37.63 316 VAL B N 1
ATOM 5226 C CA . VAL B 1 337 ? -15.821 72.716 5.107 1.00 36.44 316 VAL B CA 1
ATOM 5227 C C . VAL B 1 337 ? -14.848 73.645 4.425 1.00 36.98 316 VAL B C 1
ATOM 5228 O O . VAL B 1 337 ? -14.868 74.826 4.712 1.00 35.51 316 VAL B O 1
ATOM 5232 N N . THR B 1 338 ? -14.030 73.113 3.509 1.00 36.66 317 THR B N 1
ATOM 5233 C CA . THR B 1 338 ? -13.019 73.914 2.800 1.00 36.12 317 THR B CA 1
ATOM 5234 C C . THR B 1 338 ? -13.375 74.132 1.332 1.00 38.33 317 THR B C 1
ATOM 5235 O O . THR B 1 338 ? -12.828 75.036 0.685 1.00 40.02 317 THR B O 1
ATOM 5239 N N . LEU B 1 339 ? -14.293 73.318 0.795 1.00 36.19 318 LEU B N 1
ATOM 5240 C CA . LEU B 1 339 ? -14.612 73.359 -0.619 1.00 34.16 318 LEU B CA 1
ATOM 5241 C C . LEU B 1 339 ? -16.102 73.111 -0.807 1.00 34.61 318 LEU B C 1
ATOM 5242 O O . LEU B 1 339 ? -16.614 72.140 -0.278 1.00 34.23 318 LEU B O 1
ATOM 5247 N N . LEU B 1 340 ? -16.801 73.976 -1.541 1.00 33.73 319 LEU B N 1
ATOM 5248 C CA . LEU B 1 340 ? -18.188 73.685 -1.909 1.00 33.93 319 LEU B CA 1
ATOM 5249 C C . LEU B 1 340 ? -18.207 73.211 -3.353 1.00 33.92 319 LEU B C 1
ATOM 5250 O O . LEU B 1 340 ? -17.535 73.780 -4.215 1.00 32.69 319 LEU B O 1
ATOM 5255 N N . LEU B 1 341 ? -18.995 72.176 -3.598 1.00 33.28 320 LEU B N 1
ATOM 5256 C CA . LEU B 1 341 ? -19.165 71.624 -4.922 1.00 33.31 320 LEU B CA 1
ATOM 5257 C C . LEU B 1 341 ? -20.583 71.882 -5.360 1.00 33.31 320 LEU B C 1
ATOM 5258 O O . LEU B 1 341 ? -21.466 71.066 -5.118 1.00 33.29 320 LEU B O 1
ATOM 5263 N N . LEU B 1 342 ? -20.781 73.022 -6.021 1.00 32.71 321 LEU B N 1
ATOM 5264 C CA . LEU B 1 342 ? -22.085 73.583 -6.267 1.00 32.31 321 LEU B CA 1
ATOM 5265 C C . LEU B 1 342 ? -22.768 73.205 -7.593 1.00 33.20 321 LEU B C 1
ATOM 5266 O O . LEU B 1 342 ? -22.128 73.114 -8.675 1.00 35.02 321 LEU B O 1
ATOM 5271 N N . GLN B 1 343 ? -24.081 73.003 -7.502 1.00 32.34 322 GLN B N 1
ATOM 5272 C CA . GLN B 1 343 ? -24.955 72.897 -8.671 1.00 32.85 322 GLN B CA 1
ATOM 5273 C C . GLN B 1 343 ? -25.942 74.050 -8.680 1.00 33.21 322 GLN B C 1
ATOM 5274 O O . GLN B 1 343 ? -26.361 74.529 -7.631 1.00 34.13 322 GLN B O 1
ATOM 5280 N N . PHE B 1 344 ? -26.295 74.494 -9.869 1.00 33.78 323 PHE B N 1
ATOM 5281 C CA . PHE B 1 344 ? -27.309 75.509 -10.083 1.00 36.17 323 PHE B CA 1
ATOM 5282 C C . PHE B 1 344 ? -28.018 75.211 -11.395 1.00 37.20 323 PHE B C 1
ATOM 5283 O O . PHE B 1 344 ? -27.501 74.503 -12.258 1.00 39.57 323 PHE B O 1
ATOM 5291 N N . SER B 1 345 ? -29.169 75.823 -11.591 1.00 39.72 324 SER B N 1
ATOM 5292 C CA . SER B 1 345 ? -29.885 75.681 -12.849 1.00 40.67 324 SER B CA 1
ATOM 5293 C C . SER B 1 345 ? -30.740 76.926 -13.062 1.00 41.03 324 SER B C 1
ATOM 5294 O O . SER B 1 345 ? -31.436 77.339 -12.142 1.00 40.11 324 SER B O 1
ATOM 5297 N N . PRO B 1 346 ? -30.643 77.559 -14.242 1.00 41.81 325 PRO B N 1
ATOM 5298 C CA . PRO B 1 346 ? -29.702 77.309 -15.347 1.00 41.70 325 PRO B CA 1
ATOM 5299 C C . PRO B 1 346 ? -28.271 77.710 -14.976 1.00 43.28 325 PRO B C 1
ATOM 5300 O O . PRO B 1 346 ? -28.024 78.849 -14.563 1.00 43.70 325 PRO B O 1
ATOM 5304 N N . GLN B 1 347 ? -27.331 76.775 -15.133 1.00 43.02 326 GLN B N 1
ATOM 5305 C CA . GLN B 1 347 ? -26.067 76.863 -14.426 1.00 42.01 326 GLN B CA 1
ATOM 5306 C C . GLN B 1 347 ? -25.242 78.096 -14.714 1.00 42.11 326 GLN B C 1
ATOM 5307 O O . GLN B 1 347 ? -24.802 78.748 -13.800 1.00 44.08 326 GLN B O 1
ATOM 5313 N N . LEU B 1 348 ? -25.020 78.407 -15.976 1.00 46.74 327 LEU B N 1
ATOM 5314 C CA . LEU B 1 348 ? -24.191 79.568 -16.357 1.00 49.18 327 LEU B CA 1
ATOM 5315 C C . LEU B 1 348 ? -24.709 80.872 -15.740 1.00 47.56 327 LEU B C 1
ATOM 5316 O O . LEU B 1 348 ? -23.975 81.589 -15.065 1.00 47.08 327 LEU B O 1
ATOM 5321 N N . GLU B 1 349 ? -25.987 81.155 -15.945 1.00 47.06 328 GLU B N 1
ATOM 5322 C CA . GLU B 1 349 ? -26.580 82.379 -15.421 1.00 49.66 328 GLU B CA 1
ATOM 5323 C C . GLU B 1 349 ? -26.579 82.436 -13.877 1.00 46.44 328 GLU B C 1
ATOM 5324 O O . GLU B 1 349 ? -26.266 83.474 -13.283 1.00 47.73 328 GLU B O 1
ATOM 5330 N N . GLU B 1 350 ? -26.873 81.316 -13.227 1.00 43.01 329 GLU B N 1
ATOM 5331 C CA . GLU B 1 350 ? -26.918 81.280 -11.760 1.00 44.16 329 GLU B CA 1
ATOM 5332 C C . GLU B 1 350 ? -25.528 81.355 -11.112 1.00 43.29 329 GLU B C 1
ATOM 5333 O O . GLU B 1 350 ? -25.367 81.848 -9.987 1.00 42.37 329 GLU B O 1
ATOM 5347 N N . LYS B 1 352 ? -23.126 83.192 -12.424 1.00 41.41 331 LYS B N 1
ATOM 5348 C CA . LYS B 1 352 ? -22.863 84.607 -12.500 1.00 47.24 331 LYS B CA 1
ATOM 5349 C C . LYS B 1 352 ? -23.540 85.333 -11.316 1.00 44.93 331 LYS B C 1
ATOM 5350 O O . LYS B 1 352 ? -22.901 86.164 -10.651 1.00 44.27 331 LYS B O 1
ATOM 5356 N N . ARG B 1 353 ? -24.807 85.012 -11.033 1.00 42.98 332 ARG B N 1
ATOM 5357 C CA . ARG B 1 353 ? -25.513 85.628 -9.880 1.00 45.92 332 ARG B CA 1
ATOM 5358 C C . ARG B 1 353 ? -24.834 85.309 -8.543 1.00 44.36 332 ARG B C 1
ATOM 5359 O O . ARG B 1 353 ? -24.656 86.184 -7.700 1.00 42.49 332 ARG B O 1
ATOM 5367 N N . PHE B 1 354 ? 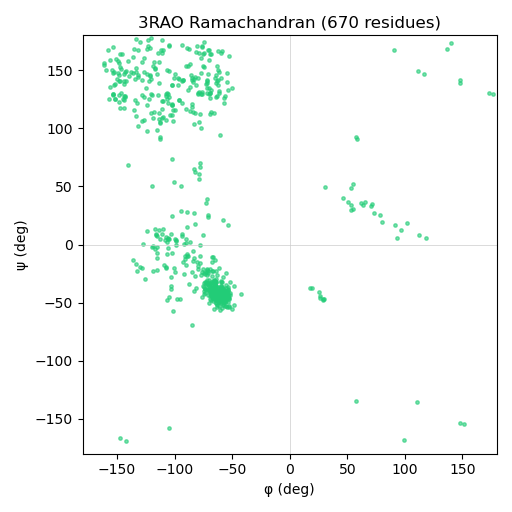-24.436 84.056 -8.360 1.00 42.73 333 PHE B N 1
ATOM 5368 C CA . PHE B 1 354 ? -23.741 83.667 -7.131 1.00 41.94 333 PHE B CA 1
ATOM 5369 C C . PHE B 1 354 ? -22.466 84.478 -6.925 1.00 43.05 333 PHE B C 1
ATOM 5370 O O . PHE B 1 354 ? -22.123 84.852 -5.798 1.00 44.00 333 PHE B O 1
ATOM 5378 N N . SER B 1 355 ? -21.750 84.698 -8.021 1.00 43.89 334 SER B N 1
ATOM 5379 C CA . SER B 1 355 ? -20.473 85.426 -8.011 1.00 45.15 334 SER B CA 1
ATOM 5380 C C . SER B 1 355 ? -20.656 86.928 -7.714 1.00 44.32 334 SER B C 1
ATOM 5381 O O . SER B 1 355 ? -19.922 87.503 -6.928 1.00 42.37 334 SER B O 1
ATOM 5384 N N . GLU B 1 356 ? -21.644 87.543 -8.348 1.00 48.91 335 GLU B N 1
ATOM 5385 C CA . GLU B 1 356 ? -21.972 88.940 -8.079 1.00 54.04 335 GLU B CA 1
ATOM 5386 C C . GLU B 1 356 ? -22.525 89.181 -6.668 1.00 54.25 335 GLU B C 1
ATOM 5387 O O . GLU B 1 356 ? -22.073 90.113 -6.004 1.00 57.00 335 GLU B O 1
ATOM 5393 N N . LYS B 1 357 ? -23.446 88.330 -6.199 1.00 51.87 336 LYS B N 1
ATOM 5394 C CA . LYS B 1 357 ? -24.233 88.617 -4.986 1.00 51.11 336 LYS B CA 1
ATOM 5395 C C . LYS B 1 357 ? -23.821 87.883 -3.711 1.00 50.40 336 LYS B C 1
ATOM 5396 O O . LYS B 1 357 ? -23.878 88.477 -2.629 1.00 55.38 336 LYS B O 1
ATOM 5402 N N . VAL B 1 358 ? -23.421 86.613 -3.797 1.00 47.26 337 VAL B N 1
ATOM 5403 C CA . VAL B 1 358 ? -23.091 85.832 -2.577 1.00 44.78 337 VAL B CA 1
ATOM 5404 C C . VAL B 1 358 ? -21.624 85.976 -2.173 1.00 44.42 337 VAL B C 1
ATOM 5405 O O . VAL B 1 358 ? -21.300 86.253 -1.028 1.00 48.28 337 VAL B O 1
ATOM 5417 N N . PRO B 1 360 ? -19.198 88.253 -2.485 1.00 49.20 339 PRO B N 1
ATOM 5418 C CA . PRO B 1 360 ? -18.775 89.429 -1.700 1.00 52.92 339 PRO B CA 1
ATOM 5419 C C . PRO B 1 360 ? -19.313 89.441 -0.277 1.00 52.82 339 PRO B C 1
ATOM 5420 O O . PRO B 1 360 ? -18.617 89.885 0.638 1.00 53.65 339 PRO B O 1
ATOM 5424 N N . LEU B 1 361 ? -20.553 88.996 -0.098 1.00 53.02 340 LEU B N 1
ATOM 5425 C CA . LEU B 1 361 ? -21.148 88.977 1.239 1.00 53.07 340 LEU B CA 1
ATOM 5426 C C . LEU B 1 361 ? -20.381 87.994 2.114 1.00 51.99 340 LEU B C 1
ATOM 5427 O O . LEU B 1 361 ? -20.174 88.243 3.308 1.00 56.00 340 LEU B O 1
ATOM 5432 N N . VAL B 1 362 ? -19.927 86.891 1.521 1.00 51.46 341 VAL B N 1
ATOM 5433 C CA . VAL B 1 362 ? -19.103 85.944 2.267 1.00 51.14 341 VAL B CA 1
ATOM 5434 C C . VAL B 1 362 ? -17.801 86.638 2.664 1.00 54.76 341 VAL B C 1
ATOM 5435 O O . VAL B 1 362 ? -17.438 86.606 3.837 1.00 49.57 341 VAL B O 1
ATOM 5439 N N . GLU B 1 363 ? -17.124 87.278 1.710 1.00 52.79 342 GLU B N 1
ATOM 5440 C CA . GLU B 1 363 ? -15.922 88.062 2.036 1.00 59.63 342 GLU B CA 1
ATOM 5441 C C . GLU B 1 363 ? -16.159 89.092 3.163 1.00 56.92 342 GLU B C 1
ATOM 5442 O O . GLU B 1 363 ? -15.441 89.113 4.159 1.00 56.17 342 GLU B O 1
ATOM 5448 N N . ALA B 1 364 ? -17.179 89.924 3.012 1.00 56.54 343 ALA B N 1
ATOM 5449 C CA . ALA B 1 364 ? -17.455 90.981 3.997 1.00 61.34 343 ALA B CA 1
ATOM 5450 C C . ALA B 1 364 ? -17.762 90.387 5.374 1.00 66.76 343 ALA B C 1
ATOM 5451 O O . ALA B 1 364 ? -17.184 90.812 6.380 1.00 80.18 343 ALA B O 1
ATOM 5453 N N . LYS B 1 365 ? -18.656 89.398 5.420 1.00 67.62 344 LYS B N 1
ATOM 5454 C CA . LYS B 1 365 ? -19.078 88.814 6.698 1.00 68.08 344 LYS B CA 1
ATOM 5455 C C . LYS B 1 365 ? -17.948 88.097 7.432 1.00 66.18 344 LYS B C 1
ATOM 5456 O O . LYS B 1 365 ? -17.898 88.121 8.643 1.00 73.72 344 LYS B O 1
ATOM 5462 N N . ARG B 1 366 ? -17.041 87.463 6.709 1.00 66.27 345 ARG B N 1
ATOM 5463 C CA . ARG B 1 366 ? -15.892 86.867 7.359 1.00 67.57 345 ARG B CA 1
ATOM 5464 C C . ARG B 1 366 ? -15.037 87.935 8.038 1.00 78.74 345 ARG B C 1
ATOM 5465 O O . ARG B 1 366 ? -14.736 87.819 9.223 1.00 78.25 345 ARG B O 1
ATOM 5473 N N . LYS B 1 367 ? -14.642 88.954 7.266 1.00 85.65 346 LYS B N 1
ATOM 5474 C CA . LYS B 1 367 ? -13.708 89.991 7.726 1.00 90.05 346 LYS B CA 1
ATOM 5475 C C . LYS B 1 367 ? -14.179 90.664 9.038 1.00 91.18 346 LYS B C 1
ATOM 5476 O O . LYS B 1 367 ? -13.386 90.832 9.960 1.00 86.05 346 LYS B O 1
ATOM 5478 N N . GLU B 1 368 ? -15.470 90.990 9.129 1.00 92.84 347 GLU B N 1
ATOM 5479 C CA . GLU B 1 368 ? -16.064 91.554 10.342 1.00 93.17 347 GLU B CA 1
ATOM 5480 C C . GLU B 1 368 ? -16.458 90.485 11.374 1.00 101.06 347 GLU B C 1
ATOM 5481 O O . GLU B 1 368 ? -17.360 90.714 12.187 1.00 94.98 347 GLU B O 1
ATOM 5483 N N . LEU B 1 369 ? -15.769 89.339 11.360 1.00 106.96 348 LEU B N 1
ATOM 5484 C CA . LEU B 1 369 ? -16.158 88.167 12.162 1.00 107.34 348 LEU B CA 1
ATOM 5485 C C . LEU B 1 369 ? -15.120 87.041 12.102 1.00 100.56 348 LEU B C 1
ATOM 5486 O O . LEU B 1 369 ? -13.934 87.273 11.858 1.00 96.73 348 LEU B O 1
#

Sequence (676 aa):
YFQGVEYGFWLPIFGGWLRNVNDESPPTFEYAKQTAQAAEQLGFSTTLIAELNLNDIKGVSAPSLEAWTTAAALAAVTDRLEITAVRPGFHNPAVTAKAANIDQLSNGRFTLNVVSAWWEEEAKQYGGVFTAHDERYDRTEEFVTILKGLWKEEEFSYKGNFYELHHTHLSPKPVQKQGIKLYAGGESKRGKEVIVNHADAYVHGGTVEEEVSVKIEDKNRRKKVTEEPLQSFGLAAYVICRHTEEEALEEWRRITDVKFVSKSQLEQQVKLNDYSVSNRGLRPNLIGTPEQIAERILAFEKVGVTLLLLQFSPQLEEKRFSEKVPLVEAKRKELFQGVEYGFWLPIFGGWLRNVNDESPPTFEYAKQTAQAAEQLGFSTTLIAELNLNDIKGVSAPSLEAWTTAAALAAVTDRLEITAVRPGFHNPAVTAKAANIDQLSNGRFTLNVVSAWWEEEAKQYGGVFTAHHDERYDRTEEFVTILKGLWKEEEFSYKGNFYELHHTHLSPKPVQKQGIKLYAGGESKRGKEVIVNHADAYVHGGTVEEVSVKIEDKNRRKKVTEEPLQSFGLAAYVICRHTEEEALEEWRRITDVKALGYAGYQDFVSKSQLEQQVKLNDYSVSNRGLRPNLIGTPEQIAERILAFEKVGVTLLLLQFSPQLEEKRFSEKVPLVEAKRKEL

Solvent-accessible surface area: 30280 Å² total

Secondary structure (DSSP, 8-state):
-----EEEEE---SS-SBTT-S-----SHHHHHHHHHHHHHTT--EEE----SS-TTT-TTS----HHHHHHHHHHH-SS-B--EE-GGGS-HHHHH--HHHHHHTTS---EEE-----HHHHHHHT-----HHHHHHHHHHHHHHHHHHHH-SSEEEE-SS-EEEEE---SPPSSTT-S-EEE---SHHHHHHHHHH-SEE-----HHHHHHHHH--HHHHTSSSPPPS-BEEEEE-EE-SSHHHHHHHHHHHTS-----HHHHHH-HHHHHHHBGGGTTTT--EE-HHHHHHHHHHHHHTT--EEEEE-SSTTT--HHHHH--HHHHHHH--/--S-EEEEE---SS-SBSS-S-----SHHHHHHHHHHHTTTT--EEE----SS-TTT-TTS----HHHHHHHHHHT-SS-B--EE-GGGS-HHHHH--HHHHHHHTS---EEE-----HHHHHHHTPPP--TTTHHHHHHHHHHHHHHHHH-SSEEEE-SS-EEEEE---S--SSTT---EEE---SHHHHHHHHHH-SEE-----HHHHHHHHH--HHHHHH-SSPPS-BEEEEE-EE-SSHHHHHHHHHHHH-----S---SS----HHHHHH-HHHHHHHBGGGTTTT--EE-HHHHHHHHHHHHHTT--EEEEE-SSTTT--HHHHH--HHHHHHHT-

B-factor: mean 47.19, std 18.66, range [24.0, 137.28]

Organism: Bacillus cereus (strain ATCC 10987 / NRS 248) (NCBI:txid222523)